Protein AF-0000000083486842 (afdb_homodimer)

Sequence (428 aa):
MLGASDKEQNEALLRESSQYHDIIQQDFLDTYKNLTLKTMMGLKWVATYCGDANFVMKTDSDVFVNTEYLIQRLLKPLMPPSQYYFTGYLIRNGQPHRNRESKWYMPKEVYSIERYPDFCSGTGYVLSGTLAAKIVKASLKVKYIYLEDIYVALCLEQEGINMVPPPKNYLFNLYKVPFSPCTYSRLITSHGINPDEQITYWETLQSNKNVCSKMLGASDKEQNEALLRESSQYHDIIQQDFLDTYKNLTLKTMMGLKWVATYCGDANFVMKTDSDVFVNTEYLIQRLLKPLMPPSQYYFTGYLIRNGQPHRNRESKWYMPKEVYSIERYPDFCSGTGYVLSGTLAAKIVKASLKVKYIYLEDIYVALCLEQEGINMVPPPKNYLFNLYKVPFSPCTYSRLITSHGINPDEQITYWETLQSNKNVCSK

Organism: NCBI:txid38772

Structure (mmCIF, N/CA/C/O backbone):
data_AF-0000000083486842-model_v1
#
loop_
_entity.id
_entity.type
_entity.pdbx_description
1 polymer Hexosyltransferase
#
loop_
_atom_site.group_PDB
_atom_site.id
_atom_site.type_symbol
_atom_site.label_atom_id
_atom_site.label_alt_id
_atom_site.label_comp_id
_atom_site.label_asym_id
_atom_site.label_entity_id
_atom_site.label_seq_id
_atom_site.pdbx_PDB_ins_code
_atom_site.Cartn_x
_atom_site.Cartn_y
_atom_site.Cartn_z
_atom_site.occupancy
_atom_site.B_iso_or_equiv
_atom_site.auth_seq_id
_atom_site.auth_comp_id
_atom_site.auth_asym_id
_atom_site.auth_atom_id
_atom_site.pdbx_PDB_model_num
ATOM 1 N N . MET A 1 1 ? 30.469 10.695 -52.312 1 24.17 1 MET A N 1
ATOM 2 C CA . MET A 1 1 ? 29.641 9.523 -52.594 1 24.17 1 MET A CA 1
ATOM 3 C C . MET A 1 1 ? 29.922 8.414 -51.594 1 24.17 1 MET A C 1
ATOM 5 O O . MET A 1 1 ? 30.766 7.555 -51.812 1 24.17 1 MET A O 1
ATOM 9 N N . LEU A 1 2 ? 30.297 8.672 -50.406 1 34.69 2 LEU A N 1
ATOM 10 C CA . LEU A 1 2 ? 30.641 7.879 -49.219 1 34.69 2 LEU A CA 1
ATOM 11 C C . LEU A 1 2 ? 29.547 6.871 -48.906 1 34.69 2 LEU A C 1
ATOM 13 O O . LEU A 1 2 ? 28.469 7.246 -48.469 1 34.69 2 LEU A O 1
ATOM 17 N N . GLY A 1 3 ? 29.281 5.91 -49.844 1 33.22 3 GLY A N 1
ATOM 18 C CA . GLY A 1 3 ? 28.406 4.758 -49.906 1 33.22 3 GLY A CA 1
ATOM 19 C C . GLY A 1 3 ? 28.578 3.828 -48.719 1 33.22 3 GLY A C 1
ATOM 20 O O . GLY A 1 3 ? 29.484 2.996 -48.688 1 33.22 3 GLY A O 1
ATOM 21 N N . ALA A 1 4 ? 28.484 4.238 -47.531 1 47.88 4 ALA A N 1
ATOM 22 C CA . ALA A 1 4 ? 28.391 3.164 -46.562 1 47.88 4 ALA A CA 1
ATOM 23 C C . ALA A 1 4 ? 27.516 2.027 -47.062 1 47.88 4 ALA A C 1
ATOM 25 O O . ALA A 1 4 ? 26.406 2.266 -47.562 1 47.88 4 ALA A O 1
ATOM 26 N N . SER A 1 5 ? 28.062 0.824 -47.25 1 52.09 5 SER A N 1
ATOM 27 C CA . SER A 1 5 ? 27.312 -0.301 -47.812 1 52.09 5 SER A CA 1
ATOM 28 C C . SER A 1 5 ? 26.094 -0.617 -46.969 1 52.09 5 SER A C 1
ATOM 30 O O . SER A 1 5 ? 26.062 -0.328 -45.75 1 52.09 5 SER A O 1
ATOM 32 N N . ASP A 1 6 ? 24.984 -0.991 -47.656 1 53.03 6 ASP A N 1
ATOM 33 C CA . ASP A 1 6 ? 23.688 -1.438 -47.125 1 53.03 6 ASP A CA 1
ATOM 34 C C . ASP A 1 6 ? 23.891 -2.439 -46 1 53.03 6 ASP A C 1
ATOM 36 O O . ASP A 1 6 ? 23.109 -2.449 -45.031 1 53.03 6 ASP A O 1
ATOM 40 N N . LYS A 1 7 ? 24.984 -3.092 -46.062 1 59.59 7 LYS A N 1
ATOM 41 C CA . LYS A 1 7 ? 25.234 -4.125 -45.062 1 59.59 7 LYS A CA 1
ATOM 42 C C . LYS A 1 7 ? 25.688 -3.506 -43.75 1 59.59 7 LYS A C 1
ATOM 44 O O . LYS A 1 7 ? 25.25 -3.922 -42.656 1 59.59 7 LYS A O 1
ATOM 49 N N . GLU A 1 8 ? 26.578 -2.609 -43.844 1 59.62 8 GLU A N 1
ATOM 50 C CA . GLU A 1 8 ? 27.062 -1.968 -42.625 1 59.62 8 GLU A CA 1
ATOM 51 C C . GLU A 1 8 ? 25.953 -1.209 -41.906 1 59.62 8 GLU A C 1
ATOM 53 O O . GLU A 1 8 ? 25.875 -1.215 -40.688 1 59.62 8 GLU A O 1
ATOM 58 N N . GLN A 1 9 ? 25.156 -0.631 -42.719 1 56.94 9 GLN A N 1
ATOM 59 C CA . GLN A 1 9 ? 24.016 0.083 -42.156 1 56.94 9 GLN A CA 1
ATOM 60 C C . GLN A 1 9 ? 23.047 -0.881 -41.469 1 56.94 9 GLN A C 1
ATOM 62 O O . GLN A 1 9 ? 22.516 -0.59 -40.406 1 56.94 9 GLN A O 1
ATOM 67 N N . ASN A 1 10 ? 22.953 -2.045 -42.062 1 60.59 10 ASN A N 1
ATOM 68 C CA . ASN A 1 10 ? 22.078 -3.047 -41.469 1 60.59 10 ASN A CA 1
ATOM 69 C C . ASN A 1 10 ? 22.641 -3.605 -40.156 1 60.59 10 ASN A C 1
ATOM 71 O O . ASN A 1 10 ? 21.906 -3.83 -39.188 1 60.59 10 ASN A O 1
ATOM 75 N N . GLU A 1 11 ? 23.906 -3.773 -40.188 1 61.56 11 GLU A N 1
ATOM 76 C CA . GLU A 1 11 ? 24.531 -4.297 -38.969 1 61.56 11 GLU A CA 1
ATOM 77 C C . GLU A 1 11 ? 24.484 -3.277 -37.844 1 61.56 11 GLU A C 1
ATOM 79 O O . GLU A 1 11 ? 24.297 -3.645 -36.656 1 61.56 11 GLU A O 1
ATOM 84 N N . ALA A 1 12 ? 24.672 -2.086 -38.188 1 61.78 12 ALA A N 1
ATOM 85 C CA . ALA A 1 12 ? 24.594 -1.026 -37.188 1 61.78 12 ALA A CA 1
ATOM 86 C C . ALA A 1 12 ? 23.188 -0.916 -36.625 1 61.78 12 ALA A C 1
ATOM 88 O O . ALA A 1 12 ? 23.016 -0.751 -35.406 1 61.78 12 ALA A O 1
ATOM 89 N N . LEU A 1 13 ? 22.172 -1.044 -37.438 1 54.94 13 LEU A N 1
ATOM 90 C CA . LEU A 1 13 ? 20.781 -1.034 -36.969 1 54.94 13 LEU A CA 1
ATOM 91 C C . LEU A 1 13 ? 20.5 -2.227 -36.062 1 54.94 13 LEU A C 1
ATOM 93 O O . LEU A 1 13 ? 19.797 -2.094 -35.062 1 54.94 13 LEU A O 1
ATOM 97 N N . LEU A 1 14 ? 21.062 -3.309 -36.5 1 59.06 14 LEU A N 1
ATOM 98 C CA . LEU A 1 14 ? 20.875 -4.516 -35.688 1 59.06 14 LEU A CA 1
ATOM 99 C C . LEU A 1 14 ? 21.562 -4.379 -34.344 1 59.06 14 LEU A C 1
ATOM 101 O O . LEU A 1 14 ? 21.016 -4.793 -33.312 1 59.06 14 LEU A O 1
ATOM 105 N N . ARG A 1 15 ? 22.734 -3.814 -34.375 1 62.53 15 ARG A N 1
ATOM 106 C CA . ARG A 1 15 ? 23.453 -3.6 -33.125 1 62.53 15 ARG A CA 1
ATOM 107 C C . ARG A 1 15 ? 22.703 -2.615 -32.219 1 62.53 15 ARG A C 1
ATOM 109 O O . ARG A 1 15 ? 22.625 -2.816 -31.016 1 62.53 15 ARG A O 1
ATOM 116 N N . GLU A 1 16 ? 22.266 -1.613 -32.844 1 58.34 16 GLU A N 1
ATOM 117 C CA . GLU A 1 16 ? 21.484 -0.639 -32.062 1 58.34 16 GLU A CA 1
ATOM 118 C C . GLU A 1 16 ? 20.203 -1.268 -31.516 1 58.34 16 GLU A C 1
ATOM 120 O O . GLU A 1 16 ? 19.844 -1.024 -30.359 1 58.34 16 GLU A O 1
ATOM 125 N N . SER A 1 17 ? 19.609 -2.135 -32.344 1 60.56 17 SER A N 1
ATOM 126 C CA . SER A 1 17 ? 18.422 -2.844 -31.891 1 60.56 17 SER A CA 1
ATOM 127 C C . SER A 1 17 ? 18.75 -3.793 -30.734 1 60.56 17 SER A C 1
ATOM 129 O O . SER A 1 17 ? 18 -3.861 -29.75 1 60.56 17 SER A O 1
ATOM 131 N N . SER A 1 18 ? 19.906 -4.398 -30.938 1 65.25 18 SER A N 1
ATOM 132 C CA . SER A 1 18 ? 20.344 -5.312 -29.891 1 65.25 18 SER A CA 1
ATOM 133 C C . SER A 1 18 ? 20.656 -4.562 -28.594 1 65.25 18 SER A C 1
ATOM 135 O O . SER A 1 18 ? 20.297 -5.02 -27.516 1 65.25 18 SER A O 1
ATOM 137 N N . GLN A 1 19 ? 21.297 -3.463 -28.812 1 66.69 19 GLN A N 1
ATOM 138 C CA . GLN A 1 19 ? 21.609 -2.643 -27.641 1 66.69 19 GLN A CA 1
ATOM 139 C C . GLN A 1 19 ? 20.344 -2.129 -26.969 1 66.69 19 GLN A C 1
ATOM 141 O O . GLN A 1 19 ? 20.234 -2.107 -25.75 1 66.69 19 GLN A O 1
ATOM 146 N N . TYR A 1 20 ? 19.469 -1.745 -27.797 1 65.19 20 TYR A N 1
ATOM 147 C CA . TYR A 1 20 ? 18.188 -1.27 -27.266 1 65.19 20 TYR A CA 1
ATOM 148 C C . TYR A 1 20 ? 17.438 -2.393 -26.562 1 65.19 20 TYR A C 1
ATOM 150 O O . TYR A 1 20 ? 16.859 -2.184 -25.5 1 65.19 20 TYR A O 1
ATOM 158 N N . HIS A 1 21 ? 17.5 -3.531 -27.109 1 66.81 21 HIS A N 1
ATOM 159 C CA . HIS A 1 21 ? 16.875 -4.699 -26.5 1 66.81 21 HIS A CA 1
ATOM 160 C C . HIS A 1 21 ? 17.547 -5.055 -25.172 1 66.81 21 HIS A C 1
ATOM 162 O O . HIS A 1 21 ? 16.875 -5.438 -24.219 1 66.81 21 HIS A O 1
ATOM 168 N N . ASP A 1 22 ? 18.844 -4.832 -25.172 1 70.38 22 ASP A N 1
ATOM 169 C CA . ASP A 1 22 ? 19.578 -5.113 -23.938 1 70.38 22 ASP A CA 1
ATOM 170 C C . ASP A 1 22 ? 19.188 -4.137 -22.828 1 70.38 22 ASP A C 1
ATOM 172 O O . ASP A 1 22 ? 19.094 -4.523 -21.672 1 70.38 22 ASP A O 1
ATOM 176 N N . ILE A 1 23 ? 19 -3.027 -23.281 1 69.69 23 ILE A N 1
ATOM 177 C CA . ILE A 1 23 ? 18.641 -1.995 -22.328 1 69.69 23 ILE A CA 1
ATOM 178 C C . ILE A 1 23 ? 17.25 -2.277 -21.766 1 69.69 23 ILE A C 1
ATOM 180 O O . ILE A 1 23 ? 17.031 -2.201 -20.562 1 69.69 23 ILE A O 1
ATOM 184 N N . ILE A 1 24 ? 16.375 -2.688 -22.609 1 70.88 24 ILE A N 1
ATOM 185 C CA . ILE A 1 24 ? 15.016 -2.988 -22.188 1 70.88 24 ILE A CA 1
ATOM 186 C C . ILE A 1 24 ? 15.016 -4.191 -21.25 1 70.88 24 ILE A C 1
ATOM 188 O O . ILE A 1 24 ? 14.352 -4.176 -20.203 1 70.88 24 ILE A O 1
ATOM 192 N N . GLN A 1 25 ? 15.836 -5.082 -21.594 1 74.38 25 GLN A N 1
ATOM 193 C CA . GLN A 1 25 ? 15.906 -6.281 -20.766 1 74.38 25 GLN A CA 1
ATOM 194 C C . GLN A 1 25 ? 16.484 -5.969 -19.391 1 74.38 25 GLN A C 1
ATOM 196 O O . GLN A 1 25 ? 16.016 -6.496 -18.391 1 74.38 25 GLN A O 1
ATOM 201 N N . GLN A 1 26 ? 17.484 -5.16 -19.391 1 75.56 26 GLN A N 1
ATOM 202 C CA . GLN A 1 26 ? 18.078 -4.773 -18.125 1 75.56 26 GLN A CA 1
ATOM 203 C C . GLN A 1 26 ? 17.094 -4.012 -17.25 1 75.56 26 GLN A C 1
ATOM 205 O O . GLN A 1 26 ? 17.031 -4.211 -16.031 1 75.56 26 GLN A O 1
ATOM 210 N N . ASP A 1 27 ? 16.375 -3.25 -17.891 1 77.44 27 ASP A N 1
ATOM 211 C CA . ASP A 1 27 ? 15.367 -2.496 -17.156 1 77.44 27 ASP A CA 1
ATOM 212 C C . ASP A 1 27 ? 14.328 -3.428 -16.531 1 77.44 27 ASP A C 1
ATOM 214 O O . ASP A 1 27 ? 13.93 -3.24 -15.391 1 77.44 27 ASP A O 1
ATOM 218 N N . PHE A 1 28 ? 13.984 -4.402 -17.25 1 74.69 28 PHE A N 1
ATOM 219 C CA . PHE A 1 28 ? 13.031 -5.375 -16.734 1 74.69 28 PHE A CA 1
ATOM 220 C C . PHE A 1 28 ? 13.625 -6.148 -15.562 1 74.69 28 PHE A C 1
ATOM 222 O O . PHE A 1 28 ? 12.984 -6.309 -14.523 1 74.69 28 PHE A O 1
ATOM 229 N N . LEU A 1 29 ? 14.836 -6.547 -15.789 1 78.19 29 LEU A N 1
ATOM 230 C CA . LEU A 1 29 ? 15.508 -7.316 -14.75 1 78.19 29 LEU A CA 1
ATOM 231 C C . LEU A 1 29 ? 15.609 -6.508 -13.461 1 78.19 29 LEU A C 1
ATOM 233 O O . LEU A 1 29 ? 15.328 -7.023 -12.375 1 78.19 29 LEU A O 1
ATOM 237 N N . ASP A 1 30 ? 15.922 -5.332 -13.594 1 77.25 30 ASP A N 1
ATOM 238 C CA . ASP A 1 30 ? 16.062 -4.461 -12.43 1 77.25 30 ASP A CA 1
ATOM 239 C C . ASP A 1 30 ? 14.711 -4.273 -11.727 1 77.25 30 ASP A C 1
ATOM 241 O O . ASP A 1 30 ? 14.633 -4.312 -10.5 1 77.25 30 ASP A O 1
ATOM 245 N N . THR A 1 31 ? 13.711 -4.152 -12.523 1 81.56 31 THR A N 1
ATOM 246 C CA . THR A 1 31 ? 12.359 -3.977 -11.984 1 81.56 31 THR A CA 1
ATOM 247 C C . THR A 1 31 ? 11.922 -5.219 -11.219 1 81.56 31 THR A C 1
ATOM 249 O O . THR A 1 31 ? 11.414 -5.117 -10.102 1 81.56 31 THR A O 1
ATOM 252 N N . TYR A 1 32 ? 12.219 -6.27 -11.781 1 83.94 32 TYR A N 1
ATOM 253 C CA . TYR A 1 32 ? 11.734 -7.5 -11.156 1 83.94 32 TYR A CA 1
ATOM 254 C C . TYR A 1 32 ? 12.617 -7.887 -9.969 1 83.94 32 TYR A C 1
ATOM 256 O O . TYR A 1 32 ? 12.125 -8.453 -8.992 1 83.94 32 TYR A O 1
ATOM 264 N N . LYS A 1 33 ? 13.852 -7.652 -10.031 1 82.31 33 LYS A N 1
ATOM 265 C CA . LYS A 1 33 ? 14.695 -7.82 -8.852 1 82.31 33 LYS A CA 1
ATOM 266 C C . LYS A 1 33 ? 14.164 -7 -7.68 1 82.31 33 LYS A C 1
ATOM 268 O O . LYS A 1 33 ? 14.062 -7.504 -6.559 1 82.31 33 LYS A O 1
ATOM 273 N N . ASN A 1 34 ? 13.812 -5.902 -8.047 1 83.94 34 ASN A N 1
ATOM 274 C CA . ASN A 1 34 ? 13.258 -5.02 -7.027 1 83.94 34 ASN A CA 1
ATOM 275 C C . ASN A 1 34 ? 11.93 -5.547 -6.496 1 83.94 34 ASN A C 1
ATOM 277 O O . ASN A 1 34 ? 11.648 -5.453 -5.301 1 83.94 34 ASN A O 1
ATOM 281 N N . LEU A 1 35 ? 11.211 -6.102 -7.375 1 91.12 35 LEU A N 1
ATOM 282 C CA . LEU A 1 35 ? 9.898 -6.602 -6.973 1 91.12 35 LEU A CA 1
ATOM 283 C C . LEU A 1 35 ? 10.039 -7.77 -6.004 1 91.12 35 LEU A C 1
ATOM 285 O O . LEU A 1 35 ? 9.328 -7.836 -4.996 1 91.12 35 LEU A O 1
ATOM 289 N N . THR A 1 36 ? 10.953 -8.68 -6.258 1 95.06 36 THR A N 1
ATOM 290 C CA . THR A 1 36 ? 11.18 -9.805 -5.355 1 95.06 36 THR A CA 1
ATOM 291 C C . THR A 1 36 ? 11.648 -9.312 -3.988 1 95.06 36 THR A C 1
ATOM 293 O O . THR A 1 36 ? 11.133 -9.742 -2.957 1 95.06 36 THR A O 1
ATOM 296 N N . LEU A 1 37 ? 12.531 -8.406 -4.016 1 91.06 37 LEU A N 1
ATOM 297 C CA . LEU A 1 37 ? 13.039 -7.855 -2.768 1 91.06 37 LEU A CA 1
ATOM 298 C C . LEU A 1 37 ? 11.93 -7.164 -1.983 1 91.06 37 LEU A C 1
ATOM 300 O O . LEU A 1 37 ? 11.789 -7.375 -0.777 1 91.06 37 LEU A O 1
ATOM 304 N N . LYS A 1 38 ? 11.125 -6.418 -2.635 1 91.5 38 LYS A N 1
ATOM 305 C CA . LYS A 1 38 ? 10.023 -5.715 -1.989 1 91.5 38 LYS A CA 1
ATOM 306 C C . LYS A 1 38 ? 9.039 -6.699 -1.358 1 91.5 38 LYS A C 1
ATOM 308 O O . LYS A 1 38 ? 8.586 -6.492 -0.232 1 91.5 38 LYS A O 1
ATOM 313 N N . THR A 1 39 ? 8.727 -7.668 -2.123 1 96.06 39 THR A N 1
ATOM 314 C CA . THR A 1 39 ? 7.789 -8.664 -1.627 1 96.06 39 THR A CA 1
ATOM 315 C C . THR A 1 39 ? 8.336 -9.352 -0.375 1 96.06 39 THR A C 1
ATOM 317 O O . THR A 1 39 ? 7.625 -9.484 0.625 1 96.06 39 THR A O 1
ATOM 320 N N . MET A 1 40 ? 9.609 -9.68 -0.374 1 95.44 40 MET A N 1
ATOM 321 C CA . MET A 1 40 ? 10.203 -10.367 0.768 1 95.44 40 MET A CA 1
ATOM 322 C C . MET A 1 40 ? 10.32 -9.438 1.967 1 95.44 40 MET A C 1
ATOM 324 O O . MET A 1 40 ? 10.133 -9.859 3.109 1 95.44 40 MET A O 1
ATOM 328 N N . MET A 1 41 ? 10.664 -8.234 1.709 1 90.31 41 MET A N 1
ATOM 329 C CA . MET A 1 41 ? 10.703 -7.246 2.781 1 90.31 41 MET A CA 1
ATOM 330 C C . MET A 1 41 ? 9.328 -7.066 3.408 1 90.31 41 MET A C 1
ATOM 332 O O . MET A 1 41 ? 9.203 -6.949 4.629 1 90.31 41 MET A O 1
ATOM 336 N N . GLY A 1 42 ? 8.352 -7.062 2.549 1 92.38 42 GLY A N 1
ATOM 337 C CA . GLY A 1 42 ? 6.984 -6.996 3.047 1 92.38 42 GLY A CA 1
ATOM 338 C C . GLY A 1 42 ? 6.602 -8.188 3.906 1 92.38 42 GLY A C 1
ATOM 339 O O . GLY A 1 42 ? 6.012 -8.023 4.977 1 92.38 42 GLY A O 1
ATOM 340 N N . LEU A 1 43 ? 6.945 -9.305 3.447 1 96.38 43 LEU A N 1
ATOM 341 C CA . LEU A 1 43 ? 6.645 -10.516 4.211 1 96.38 43 LEU A CA 1
ATOM 342 C C . LEU A 1 43 ? 7.398 -10.523 5.535 1 96.38 43 LEU A C 1
ATOM 344 O O . LEU A 1 43 ? 6.855 -10.945 6.559 1 96.38 43 LEU A O 1
ATOM 348 N N . LYS A 1 44 ? 8.609 -10.094 5.527 1 93.44 44 LYS A N 1
ATOM 349 C CA . LYS A 1 44 ? 9.375 -9.977 6.762 1 93.44 44 LYS A CA 1
ATOM 350 C C . LYS A 1 44 ? 8.711 -9.008 7.734 1 93.44 44 LYS A C 1
ATOM 352 O O . LYS A 1 44 ? 8.641 -9.273 8.938 1 93.44 44 LYS A O 1
ATOM 357 N N . TRP A 1 45 ? 8.297 -7.973 7.172 1 88.25 45 TRP A N 1
ATOM 358 C CA . TRP A 1 45 ? 7.602 -6.98 7.984 1 88.25 45 TRP A CA 1
ATOM 359 C C . TRP A 1 45 ? 6.352 -7.582 8.625 1 88.25 45 TRP A C 1
ATOM 361 O O . TRP A 1 45 ? 6.109 -7.402 9.82 1 88.25 45 TRP A O 1
ATOM 371 N N . VAL A 1 46 ? 5.547 -8.227 7.902 1 92.06 46 VAL A N 1
ATOM 372 C CA . VAL A 1 46 ? 4.34 -8.883 8.398 1 92.06 46 VAL A CA 1
ATOM 373 C C . VAL A 1 46 ? 4.699 -9.867 9.508 1 92.06 46 VAL A C 1
ATOM 375 O O . VAL A 1 46 ? 4.078 -9.867 10.57 1 92.06 46 VAL A O 1
ATOM 378 N N . ALA A 1 47 ? 5.707 -10.625 9.281 1 93.62 47 ALA A N 1
ATOM 379 C CA . ALA A 1 47 ? 6.133 -11.633 10.242 1 93.62 47 ALA A CA 1
ATOM 380 C C . ALA A 1 47 ? 6.586 -11 11.547 1 93.62 47 ALA A C 1
ATOM 382 O O . ALA A 1 47 ? 6.387 -11.562 12.625 1 93.62 47 ALA A O 1
ATOM 383 N N . THR A 1 48 ? 7.141 -9.891 11.469 1 88.44 48 THR A N 1
ATOM 384 C CA . THR A 1 48 ? 7.754 -9.242 12.625 1 88.44 48 THR A CA 1
ATOM 385 C C . THR A 1 48 ? 6.723 -8.422 13.398 1 88.44 48 THR A C 1
ATOM 387 O O . THR A 1 48 ? 6.723 -8.414 14.633 1 88.44 48 THR A O 1
ATOM 390 N N . TYR A 1 49 ? 5.766 -7.805 12.625 1 81.88 49 TYR A N 1
ATOM 391 C CA . TYR A 1 49 ? 4.984 -6.773 13.297 1 81.88 49 TYR A CA 1
ATOM 392 C C . TYR A 1 49 ? 3.496 -7.102 13.25 1 81.88 49 TYR A C 1
ATOM 394 O O . TYR A 1 49 ? 2.695 -6.477 13.953 1 81.88 49 TYR A O 1
ATOM 402 N N . CYS A 1 50 ? 3.131 -8.062 12.414 1 83.5 50 CYS A N 1
ATOM 403 C CA . CYS A 1 50 ? 1.715 -8.383 12.258 1 83.5 50 CYS A CA 1
ATOM 404 C C . CYS A 1 50 ? 1.436 -9.836 12.617 1 83.5 50 CYS A C 1
ATOM 406 O O . CYS A 1 50 ? 0.717 -10.531 11.898 1 83.5 50 CYS A O 1
ATOM 408 N N . GLY A 1 51 ? 1.928 -10.266 13.711 1 80.31 51 GLY A N 1
ATOM 409 C CA . GLY A 1 51 ? 1.802 -11.648 14.141 1 80.31 51 GLY A CA 1
ATOM 410 C C . GLY A 1 51 ? 0.363 -12.078 14.359 1 80.31 51 GLY A C 1
ATOM 411 O O . GLY A 1 51 ? 0.049 -13.273 14.305 1 80.31 51 GLY A O 1
ATOM 412 N N . ASP A 1 52 ? -0.554 -11.141 14.461 1 82.88 52 ASP A N 1
ATOM 413 C CA . ASP A 1 52 ? -1.939 -11.477 14.773 1 82.88 52 ASP A CA 1
ATOM 414 C C . ASP A 1 52 ? -2.809 -11.445 13.523 1 82.88 52 ASP A C 1
ATOM 416 O O . ASP A 1 52 ? -4.008 -11.734 13.586 1 82.88 52 ASP A O 1
ATOM 420 N N . ALA A 1 53 ? -2.199 -11.148 12.406 1 86 53 ALA A N 1
ATOM 421 C CA . ALA A 1 53 ? -2.984 -11.125 11.172 1 86 53 ALA A CA 1
ATOM 422 C C . ALA A 1 53 ? -3.354 -12.539 10.734 1 86 53 ALA A C 1
ATOM 424 O O . ALA A 1 53 ? -2.492 -13.422 10.656 1 86 53 ALA A O 1
ATOM 425 N N . ASN A 1 54 ? -4.617 -12.742 10.414 1 90.31 54 ASN A N 1
ATOM 426 C CA . ASN A 1 54 ? -5.055 -14.062 9.961 1 90.31 54 ASN A CA 1
ATOM 427 C C . ASN A 1 54 ? -4.652 -14.32 8.516 1 90.31 54 ASN A C 1
ATOM 429 O O . ASN A 1 54 ? -4.223 -15.43 8.18 1 90.31 54 ASN A O 1
ATOM 433 N N . PHE A 1 55 ? -4.793 -13.219 7.738 1 93.69 55 PHE A N 1
ATOM 434 C CA . PHE A 1 55 ? -4.477 -13.344 6.32 1 93.69 55 PHE A CA 1
ATOM 435 C C . PHE A 1 55 ? -3.678 -12.141 5.836 1 93.69 55 PHE A C 1
ATOM 437 O O . PHE A 1 55 ? -3.756 -11.062 6.426 1 93.69 55 PHE A O 1
ATOM 444 N N . VAL A 1 56 ? -2.908 -12.43 4.793 1 94.75 56 VAL A N 1
ATOM 445 C CA . VAL A 1 56 ? -2.129 -11.414 4.094 1 94.75 56 VAL A CA 1
ATOM 446 C C . VAL A 1 56 ? -2.354 -11.531 2.588 1 94.75 56 VAL A C 1
ATOM 448 O O . VAL A 1 56 ? -2.395 -12.641 2.047 1 94.75 56 VAL A O 1
ATOM 451 N N . MET A 1 57 ? -2.541 -10.344 1.965 1 97 57 MET A N 1
ATOM 452 C CA . MET A 1 57 ? -2.629 -10.359 0.507 1 97 57 MET A CA 1
ATOM 453 C C . MET A 1 57 ? -1.502 -9.547 -0.115 1 97 57 MET A C 1
ATOM 455 O O . MET A 1 57 ? -1.172 -8.461 0.372 1 97 57 MET A O 1
ATOM 459 N N . LYS A 1 58 ? -0.879 -10.094 -1.136 1 97.81 58 LYS A N 1
ATOM 460 C CA . LYS A 1 58 ? 0.004 -9.367 -2.043 1 97.81 58 LYS A CA 1
ATOM 461 C C . LYS A 1 58 ? -0.695 -9.062 -3.365 1 97.81 58 LYS A C 1
ATOM 463 O O . LYS A 1 58 ? -1.361 -9.93 -3.936 1 97.81 58 LYS A O 1
ATOM 468 N N . THR A 1 59 ? -0.633 -7.824 -3.803 1 96.56 59 THR A N 1
ATOM 469 C CA . THR A 1 59 ? -1.152 -7.445 -5.113 1 96.56 59 THR A CA 1
ATOM 470 C C . THR A 1 59 ? -0.32 -6.316 -5.719 1 96.56 59 THR A C 1
ATOM 472 O O . THR A 1 59 ? 0.62 -5.824 -5.09 1 96.56 59 THR A O 1
ATOM 475 N N . ASP A 1 60 ? -0.625 -6.023 -6.938 1 92.06 60 ASP A N 1
ATOM 476 C CA . ASP A 1 60 ? 0.074 -4.949 -7.633 1 92.06 60 ASP A CA 1
ATOM 477 C C . ASP A 1 60 ? -0.768 -3.676 -7.66 1 92.06 60 ASP A C 1
ATOM 479 O O . ASP A 1 60 ? -1.966 -3.711 -7.375 1 92.06 60 ASP A O 1
ATOM 483 N N . SER A 1 61 ? -0.098 -2.617 -8.047 1 87.62 61 SER A N 1
ATOM 484 C CA . SER A 1 61 ? -0.75 -1.313 -8.008 1 87.62 61 SER A CA 1
ATOM 485 C C . SER A 1 61 ? -1.796 -1.183 -9.109 1 87.62 61 SER A C 1
ATOM 487 O O . SER A 1 61 ? -2.686 -0.333 -9.031 1 87.62 61 SER A O 1
ATOM 489 N N . ASP A 1 62 ? -1.7 -1.959 -10.156 1 93.94 62 ASP A N 1
ATOM 490 C CA . ASP A 1 62 ? -2.643 -1.847 -11.266 1 93.94 62 ASP A CA 1
ATOM 491 C C . ASP A 1 62 ? -3.682 -2.965 -11.219 1 93.94 62 ASP A C 1
ATOM 493 O O . ASP A 1 62 ? -4.117 -3.457 -12.258 1 93.94 62 ASP A O 1
ATOM 497 N N . VAL A 1 63 ? -3.957 -3.391 -10.047 1 97.31 63 VAL A N 1
ATOM 498 C CA . VAL A 1 63 ? -4.938 -4.453 -9.852 1 97.31 63 VAL A CA 1
ATOM 499 C C . VAL A 1 63 ? -6.117 -3.926 -9.031 1 97.31 63 VAL A C 1
ATOM 501 O O . VAL A 1 63 ? -5.922 -3.318 -7.98 1 97.31 63 VAL A O 1
ATOM 504 N N . PHE A 1 64 ? -7.336 -4.125 -9.617 1 97.69 64 PHE A N 1
ATOM 505 C CA . PHE A 1 64 ? -8.539 -3.928 -8.812 1 97.69 64 PHE A CA 1
ATOM 506 C C . PHE A 1 64 ? -8.758 -5.102 -7.867 1 97.69 64 PHE A C 1
ATOM 508 O O . PHE A 1 64 ? -8.641 -6.262 -8.273 1 97.69 64 PHE A O 1
ATOM 515 N N . VAL A 1 65 ? -9.047 -4.828 -6.664 1 96.88 65 VAL A N 1
ATOM 516 C CA . VAL A 1 65 ? -9.352 -5.852 -5.668 1 96.88 65 VAL A CA 1
ATOM 517 C C . VAL A 1 65 ? -10.719 -5.57 -5.043 1 96.88 65 VAL A C 1
ATOM 519 O O . VAL A 1 65 ? -10.922 -4.531 -4.414 1 96.88 65 VAL A O 1
ATOM 522 N N . ASN A 1 66 ? -11.641 -6.48 -5.211 1 96.44 66 ASN A N 1
ATOM 523 C CA . ASN A 1 66 ? -12.883 -6.426 -4.449 1 96.44 66 ASN A CA 1
ATOM 524 C C . ASN A 1 66 ? -12.688 -6.926 -3.02 1 96.44 66 ASN A C 1
ATOM 526 O O . ASN A 1 66 ? -12.891 -8.102 -2.734 1 96.44 66 ASN A O 1
ATOM 530 N N . THR A 1 67 ? -12.352 -6.008 -2.211 1 93.31 67 THR A N 1
ATOM 531 C CA . THR A 1 67 ? -11.977 -6.348 -0.843 1 93.31 67 THR A CA 1
ATOM 532 C C . THR A 1 67 ? -13.172 -6.902 -0.076 1 93.31 67 THR A C 1
ATOM 534 O O . THR A 1 67 ? -13.016 -7.754 0.802 1 93.31 67 THR A O 1
ATOM 537 N N . GLU A 1 68 ? -14.336 -6.465 -0.375 1 92.25 68 GLU A N 1
ATOM 538 C CA . GLU A 1 68 ? -15.523 -6.965 0.308 1 92.25 68 GLU A CA 1
ATOM 539 C C . GLU A 1 68 ? -15.773 -8.438 -0.018 1 92.25 68 GLU A C 1
ATOM 541 O O . GLU A 1 68 ? -15.992 -9.25 0.883 1 92.25 68 GLU A O 1
ATOM 546 N N . TYR A 1 69 ? -15.711 -8.734 -1.267 1 95.38 69 TYR A N 1
ATOM 547 C CA . TYR A 1 69 ? -15.875 -10.133 -1.658 1 95.38 69 TYR A CA 1
ATOM 548 C C . TYR A 1 69 ? -14.766 -10.992 -1.069 1 95.38 69 TYR A C 1
ATOM 550 O O . TYR A 1 69 ? -15.031 -12.078 -0.544 1 95.38 69 TYR A O 1
ATOM 558 N N . LEU A 1 70 ? -13.586 -10.516 -1.141 1 96.75 70 LEU A N 1
ATOM 559 C CA . LEU A 1 70 ? -12.43 -11.242 -0.615 1 96.75 70 LEU A CA 1
ATOM 560 C C . LEU A 1 70 ? -12.625 -11.586 0.858 1 96.75 70 LEU A C 1
ATOM 562 O O . LEU A 1 70 ? -12.477 -12.742 1.257 1 96.75 70 LEU A O 1
ATOM 566 N N . ILE A 1 71 ? -13.031 -10.648 1.622 1 93.44 71 ILE A N 1
ATOM 567 C CA . ILE A 1 71 ? -13.125 -10.828 3.066 1 93.44 71 ILE A CA 1
ATOM 568 C C . ILE A 1 71 ? -14.375 -11.641 3.406 1 93.44 71 ILE A C 1
ATOM 570 O O . ILE A 1 71 ? -14.289 -12.656 4.09 1 93.44 71 ILE A O 1
ATOM 574 N N . GLN A 1 72 ? -15.5 -11.281 2.832 1 93.12 72 GLN A N 1
ATOM 575 C CA . GLN A 1 72 ? -16.781 -11.82 3.273 1 93.12 72 GLN A CA 1
ATOM 576 C C . GLN A 1 72 ? -17.047 -13.195 2.654 1 93.12 72 GLN A C 1
ATOM 578 O O . GLN A 1 72 ? -17.641 -14.062 3.289 1 93.12 72 GLN A O 1
ATOM 583 N N . ARG A 1 73 ? -16.547 -13.344 1.437 1 95.12 73 ARG A N 1
ATOM 584 C CA . ARG A 1 73 ? -16.953 -14.547 0.723 1 95.12 73 ARG A CA 1
ATOM 585 C C . ARG A 1 73 ? -15.82 -15.562 0.66 1 95.12 73 ARG A C 1
ATOM 587 O O . ARG A 1 73 ? -16.062 -16.766 0.609 1 95.12 73 ARG A O 1
ATOM 594 N N . LEU A 1 74 ? -14.617 -15.078 0.735 1 95.88 74 LEU A N 1
ATOM 595 C CA . LEU A 1 74 ? -13.523 -16.031 0.643 1 95.88 74 LEU A CA 1
ATOM 596 C C . LEU A 1 74 ? -12.906 -16.297 2.016 1 95.88 74 LEU A C 1
ATOM 598 O O . LEU A 1 74 ? -12.836 -17.438 2.459 1 95.88 74 LEU A O 1
ATOM 602 N N . LEU A 1 75 ? -12.594 -15.273 2.775 1 94.25 75 LEU A N 1
ATOM 603 C CA . LEU A 1 75 ? -11.727 -15.445 3.936 1 94.25 75 LEU A CA 1
ATOM 604 C C . LEU A 1 75 ? -12.547 -15.734 5.188 1 94.25 75 LEU A C 1
ATOM 606 O O . LEU A 1 75 ? -12.172 -16.594 5.988 1 94.25 75 LEU A O 1
ATOM 610 N N . LYS A 1 76 ? -13.625 -15.039 5.406 1 93 76 LYS A N 1
ATOM 611 C CA . LYS A 1 76 ? -14.414 -15.211 6.621 1 93 76 LYS A CA 1
ATOM 612 C C . LYS A 1 76 ? -14.859 -16.656 6.789 1 93 76 LYS A C 1
ATOM 614 O O . LYS A 1 76 ? -14.766 -17.234 7.879 1 93 76 LYS A O 1
ATOM 619 N N . PRO A 1 77 ? -15.312 -17.281 5.766 1 93.5 77 PRO A N 1
ATOM 620 C CA . PRO A 1 77 ? -15.734 -18.688 5.902 1 93.5 77 PRO A CA 1
ATOM 621 C C . PRO A 1 77 ? -14.586 -19.609 6.289 1 93.5 77 PRO A C 1
ATOM 623 O O . PRO A 1 77 ? -14.82 -20.75 6.719 1 93.5 77 PRO A O 1
ATOM 626 N N . LEU A 1 78 ? -13.375 -19.141 6.164 1 91.06 78 LEU A N 1
ATOM 627 C CA . LEU A 1 78 ? -12.203 -19.969 6.465 1 91.06 78 LEU A CA 1
ATOM 628 C C . LEU A 1 78 ? -11.758 -19.766 7.906 1 91.06 78 LEU A C 1
ATOM 630 O O . LEU A 1 78 ? -10.836 -20.438 8.375 1 91.06 78 LEU A O 1
ATOM 634 N N . MET A 1 79 ? -12.391 -18.875 8.688 1 86.94 79 MET A N 1
ATOM 635 C CA . MET A 1 79 ? -11.953 -18.516 10.039 1 86.94 79 MET A CA 1
ATOM 636 C C . MET A 1 79 ? -12.469 -19.516 11.062 1 86.94 79 MET A C 1
ATOM 638 O O . MET A 1 79 ? -13.641 -19.891 11.039 1 86.94 79 MET A O 1
ATOM 642 N N . PRO A 1 80 ? -11.508 -19.969 11.852 1 78.88 80 PRO A N 1
ATOM 643 C CA . PRO A 1 80 ? -10.078 -19.672 11.859 1 78.88 80 PRO A CA 1
ATOM 644 C C . PRO A 1 80 ? -9.312 -20.406 10.766 1 78.88 80 PRO A C 1
ATOM 646 O O . PRO A 1 80 ? -9.688 -21.516 10.383 1 78.88 80 PRO A O 1
ATOM 649 N N . PRO A 1 81 ? -8.367 -19.641 10.172 1 73.19 81 PRO A N 1
ATOM 650 C CA . PRO A 1 81 ? -7.691 -20.297 9.047 1 73.19 81 PRO A CA 1
ATOM 651 C C . PRO A 1 81 ? -6.902 -21.531 9.477 1 73.19 81 PRO A C 1
ATOM 653 O O . PRO A 1 81 ? -6.461 -21.625 10.625 1 73.19 81 PRO A O 1
ATOM 656 N N . SER A 1 82 ? -6.984 -22.438 8.477 1 74 82 SER A N 1
ATOM 657 C CA . SER A 1 82 ? -5.98 -23.469 8.656 1 74 82 SER A CA 1
ATOM 658 C C . SER A 1 82 ? -4.59 -22.875 8.828 1 74 82 SER A C 1
ATOM 660 O O . SER A 1 82 ? -4.363 -21.703 8.5 1 74 82 SER A O 1
ATOM 662 N N . GLN A 1 83 ? -3.736 -23.578 9.398 1 78.88 83 GLN A N 1
ATOM 663 C CA . GLN A 1 83 ? -2.404 -23.062 9.719 1 78.88 83 GLN A CA 1
ATOM 664 C C . GLN A 1 83 ? -1.716 -22.516 8.469 1 78.88 83 GLN A C 1
ATOM 666 O O . GLN A 1 83 ? -1.118 -21.438 8.508 1 78.88 83 GLN A O 1
ATOM 671 N N . TYR A 1 84 ? -1.84 -23.328 7.34 1 93.88 84 TYR A N 1
ATOM 672 C CA . TYR A 1 84 ? -1.176 -22.844 6.133 1 93.88 84 TYR A CA 1
ATOM 673 C C . TYR A 1 84 ? -2.145 -22.797 4.957 1 93.88 84 TYR A C 1
ATOM 675 O O . TYR A 1 84 ? -2.637 -23.828 4.508 1 93.88 84 TYR A O 1
ATOM 683 N N . TYR A 1 85 ? -2.479 -21.641 4.602 1 96.31 85 TYR A N 1
ATOM 684 C CA . TYR A 1 85 ? -3.367 -21.375 3.473 1 96.31 85 TYR A CA 1
ATOM 685 C C . TYR A 1 85 ? -2.723 -20.422 2.475 1 96.31 85 TYR A C 1
ATOM 687 O O . TYR A 1 85 ? -2.104 -19.438 2.865 1 96.31 85 TYR A O 1
ATOM 695 N N . PHE A 1 86 ? -2.783 -20.797 1.218 1 98.06 86 PHE A N 1
ATOM 696 C CA . PHE A 1 86 ? -2.252 -19.984 0.125 1 98.06 86 PHE A CA 1
ATOM 697 C C . PHE A 1 86 ? -3.072 -20.188 -1.144 1 98.06 86 PHE A C 1
ATOM 699 O O . PHE A 1 86 ? -3.23 -21.328 -1.615 1 98.06 86 PHE A O 1
ATOM 706 N N . THR A 1 87 ? -3.598 -19.031 -1.692 1 98.12 87 THR A N 1
ATOM 707 C CA . THR A 1 87 ? -4.387 -19.203 -2.908 1 98.12 87 THR A CA 1
ATOM 708 C C . THR A 1 87 ? -4.277 -17.953 -3.791 1 98.12 87 THR A C 1
ATOM 710 O O . THR A 1 87 ? -3.709 -16.938 -3.379 1 98.12 87 THR A O 1
ATOM 713 N N . GLY A 1 88 ? -4.688 -17.969 -4.992 1 98.5 88 GLY A N 1
ATOM 714 C CA . GLY A 1 88 ? -4.668 -16.984 -6.059 1 98.5 88 GLY A CA 1
ATOM 715 C C . GLY A 1 88 ? -4.91 -17.578 -7.43 1 98.5 88 GLY A C 1
ATOM 716 O O . GLY A 1 88 ? -5.574 -18.625 -7.555 1 98.5 88 GLY A O 1
ATOM 717 N N . TYR A 1 89 ? -4.539 -16.891 -8.453 1 98.25 89 TYR A N 1
ATOM 718 C CA . TYR A 1 89 ? -4.555 -17.5 -9.773 1 98.25 89 TYR A CA 1
ATOM 719 C C . TYR A 1 89 ? -3.457 -18.562 -9.891 1 98.25 89 TYR A C 1
ATOM 721 O O . TYR A 1 89 ? -2.301 -18.234 -10.164 1 98.25 89 TYR A O 1
ATOM 729 N N . LEU A 1 90 ? -3.887 -19.781 -9.758 1 98.12 90 LEU A N 1
ATOM 730 C CA . LEU A 1 90 ? -2.943 -20.891 -9.68 1 98.12 90 LEU A CA 1
ATOM 731 C C . LEU A 1 90 ? -2.516 -21.344 -11.07 1 98.12 90 LEU A C 1
ATOM 733 O O . LEU A 1 90 ? -3.361 -21.641 -11.922 1 98.12 90 LEU A O 1
ATOM 737 N N . ILE A 1 91 ? -1.229 -21.359 -11.289 1 97.56 91 ILE A N 1
ATOM 738 C CA . ILE A 1 91 ? -0.631 -21.828 -12.531 1 97.56 91 ILE A CA 1
ATOM 739 C C . ILE A 1 91 ? 0.129 -23.125 -12.281 1 97.56 91 ILE A C 1
ATOM 741 O O . ILE A 1 91 ? 0.962 -23.203 -11.375 1 97.56 91 ILE A O 1
ATOM 745 N N . ARG A 1 92 ? -0.17 -24.094 -13.039 1 97 92 ARG A N 1
ATOM 746 C CA . ARG A 1 92 ? 0.487 -25.391 -12.93 1 97 92 ARG A CA 1
ATOM 747 C C . ARG A 1 92 ? 1.374 -25.656 -14.141 1 97 92 ARG A C 1
ATOM 749 O O . ARG A 1 92 ? 1.103 -25.156 -15.234 1 97 92 ARG A O 1
ATOM 756 N N . ASN A 1 93 ? 2.422 -26.328 -13.906 1 96.12 93 ASN A N 1
ATOM 757 C CA . ASN A 1 93 ? 3.342 -26.766 -14.953 1 96.12 93 ASN A CA 1
ATOM 758 C C . ASN A 1 93 ? 3.918 -25.594 -15.727 1 96.12 93 ASN A C 1
ATOM 760 O O . ASN A 1 93 ? 4.074 -25.656 -16.953 1 96.12 93 ASN A O 1
ATOM 764 N N . GLY A 1 94 ? 4.109 -24.531 -15.023 1 97.06 94 GLY A N 1
ATOM 765 C CA . GLY A 1 94 ? 4.75 -23.391 -15.656 1 97.06 94 GLY A CA 1
ATOM 766 C C . GLY A 1 94 ? 6.195 -23.656 -16.047 1 97.06 94 GLY A C 1
ATOM 767 O O . GLY A 1 94 ? 6.906 -24.375 -15.336 1 97.06 94 GLY A O 1
ATOM 768 N N . GLN A 1 95 ? 6.613 -23 -17.141 1 97.88 95 GLN A N 1
ATOM 769 C CA . GLN A 1 95 ? 7.984 -23.156 -17.625 1 97.88 95 GLN A CA 1
ATOM 770 C C . GLN A 1 95 ? 8.703 -21.812 -17.688 1 97.88 95 GLN A C 1
ATOM 772 O O . GLN A 1 95 ? 8.109 -20.797 -18.047 1 97.88 95 GLN A O 1
ATOM 777 N N . PRO A 1 96 ? 10.047 -21.859 -17.438 1 97.94 96 PRO A N 1
ATOM 778 C CA . PRO A 1 96 ? 10.82 -20.625 -17.609 1 97.94 96 PRO A CA 1
ATOM 779 C C . PRO A 1 96 ? 10.836 -20.125 -19.062 1 97.94 96 PRO A C 1
ATOM 781 O O . PRO A 1 96 ? 10.898 -20.938 -20 1 97.94 96 PRO A O 1
ATOM 784 N N . HIS A 1 97 ? 10.68 -18.859 -19.219 1 95.81 97 HIS A N 1
ATOM 785 C CA . HIS A 1 97 ? 10.836 -18.25 -20.547 1 95.81 97 HIS A CA 1
ATOM 786 C C . HIS A 1 97 ? 12.312 -18.094 -20.906 1 95.81 97 HIS A C 1
ATOM 788 O O . HIS A 1 97 ? 13.047 -17.359 -20.219 1 95.81 97 HIS A O 1
ATOM 794 N N . ARG A 1 98 ? 12.688 -18.688 -21.984 1 95.62 98 ARG A N 1
ATOM 795 C CA . ARG A 1 98 ? 14.102 -18.688 -22.328 1 95.62 98 ARG A CA 1
ATOM 796 C C . ARG A 1 98 ? 14.391 -17.688 -23.453 1 95.62 98 ARG A C 1
ATOM 798 O O . ARG A 1 98 ? 15.547 -17.484 -23.828 1 95.62 98 ARG A O 1
ATOM 805 N N . ASN A 1 99 ? 13.359 -17.109 -23.969 1 91.56 99 ASN A N 1
ATOM 806 C CA . ASN A 1 99 ? 13.516 -16.031 -24.938 1 91.56 99 ASN A CA 1
ATOM 807 C C . ASN A 1 99 ? 13.867 -14.711 -24.266 1 91.56 99 ASN A C 1
ATOM 809 O O . ASN A 1 99 ? 13.094 -14.203 -23.453 1 91.56 99 ASN A O 1
ATOM 813 N N . ARG A 1 100 ? 14.93 -14.094 -24.641 1 86.56 100 ARG A N 1
ATOM 814 C CA . ARG A 1 100 ? 15.461 -12.883 -24 1 86.56 100 ARG A CA 1
ATOM 815 C C . ARG A 1 100 ? 14.516 -11.703 -24.203 1 86.56 100 ARG A C 1
ATOM 817 O O . ARG A 1 100 ? 14.586 -10.719 -23.469 1 86.56 100 ARG A O 1
ATOM 824 N N . GLU A 1 101 ? 13.617 -11.82 -25.125 1 85 101 GLU A N 1
ATOM 825 C CA . GLU A 1 101 ? 12.703 -10.719 -25.406 1 85 101 GLU A CA 1
ATOM 826 C C . GLU A 1 101 ? 11.5 -10.742 -24.469 1 85 101 GLU A C 1
ATOM 828 O O . GLU A 1 101 ? 10.719 -9.789 -24.422 1 85 101 GLU A O 1
ATOM 833 N N . SER A 1 102 ? 11.484 -11.766 -23.719 1 89.25 102 SER A N 1
ATOM 834 C CA . SER A 1 102 ? 10.359 -11.914 -22.797 1 89.25 102 SER A CA 1
ATOM 835 C C . SER A 1 102 ? 10.562 -11.086 -21.531 1 89.25 102 SER A C 1
ATOM 837 O O . SER A 1 102 ? 11.664 -11.031 -20.984 1 89.25 102 SER A O 1
ATOM 839 N N . LYS A 1 103 ? 9.445 -10.469 -21.109 1 87.62 103 LYS A N 1
ATOM 840 C CA . LYS A 1 103 ? 9.492 -9.758 -19.844 1 87.62 103 LYS A CA 1
ATOM 841 C C . LYS A 1 103 ? 9.758 -10.711 -18.688 1 87.62 103 LYS A C 1
ATOM 843 O O . LYS A 1 103 ? 10.266 -10.305 -17.641 1 87.62 103 LYS A O 1
ATOM 848 N N . TRP A 1 104 ? 9.492 -11.969 -18.906 1 93.12 104 TRP A N 1
ATOM 849 C CA . TRP A 1 104 ? 9.656 -12.992 -17.891 1 93.12 104 TRP A CA 1
ATOM 850 C C . TRP A 1 104 ? 10.852 -13.891 -18.203 1 93.12 104 TRP A C 1
ATOM 852 O O . TRP A 1 104 ? 10.82 -15.086 -17.922 1 93.12 104 TRP A O 1
ATOM 862 N N . TYR A 1 105 ? 11.828 -13.312 -18.812 1 93.81 105 TYR A N 1
ATOM 863 C CA . TYR A 1 105 ? 13.023 -14.062 -19.188 1 93.81 105 TYR A CA 1
ATOM 864 C C . TYR A 1 105 ? 13.695 -14.664 -17.969 1 93.81 105 TYR A C 1
ATOM 866 O O . TYR A 1 105 ? 13.914 -13.969 -16.969 1 93.81 105 TYR A O 1
ATOM 874 N N . MET A 1 106 ? 13.984 -16.031 -18.094 1 95.62 106 MET A N 1
ATOM 875 C CA . MET A 1 106 ? 14.688 -16.766 -17.047 1 95.62 106 MET A CA 1
ATOM 876 C C . MET A 1 106 ? 15.781 -17.656 -17.641 1 95.62 106 MET A C 1
ATOM 878 O O . MET A 1 106 ? 15.5 -18.75 -18.109 1 95.62 106 MET A O 1
ATOM 882 N N . PRO A 1 107 ? 17.016 -17.094 -17.531 1 94.25 107 PRO A N 1
ATOM 883 C CA . PRO A 1 107 ? 18.094 -17.875 -18.125 1 94.25 107 PRO A CA 1
ATOM 884 C C . PRO A 1 107 ? 18.391 -19.156 -17.344 1 94.25 107 PRO A C 1
ATOM 886 O O . PRO A 1 107 ? 18.141 -19.219 -16.125 1 94.25 107 PRO A O 1
ATOM 889 N N . LYS A 1 108 ? 19 -20.109 -18 1 96.12 108 LYS A N 1
ATOM 890 C CA . LYS A 1 108 ? 19.297 -21.406 -17.406 1 96.12 108 LYS A CA 1
ATOM 891 C C . LYS A 1 108 ? 20.312 -21.266 -16.281 1 96.12 108 LYS A C 1
ATOM 893 O O . LYS A 1 108 ? 20.281 -22.047 -15.32 1 96.12 108 LYS A O 1
ATOM 898 N N . GLU A 1 109 ? 21.125 -20.25 -16.312 1 95 109 GLU A N 1
ATOM 899 C CA . GLU A 1 109 ? 22.156 -20.031 -15.297 1 95 109 GLU A CA 1
ATOM 900 C C . GLU A 1 109 ? 21.531 -19.641 -13.961 1 95 109 GLU A C 1
ATOM 902 O O . GLU A 1 109 ? 22.109 -19.875 -12.898 1 95 109 GLU A O 1
ATOM 907 N N . VAL A 1 110 ? 20.359 -19.078 -14.062 1 94.5 110 VAL A N 1
ATOM 908 C CA . VAL A 1 110 ? 19.672 -18.641 -12.859 1 94.5 110 VAL A CA 1
ATOM 909 C C . VAL A 1 110 ? 18.75 -19.75 -12.352 1 94.5 110 VAL A C 1
ATOM 911 O O . VAL A 1 110 ? 18.734 -20.047 -11.156 1 94.5 110 VAL A O 1
ATOM 914 N N . TYR A 1 111 ? 18.109 -20.312 -13.227 1 97.12 111 TYR A N 1
ATOM 915 C CA . TYR A 1 111 ? 17.188 -21.406 -12.922 1 97.12 111 TYR A CA 1
ATOM 916 C C . TYR A 1 111 ? 17.219 -22.469 -14.016 1 97.12 111 TYR A C 1
ATOM 918 O O . TYR A 1 111 ? 16.609 -22.281 -15.07 1 97.12 111 TYR A O 1
ATOM 926 N N . SER A 1 112 ? 17.703 -23.641 -13.742 1 96.88 112 SER A N 1
ATOM 927 C CA . SER A 1 112 ? 18.031 -24.625 -14.781 1 96.88 112 SER A CA 1
ATOM 928 C C . SER A 1 112 ? 16.891 -25.625 -14.961 1 96.88 112 SER A C 1
ATOM 930 O O . SER A 1 112 ? 16.844 -26.328 -15.969 1 96.88 112 SER A O 1
ATOM 932 N N . ILE A 1 113 ? 16.031 -25.703 -13.992 1 96.38 113 ILE A N 1
ATOM 933 C CA . ILE A 1 113 ? 14.953 -26.688 -14.031 1 96.38 113 ILE A CA 1
ATOM 934 C C . ILE A 1 113 ? 13.938 -26.297 -15.102 1 96.38 113 ILE A C 1
ATOM 936 O O . ILE A 1 113 ? 13.688 -25.109 -15.328 1 96.38 113 ILE A O 1
ATOM 940 N N . GLU A 1 114 ? 13.328 -27.25 -15.711 1 97 114 GLU A N 1
ATOM 941 C CA . GLU A 1 114 ? 12.508 -27.016 -16.891 1 97 114 GLU A CA 1
ATOM 942 C C . GLU A 1 114 ? 11.078 -26.625 -16.5 1 97 114 GLU A C 1
ATOM 944 O O . GLU A 1 114 ? 10.305 -26.188 -17.344 1 97 114 GLU A O 1
ATOM 949 N N . ARG A 1 115 ? 10.75 -26.844 -15.242 1 98 115 ARG A N 1
ATOM 950 C CA . ARG A 1 115 ? 9.406 -26.484 -14.773 1 98 115 ARG A CA 1
ATOM 951 C C . ARG A 1 115 ? 9.469 -25.766 -13.438 1 98 115 ARG A C 1
ATOM 953 O O . ARG A 1 115 ? 10.305 -26.078 -12.586 1 98 115 ARG A O 1
ATOM 960 N N . TYR A 1 116 ? 8.609 -24.812 -13.359 1 98.19 116 TYR A N 1
ATOM 961 C CA . TYR A 1 116 ? 8.406 -24.219 -12.039 1 98.19 116 TYR A CA 1
ATOM 962 C C . TYR A 1 116 ? 7.516 -25.109 -11.18 1 98.19 116 TYR A C 1
ATOM 964 O O . TYR A 1 116 ? 6.734 -25.906 -11.695 1 98.19 116 TYR A O 1
ATOM 972 N N . PRO A 1 117 ? 7.652 -24.984 -9.852 1 98.19 117 PRO A N 1
ATOM 973 C CA . PRO A 1 117 ? 6.551 -25.516 -9.039 1 98.19 117 PRO A CA 1
ATOM 974 C C . PRO A 1 117 ? 5.23 -24.797 -9.297 1 98.19 117 PRO A C 1
ATOM 976 O O . PRO A 1 117 ? 5.207 -23.781 -9.992 1 98.19 117 PRO A O 1
ATOM 979 N N . ASP A 1 118 ? 4.117 -25.438 -8.797 1 98.25 118 ASP A N 1
ATOM 980 C CA . ASP A 1 118 ? 2.873 -24.688 -8.82 1 98.25 118 ASP A CA 1
ATOM 981 C C . ASP A 1 118 ? 3.049 -23.328 -8.141 1 98.25 118 ASP A C 1
ATOM 983 O O . ASP A 1 118 ? 3.699 -23.219 -7.098 1 98.25 118 ASP A O 1
ATOM 987 N N . PHE A 1 119 ? 2.547 -22.312 -8.844 1 98.62 119 PHE A N 1
ATOM 988 C CA . PHE A 1 119 ? 2.674 -20.984 -8.266 1 98.62 119 PHE A CA 1
ATOM 989 C C . PHE A 1 119 ? 1.439 -20.141 -8.562 1 98.62 119 PHE A C 1
ATOM 991 O O . PHE A 1 119 ? 0.668 -20.469 -9.469 1 98.62 119 PHE A O 1
ATOM 998 N N . CYS A 1 120 ? 1.198 -19.141 -7.754 1 98.62 120 CYS A N 1
ATOM 999 C CA . CYS A 1 120 ? 0.145 -18.172 -8.031 1 98.62 120 CYS A CA 1
ATOM 1000 C C . CYS A 1 120 ? 0.71 -16.922 -8.719 1 98.62 120 CYS A C 1
ATOM 1002 O O . CYS A 1 120 ? 1.77 -16.438 -8.328 1 98.62 120 CYS A O 1
ATOM 1004 N N . SER A 1 121 ? -0.075 -16.453 -9.68 1 97.38 121 SER A N 1
ATOM 1005 C CA . SER A 1 121 ? 0.348 -15.266 -10.414 1 97.38 121 SER A CA 1
ATOM 1006 C C . SER A 1 121 ? 0.628 -14.102 -9.469 1 97.38 121 SER A C 1
ATOM 1008 O O . SER A 1 121 ? -0.087 -13.906 -8.484 1 97.38 121 SER A O 1
ATOM 1010 N N . GLY A 1 122 ? 1.581 -13.273 -9.867 1 96.94 122 GLY A N 1
ATOM 1011 C CA . GLY A 1 122 ? 2 -12.133 -9.078 1 96.94 122 GLY A CA 1
ATOM 1012 C C . GLY A 1 122 ? 0.954 -11.031 -9.008 1 96.94 122 GLY A C 1
ATOM 1013 O O . GLY A 1 122 ? 1.052 -10.125 -8.188 1 96.94 122 GLY A O 1
ATOM 1014 N N . THR A 1 123 ? -0.041 -11.125 -9.852 1 93.62 123 THR A N 1
ATOM 1015 C CA . THR A 1 123 ? -1.072 -10.094 -9.867 1 93.62 123 THR A CA 1
ATOM 1016 C C . THR A 1 123 ? -1.791 -10.016 -8.523 1 93.62 123 THR A C 1
ATOM 1018 O O . THR A 1 123 ? -2.266 -8.953 -8.125 1 93.62 123 THR A O 1
ATOM 1021 N N . GLY A 1 124 ? -1.914 -11.234 -7.879 1 97.19 124 GLY A N 1
ATOM 1022 C CA . GLY A 1 124 ? -2.52 -11.227 -6.559 1 97.19 124 GLY A CA 1
ATOM 1023 C C . GLY A 1 124 ? -2.648 -12.609 -5.949 1 97.19 124 GLY A C 1
ATOM 1024 O O . GLY A 1 124 ? -3.039 -13.555 -6.629 1 97.19 124 GLY A O 1
ATOM 1025 N N . TYR A 1 125 ? -2.271 -12.703 -4.695 1 98.62 125 TYR A N 1
ATOM 1026 C CA . TYR A 1 125 ? -2.463 -13.938 -3.943 1 98.62 125 TYR A CA 1
ATOM 1027 C C . TYR A 1 125 ? -2.629 -13.648 -2.455 1 98.62 125 TYR A C 1
ATOM 1029 O O . TYR A 1 125 ? -2.254 -12.578 -1.979 1 98.62 125 TYR A O 1
ATOM 1037 N N . VAL A 1 126 ? -3.24 -14.625 -1.783 1 97.88 126 VAL A N 1
ATOM 1038 C CA . VAL A 1 126 ? -3.535 -14.516 -0.358 1 97.88 126 VAL A CA 1
ATOM 1039 C C . VAL A 1 126 ? -2.887 -15.672 0.398 1 97.88 126 VAL A C 1
ATOM 1041 O O . VAL A 1 126 ? -2.863 -16.797 -0.088 1 97.88 126 VAL A O 1
ATOM 1044 N N . LEU A 1 127 ? -2.377 -15.383 1.534 1 97.56 127 LEU A N 1
ATOM 1045 C CA . LEU A 1 127 ? -1.767 -16.406 2.377 1 97.56 127 LEU A CA 1
ATOM 1046 C C . LEU A 1 127 ? -2.152 -16.203 3.84 1 97.56 127 LEU A C 1
ATOM 1048 O O . LEU A 1 127 ? -2.516 -15.094 4.242 1 97.56 127 LEU A O 1
ATOM 1052 N N . SER A 1 128 ? -2.211 -17.281 4.559 1 95.94 128 SER A N 1
ATOM 1053 C CA . SER A 1 128 ? -2.357 -17.156 6.008 1 95.94 128 SER A CA 1
ATOM 1054 C C . SER A 1 128 ? -1.205 -16.359 6.613 1 95.94 128 SER A C 1
ATOM 1056 O O . SER A 1 128 ? -0.07 -16.438 6.137 1 95.94 128 SER A O 1
ATOM 1058 N N . GLY A 1 129 ? -1.52 -15.648 7.656 1 93.12 129 GLY A N 1
ATOM 1059 C CA . GLY A 1 129 ? -0.518 -14.812 8.297 1 93.12 129 GLY A CA 1
ATOM 1060 C C . GLY A 1 129 ? 0.694 -15.586 8.773 1 93.12 129 GLY A C 1
ATOM 1061 O O . GLY A 1 129 ? 1.824 -15.102 8.68 1 93.12 129 GLY A O 1
ATOM 1062 N N . THR A 1 130 ? 0.524 -16.75 9.156 1 93.31 130 THR A N 1
ATOM 1063 C CA . THR A 1 130 ? 1.588 -17.578 9.711 1 93.31 130 THR A CA 1
ATOM 1064 C C . THR A 1 130 ? 2.566 -18.016 8.625 1 93.31 130 THR A C 1
ATOM 1066 O O . THR A 1 130 ? 3.721 -18.344 8.914 1 93.31 130 THR A O 1
ATOM 1069 N N . LEU A 1 131 ? 2.195 -17.938 7.391 1 96.19 131 LEU A N 1
ATOM 1070 C CA . LEU A 1 131 ? 3.055 -18.359 6.289 1 96.19 131 LEU A CA 1
ATOM 1071 C C . LEU A 1 131 ? 4.121 -17.312 5.992 1 96.19 131 LEU A C 1
ATOM 1073 O O . LEU A 1 131 ? 5.141 -17.609 5.371 1 96.19 131 LEU A O 1
ATOM 1077 N N . ALA A 1 132 ? 3.797 -16.094 6.352 1 96.06 132 ALA A N 1
ATOM 1078 C CA . ALA A 1 132 ? 4.773 -15.039 6.086 1 96.06 132 ALA A CA 1
ATOM 1079 C C . ALA A 1 132 ? 6.125 -15.375 6.707 1 96.06 132 ALA A C 1
ATOM 1081 O O . ALA A 1 132 ? 7.152 -15.344 6.023 1 96.06 132 ALA A O 1
ATOM 1082 N N . ALA A 1 133 ? 6.109 -15.781 7.961 1 95.56 133 ALA A N 1
ATOM 1083 C CA . ALA A 1 133 ? 7.348 -16.125 8.656 1 95.56 133 ALA A CA 1
ATOM 1084 C C . ALA A 1 133 ? 8 -17.359 8.047 1 95.56 133 ALA A C 1
ATOM 1086 O O . ALA A 1 133 ? 9.227 -17.422 7.93 1 95.56 133 ALA A O 1
ATOM 1087 N N . LYS A 1 134 ? 7.207 -18.266 7.645 1 97.06 134 LYS A N 1
ATOM 1088 C CA . LYS A 1 134 ? 7.719 -19.5 7.047 1 97.06 134 LYS A CA 1
ATOM 1089 C C . LYS A 1 134 ? 8.43 -19.219 5.727 1 97.06 134 LYS A C 1
ATOM 1091 O O . LYS A 1 134 ? 9.492 -19.781 5.457 1 97.06 134 LYS A O 1
ATOM 1096 N N . ILE A 1 135 ? 7.844 -18.375 4.965 1 98.25 135 ILE A N 1
ATOM 1097 C CA . ILE A 1 135 ? 8.422 -18.031 3.67 1 98.25 135 ILE A CA 1
ATOM 1098 C C . 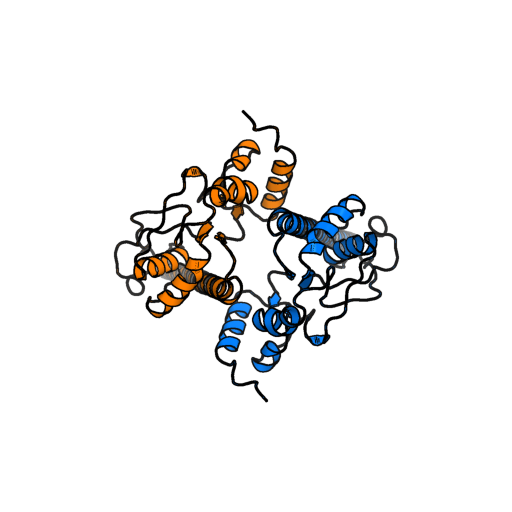ILE A 1 135 ? 9.742 -17.297 3.871 1 98.25 135 ILE A C 1
ATOM 1100 O O . ILE A 1 135 ? 10.734 -17.594 3.201 1 98.25 135 ILE A O 1
ATOM 1104 N N . VAL A 1 136 ? 9.789 -16.406 4.801 1 97.12 136 VAL A N 1
ATOM 1105 C CA . VAL A 1 136 ? 10.992 -15.625 5.082 1 97.12 136 VAL A CA 1
ATOM 1106 C C . VAL A 1 136 ? 12.109 -16.562 5.559 1 97.12 136 VAL A C 1
ATOM 1108 O O . VAL A 1 136 ? 13.25 -16.469 5.098 1 97.12 136 VAL A O 1
ATOM 1111 N N . LYS A 1 137 ? 11.773 -17.438 6.395 1 97.62 137 LYS A N 1
ATOM 1112 C CA . LYS A 1 137 ? 12.758 -18.391 6.891 1 97.62 137 LYS A CA 1
ATOM 1113 C C . LYS A 1 137 ? 13.266 -19.297 5.762 1 97.62 137 LYS A C 1
ATOM 1115 O O . LYS A 1 137 ? 14.469 -19.547 5.66 1 97.62 137 LYS A O 1
ATOM 1120 N N . ALA A 1 138 ? 12.391 -19.734 4.922 1 98.44 138 ALA A N 1
ATOM 1121 C CA . ALA A 1 138 ? 12.75 -20.609 3.809 1 98.44 138 ALA A CA 1
ATOM 1122 C C . ALA A 1 138 ? 13.664 -19.891 2.822 1 98.44 138 ALA A C 1
ATOM 1124 O O . ALA A 1 138 ? 14.516 -20.516 2.18 1 98.44 138 ALA A O 1
ATOM 1125 N N . SER A 1 139 ? 13.469 -18.594 2.736 1 97.62 139 SER A N 1
ATOM 1126 C CA . SER A 1 139 ? 14.234 -17.797 1.773 1 97.62 139 SER A CA 1
ATOM 1127 C C . SER A 1 139 ? 15.727 -17.859 2.068 1 97.62 139 SER A C 1
ATOM 1129 O O . SER A 1 139 ? 16.547 -17.641 1.18 1 97.62 139 SER A O 1
ATOM 1131 N N . LEU A 1 140 ? 16.109 -18.203 3.262 1 95.5 140 LEU A N 1
ATOM 1132 C CA . LEU A 1 140 ? 17.5 -18.328 3.656 1 95.5 140 LEU A CA 1
ATOM 1133 C C . LEU A 1 140 ? 18.156 -19.547 3.004 1 95.5 140 LEU A C 1
ATOM 1135 O O . LEU A 1 140 ? 19.375 -19.609 2.9 1 95.5 140 LEU A O 1
ATOM 1139 N N . LYS A 1 141 ? 17.328 -20.453 2.533 1 97.75 141 LYS A N 1
ATOM 1140 C CA . LYS A 1 141 ? 17.812 -21.719 1.972 1 97.75 141 LYS A CA 1
ATOM 1141 C C . LYS A 1 141 ? 17.516 -21.797 0.478 1 97.75 141 LYS A C 1
ATOM 1143 O O . LYS A 1 141 ? 17.828 -22.797 -0.166 1 97.75 141 LYS A O 1
ATOM 1148 N N . VAL A 1 142 ? 16.875 -20.828 -0.076 1 97.94 142 VAL A N 1
ATOM 1149 C CA . VAL A 1 142 ? 16.453 -20.844 -1.471 1 97.94 142 VAL A CA 1
ATOM 1150 C C . VAL A 1 142 ? 17.25 -19.828 -2.275 1 97.94 142 VAL A C 1
ATOM 1152 O O . VAL A 1 142 ? 17.391 -18.672 -1.852 1 97.94 142 VAL A O 1
ATOM 1155 N N . LYS A 1 143 ? 17.75 -20.312 -3.371 1 96.12 143 LYS A N 1
ATOM 1156 C CA . LYS A 1 143 ? 18.453 -19.391 -4.25 1 96.12 143 LYS A CA 1
ATOM 1157 C C . LYS A 1 143 ? 17.531 -18.281 -4.746 1 96.12 143 LYS A C 1
ATOM 1159 O O . LYS A 1 143 ? 16.422 -18.547 -5.191 1 96.12 143 LYS A O 1
ATOM 1164 N N . TYR A 1 144 ? 18.062 -17.078 -4.695 1 94.81 144 TYR A N 1
ATOM 1165 C CA . TYR A 1 144 ? 17.297 -15.906 -5.098 1 94.81 144 TYR A CA 1
ATOM 1166 C C . TYR A 1 144 ? 17.016 -15.93 -6.594 1 94.81 144 TYR A C 1
ATOM 1168 O O . TYR A 1 144 ? 17.906 -16.219 -7.398 1 94.81 144 TYR A O 1
ATOM 1176 N N . ILE A 1 145 ? 15.758 -15.586 -6.977 1 95.5 145 ILE A N 1
ATOM 1177 C CA . ILE A 1 145 ? 15.43 -15.305 -8.367 1 95.5 145 ILE A CA 1
ATOM 1178 C C . ILE A 1 145 ? 14.523 -14.078 -8.445 1 95.5 145 ILE A C 1
ATOM 1180 O O . ILE A 1 145 ? 13.828 -13.75 -7.48 1 95.5 145 ILE A O 1
ATOM 1184 N N . TYR A 1 146 ? 14.5 -13.242 -9.57 1 93.19 146 TYR A N 1
ATOM 1185 C CA . TYR A 1 146 ? 13.875 -11.922 -9.656 1 93.19 146 TYR A CA 1
ATOM 1186 C C . TYR A 1 146 ? 12.406 -12.039 -10.039 1 93.19 146 TYR A C 1
ATOM 1188 O O . TYR A 1 146 ? 11.672 -11.047 -10.047 1 93.19 146 TYR A O 1
ATOM 1196 N N . LEU A 1 147 ? 11.82 -13.242 -10.344 1 96.69 147 LEU A N 1
ATOM 1197 C CA . LEU A 1 147 ? 10.383 -13.438 -10.484 1 96.69 147 LEU A CA 1
ATOM 1198 C C . LEU A 1 147 ? 9.75 -13.805 -9.141 1 96.69 147 LEU A C 1
ATOM 1200 O O . LEU A 1 147 ? 9.836 -14.945 -8.703 1 96.69 147 LEU A O 1
ATOM 1204 N N . GLU A 1 148 ? 9.125 -12.719 -8.562 1 97.69 148 GLU A N 1
ATOM 1205 C CA . GLU A 1 148 ? 8.781 -12.805 -7.141 1 97.69 148 GLU A CA 1
ATOM 1206 C C . GLU A 1 148 ? 7.777 -13.922 -6.883 1 97.69 148 GLU A C 1
ATOM 1208 O O . GLU A 1 148 ? 7.832 -14.578 -5.84 1 97.69 148 GLU A O 1
ATOM 1213 N N . ASP A 1 149 ? 6.793 -14.125 -7.816 1 98.25 149 ASP A N 1
ATOM 1214 C CA . ASP A 1 149 ? 5.777 -15.156 -7.605 1 98.25 149 ASP A CA 1
ATOM 1215 C C . ASP A 1 149 ? 6.391 -16.547 -7.656 1 98.25 149 ASP A C 1
ATOM 1217 O O . ASP A 1 149 ? 6.051 -17.422 -6.844 1 98.25 149 ASP A O 1
ATOM 1221 N N . ILE A 1 150 ? 7.375 -16.719 -8.531 1 98.44 150 ILE A N 1
ATOM 1222 C CA . ILE A 1 150 ? 8.094 -17.984 -8.609 1 98.44 150 ILE A CA 1
ATOM 1223 C C . ILE A 1 150 ? 8.969 -18.156 -7.363 1 98.44 150 ILE A C 1
ATOM 1225 O O . ILE A 1 150 ? 9.039 -19.25 -6.801 1 98.44 150 ILE A O 1
ATOM 1229 N N . TYR A 1 151 ? 9.625 -17.078 -6.961 1 98.62 151 TYR A N 1
ATOM 1230 C CA . TYR A 1 151 ? 10.492 -17.156 -5.793 1 98.62 151 TYR A CA 1
ATOM 1231 C C . TYR A 1 151 ? 9.711 -17.562 -4.551 1 98.62 151 TYR A C 1
ATOM 1233 O O . TYR A 1 151 ? 10.148 -18.422 -3.785 1 98.62 151 TYR A O 1
ATOM 1241 N N . VAL A 1 152 ? 8.539 -17 -4.359 1 98.81 152 VAL A N 1
ATOM 1242 C CA . VAL A 1 152 ? 7.676 -17.328 -3.23 1 98.81 152 VAL A CA 1
ATOM 1243 C C . VAL A 1 152 ? 7.258 -18.797 -3.316 1 98.81 152 VAL A C 1
ATOM 1245 O O . VAL A 1 152 ? 7.254 -19.516 -2.309 1 98.81 152 VAL A O 1
ATOM 1248 N N . ALA A 1 153 ? 6.965 -19.234 -4.5 1 98.81 153 ALA A N 1
ATOM 1249 C CA . ALA A 1 153 ? 6.578 -20.625 -4.703 1 98.81 153 ALA A CA 1
ATOM 1250 C C . ALA A 1 153 ? 7.723 -21.578 -4.34 1 98.81 153 ALA A C 1
ATOM 1252 O O . ALA A 1 153 ? 7.5 -22.625 -3.738 1 98.81 153 ALA A O 1
ATOM 1253 N N . LEU A 1 154 ? 8.883 -21.188 -4.73 1 98.69 154 LEU A N 1
ATOM 1254 C CA . LEU A 1 154 ? 10.055 -21.984 -4.41 1 98.69 154 LEU A CA 1
ATOM 1255 C C . LEU A 1 154 ? 10.25 -22.078 -2.898 1 98.69 154 LEU A C 1
ATOM 1257 O O . LEU A 1 154 ? 10.609 -23.141 -2.377 1 98.69 154 LEU A O 1
ATOM 1261 N N . CYS A 1 155 ? 10.062 -21 -2.215 1 98.75 155 CYS A N 1
ATOM 1262 C CA . CYS A 1 155 ? 10.164 -20.984 -0.76 1 98.75 155 CYS A CA 1
ATOM 1263 C C . CYS A 1 155 ? 9.125 -21.906 -0.13 1 98.75 155 CYS A C 1
ATOM 1265 O O . CYS A 1 155 ? 9.422 -22.625 0.817 1 98.75 155 CYS A O 1
ATOM 1267 N N . LEU A 1 156 ? 7.898 -21.891 -0.654 1 98.69 156 LEU A N 1
ATOM 1268 C CA . LEU A 1 156 ? 6.855 -22.781 -0.151 1 98.69 156 LEU A CA 1
ATOM 1269 C C . LEU A 1 156 ? 7.227 -24.234 -0.387 1 98.69 156 LEU A C 1
ATOM 1271 O O . LEU A 1 156 ? 7.051 -25.078 0.497 1 98.69 156 LEU A O 1
ATOM 1275 N N . GLU A 1 157 ? 7.688 -24.469 -1.547 1 98.19 157 GLU A N 1
ATOM 1276 C CA . GLU A 1 157 ? 8.109 -25.812 -1.886 1 98.19 157 GLU A CA 1
ATOM 1277 C C . GLU A 1 157 ? 9.188 -26.312 -0.93 1 98.19 157 GLU A C 1
ATOM 1279 O O . GLU A 1 157 ? 9.164 -27.469 -0.508 1 98.19 157 GLU A O 1
ATOM 1284 N N . GLN A 1 158 ? 10.133 -25.453 -0.585 1 98.12 158 GLN A N 1
ATOM 1285 C CA . GLN A 1 158 ? 11.203 -25.781 0.35 1 98.12 158 GLN A CA 1
ATOM 1286 C C . GLN A 1 158 ? 10.641 -26.25 1.691 1 98.12 158 GLN A C 1
ATOM 1288 O O . GLN A 1 158 ? 11.234 -27.094 2.363 1 98.12 158 GLN A O 1
ATOM 1293 N N . GLU A 1 159 ? 9.453 -25.781 2.057 1 97.5 159 GLU A N 1
ATOM 1294 C CA . GLU A 1 159 ? 8.836 -26.078 3.34 1 97.5 159 GLU A CA 1
ATOM 1295 C C . GLU A 1 159 ? 7.797 -27.188 3.201 1 97.5 159 GLU A C 1
ATOM 1297 O O . GLU A 1 159 ? 7.137 -27.562 4.176 1 97.5 159 GLU A O 1
ATOM 1302 N N . GLY A 1 160 ? 7.562 -27.703 2.035 1 97.44 160 GLY A N 1
ATOM 1303 C CA . GLY A 1 160 ? 6.594 -28.766 1.784 1 97.44 160 GLY A CA 1
ATOM 1304 C C . GLY A 1 160 ? 5.156 -28.281 1.876 1 97.44 160 GLY A C 1
ATOM 1305 O O . GLY A 1 160 ? 4.266 -29.047 2.264 1 97.44 160 GLY A O 1
ATOM 1306 N N . ILE A 1 161 ? 4.949 -27.047 1.555 1 97.06 161 ILE A N 1
ATOM 1307 C CA . ILE A 1 161 ? 3.613 -26.469 1.66 1 97.06 161 ILE A CA 1
ATOM 1308 C C . ILE A 1 161 ? 3.021 -26.281 0.265 1 97.06 161 ILE A C 1
ATOM 1310 O O . ILE A 1 161 ? 3.66 -25.688 -0.615 1 97.06 161 ILE A O 1
ATOM 1314 N N . ASN A 1 162 ? 1.763 -26.75 0.075 1 96.56 162 ASN A N 1
ATOM 1315 C CA . ASN A 1 162 ? 1.092 -26.656 -1.217 1 96.56 162 ASN A CA 1
ATOM 1316 C C . ASN A 1 162 ? 0.064 -25.516 -1.223 1 96.56 162 ASN A C 1
ATOM 1318 O O . ASN A 1 162 ? -0.622 -25.297 -0.224 1 96.56 162 ASN A O 1
ATOM 1322 N N . MET A 1 163 ? -0.021 -24.922 -2.33 1 97.12 163 MET A N 1
ATOM 1323 C CA . MET A 1 163 ? -1.085 -23.938 -2.551 1 97.12 163 MET A CA 1
ATOM 1324 C C . MET A 1 163 ? -2.402 -24.641 -2.879 1 97.12 163 MET A C 1
ATOM 1326 O O . MET A 1 163 ? -2.408 -25.781 -3.34 1 97.12 163 MET A O 1
ATOM 1330 N N . VAL A 1 164 ? -3.439 -23.953 -2.627 1 95.88 164 VAL A N 1
ATOM 1331 C CA . VAL A 1 164 ? -4.758 -24.5 -2.924 1 95.88 164 VAL A CA 1
ATOM 1332 C C . VAL A 1 164 ? -5.449 -23.625 -3.98 1 95.88 164 VAL A C 1
ATOM 1334 O O . VAL A 1 164 ? -5.352 -22.406 -3.949 1 95.88 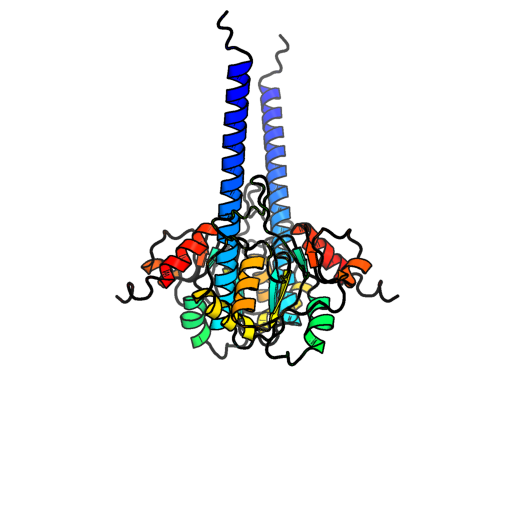164 VAL A O 1
ATOM 1337 N N . PRO A 1 165 ? -6.102 -24.328 -4.941 1 96.56 165 PRO A N 1
ATOM 1338 C CA . PRO A 1 165 ? -6.871 -23.531 -5.898 1 96.56 165 PRO A CA 1
ATOM 1339 C C . PRO A 1 165 ? -7.977 -22.719 -5.227 1 96.56 165 PRO A C 1
ATOM 1341 O O . PRO A 1 165 ? -8.508 -23.125 -4.191 1 96.56 165 PRO A O 1
ATOM 1344 N N . PRO A 1 166 ? -8.25 -21.594 -5.828 1 96.94 166 PRO A N 1
ATOM 1345 C CA . PRO A 1 166 ? -9.422 -20.875 -5.301 1 96.94 166 PRO A CA 1
ATOM 1346 C C . PRO A 1 166 ? -10.727 -21.641 -5.547 1 96.94 166 PRO A C 1
ATOM 1348 O O . PRO A 1 166 ? -10.773 -22.531 -6.391 1 96.94 166 PRO A O 1
ATOM 1351 N N . PRO A 1 167 ? -11.75 -21.234 -4.75 1 96.5 167 PRO A N 1
ATOM 1352 C CA . PRO A 1 167 ? -13.023 -21.938 -4.941 1 96.5 167 PRO A CA 1
ATOM 1353 C C . PRO A 1 167 ? -13.531 -21.859 -6.379 1 96.5 167 PRO A C 1
ATOM 1355 O O . PRO A 1 167 ? -14.125 -22.828 -6.879 1 96.5 167 PRO A O 1
ATOM 1358 N N . LYS A 1 168 ? -13.344 -20.75 -7.016 1 96.56 168 LYS A N 1
ATOM 1359 C CA . LYS A 1 168 ? -13.641 -20.547 -8.43 1 96.56 168 LYS A CA 1
ATOM 1360 C C . LYS A 1 168 ? -12.469 -19.875 -9.148 1 96.56 168 LYS A C 1
ATOM 1362 O O . LYS A 1 168 ? -11.891 -18.922 -8.641 1 96.56 168 LYS A O 1
ATOM 1367 N N . ASN A 1 169 ? -12.25 -20.328 -10.352 1 93.56 169 ASN A N 1
ATOM 1368 C CA . ASN A 1 169 ? -11.07 -19.859 -11.078 1 93.56 169 ASN A CA 1
ATOM 1369 C C . ASN A 1 169 ? -11.227 -18.406 -11.523 1 93.56 169 ASN A C 1
ATOM 1371 O O . ASN A 1 169 ? -10.227 -17.719 -11.758 1 93.56 169 ASN A O 1
ATOM 1375 N N . TYR A 1 170 ? -12.422 -17.984 -11.633 1 95.56 170 TYR A N 1
ATOM 1376 C CA . TYR A 1 170 ? -12.641 -16.641 -12.18 1 95.56 170 TYR A CA 1
ATOM 1377 C C . TYR A 1 170 ? -12.531 -15.586 -11.086 1 95.56 170 TYR A C 1
ATOM 1379 O O . TYR A 1 170 ? -12.711 -14.398 -11.344 1 95.56 170 TYR A O 1
ATOM 1387 N N . LEU A 1 171 ? -12.273 -15.984 -9.812 1 98.12 171 LEU A N 1
ATOM 1388 C CA . LEU A 1 171 ? -12.164 -15.031 -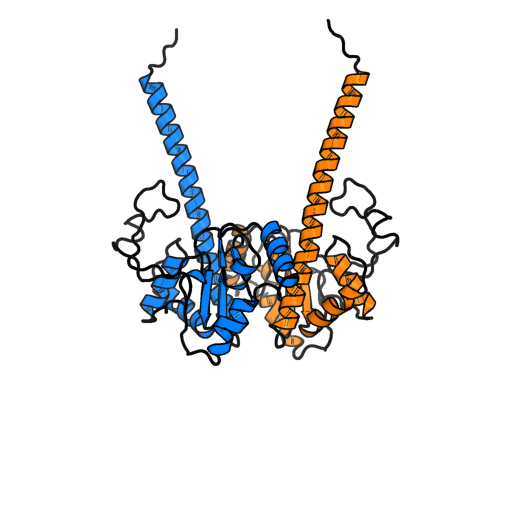8.711 1 98.12 171 LEU A CA 1
ATOM 1389 C C . LEU A 1 171 ? -10.898 -14.188 -8.844 1 98.12 171 LEU A C 1
ATOM 1391 O O . LEU A 1 171 ? -10.906 -12.992 -8.531 1 98.12 171 LEU A O 1
ATOM 1395 N N . PHE A 1 172 ? -9.82 -14.789 -9.312 1 98.56 172 PHE A N 1
ATOM 1396 C CA . PHE A 1 172 ? -8.555 -14.102 -9.547 1 98.56 172 PHE A CA 1
ATOM 1397 C C . PHE A 1 172 ? -8.242 -14.062 -11.039 1 98.56 172 PHE A C 1
ATOM 1399 O O . PHE A 1 172 ? -8.094 -15.102 -11.68 1 98.56 172 PHE A O 1
ATOM 1406 N N . ASN A 1 173 ? -8.086 -12.82 -11.562 1 98 173 ASN A N 1
ATOM 1407 C CA . ASN A 1 173 ? -7.934 -12.719 -13.016 1 98 173 ASN A CA 1
ATOM 1408 C C . ASN A 1 173 ? -6.562 -12.164 -13.391 1 98 173 ASN A C 1
ATOM 1410 O O . ASN A 1 173 ? -6.098 -11.195 -12.797 1 98 173 ASN A O 1
ATOM 1414 N N . LEU A 1 174 ? -5.977 -12.758 -14.391 1 95.5 174 LEU A N 1
ATOM 1415 C CA . LEU A 1 174 ? -4.652 -12.406 -14.891 1 95.5 174 LEU A CA 1
ATOM 1416 C C . LEU A 1 174 ? -4.73 -11.219 -15.844 1 95.5 174 LEU A C 1
ATOM 1418 O O . LEU A 1 174 ? -3.729 -10.539 -16.078 1 95.5 174 LEU A O 1
ATOM 1422 N N . TYR A 1 175 ? -5.859 -11.102 -16.438 1 96 175 TYR A N 1
ATOM 1423 C CA . TYR A 1 175 ? -6.066 -10.039 -17.422 1 96 175 TYR A CA 1
ATOM 1424 C C . TYR A 1 175 ? -7.191 -9.102 -16.984 1 96 175 TYR A C 1
ATOM 1426 O O . TYR A 1 175 ? -7.922 -9.406 -16.047 1 96 175 TYR A O 1
ATOM 1434 N N . LYS A 1 176 ? -7.223 -8 -17.719 1 97.69 176 LYS A N 1
ATOM 1435 C CA . LYS A 1 176 ? -8.297 -7.055 -17.438 1 97.69 176 LYS A CA 1
ATOM 1436 C C . LYS A 1 176 ? -9.656 -7.648 -17.781 1 97.69 176 LYS A C 1
ATOM 1438 O O . LYS A 1 176 ? -9.867 -8.141 -18.891 1 97.69 176 LYS A O 1
ATOM 1443 N N . VAL A 1 177 ? -10.539 -7.664 -16.781 1 98.12 177 VAL A N 1
ATOM 1444 C CA . VAL A 1 177 ? -11.93 -8.023 -17 1 98.12 177 VAL A CA 1
ATOM 1445 C C . VAL A 1 177 ? -12.742 -6.781 -17.359 1 98.12 177 VAL A C 1
ATOM 1447 O O . VAL A 1 177 ? -12.656 -5.762 -16.672 1 98.12 177 VAL A O 1
ATOM 1450 N N . PRO A 1 178 ? -13.492 -6.824 -18.484 1 97.31 178 PRO A N 1
ATOM 1451 C CA . PRO A 1 178 ? -14.336 -5.664 -18.797 1 97.31 178 PRO A CA 1
ATOM 1452 C C . PRO A 1 178 ? -15.273 -5.309 -17.641 1 97.31 178 PRO A C 1
ATOM 1454 O O . PRO A 1 178 ? -15.898 -6.191 -17.062 1 97.31 178 PRO A O 1
ATOM 1457 N N . PHE A 1 179 ? -15.398 -4.02 -17.516 1 97.06 179 PHE A N 1
ATOM 1458 C CA . PHE A 1 179 ? -16.078 -3.576 -16.297 1 97.06 179 PHE A CA 1
ATOM 1459 C C . PHE A 1 179 ? -17.594 -3.658 -16.469 1 97.06 179 PHE A C 1
ATOM 1461 O O . PHE A 1 179 ? -18.125 -3.229 -17.5 1 97.06 179 PHE A O 1
ATOM 1468 N N . SER A 1 180 ? -18.234 -4.199 -15.547 1 94.81 180 SER A N 1
ATOM 1469 C CA . SER A 1 180 ? -19.656 -4.074 -15.211 1 94.81 180 SER A CA 1
ATOM 1470 C C . SER A 1 180 ? -19.875 -4.258 -13.711 1 94.81 180 SER A C 1
ATOM 1472 O O . SER A 1 180 ? -19.188 -5.059 -13.07 1 94.81 180 SER A O 1
ATOM 1474 N N . PRO A 1 181 ? -20.812 -3.539 -13.133 1 93.81 181 PRO A N 1
ATOM 1475 C CA . PRO A 1 181 ? -21.047 -3.656 -11.695 1 93.81 181 PRO A CA 1
ATOM 1476 C C . PRO A 1 181 ? -21.344 -5.09 -11.258 1 93.81 181 PRO A C 1
ATOM 1478 O O . PRO A 1 181 ? -20.797 -5.555 -10.25 1 93.81 181 PRO A O 1
ATOM 1481 N N . CYS A 1 182 ? -22.031 -5.801 -12.008 1 94.38 182 CYS A N 1
ATOM 1482 C CA . CYS A 1 182 ? -22.406 -7.16 -11.625 1 94.38 182 CYS A CA 1
ATOM 1483 C C . CYS A 1 182 ? -21.203 -8.102 -11.727 1 94.38 182 CYS A C 1
ATOM 1485 O O . CYS A 1 182 ? -21 -8.938 -10.844 1 94.38 182 CYS A O 1
ATOM 1487 N N . THR A 1 183 ? -20.438 -7.988 -12.773 1 95.62 183 THR A N 1
ATOM 1488 C CA . THR A 1 183 ? -19.266 -8.844 -12.945 1 95.62 183 THR A CA 1
ATOM 1489 C C . THR A 1 183 ? -18.25 -8.594 -11.836 1 95.62 183 THR A C 1
ATOM 1491 O O . THR A 1 183 ? -17.734 -9.539 -11.234 1 95.62 183 THR A O 1
ATOM 1494 N N . TYR A 1 184 ? -18.094 -7.301 -11.492 1 96.75 184 TYR A N 1
ATOM 1495 C CA . TYR A 1 184 ? -17.062 -6.938 -10.531 1 96.75 184 TYR A CA 1
ATOM 1496 C C . TYR A 1 184 ? -17.531 -7.188 -9.102 1 96.75 184 TYR A C 1
ATOM 1498 O O . TYR A 1 184 ? -16.719 -7.215 -8.172 1 96.75 184 TYR A O 1
ATOM 1506 N N . SER A 1 185 ? -18.797 -7.406 -8.945 1 95.25 185 SER A N 1
ATOM 1507 C CA . SER A 1 185 ? -19.312 -7.754 -7.629 1 95.25 185 SER A CA 1
ATOM 1508 C C . SER A 1 185 ? -19.078 -9.227 -7.305 1 95.25 185 SER A C 1
ATOM 1510 O O . SER A 1 185 ? -19.219 -9.648 -6.156 1 95.25 185 SER A O 1
ATOM 1512 N N . ARG A 1 186 ? -18.547 -9.984 -8.344 1 95.44 186 ARG A N 1
ATOM 1513 C CA . ARG A 1 186 ? -18.453 -11.43 -8.18 1 95.44 186 ARG A CA 1
ATOM 1514 C C . ARG A 1 186 ? -17.031 -11.914 -8.391 1 95.44 186 ARG A C 1
ATOM 1516 O O . ARG A 1 186 ? -16.781 -13.117 -8.477 1 95.44 186 ARG A O 1
ATOM 1523 N N . LEU A 1 187 ? -16.156 -11.031 -8.5 1 97.81 187 LEU A N 1
ATOM 1524 C CA . LEU A 1 187 ? -14.742 -11.406 -8.617 1 97.81 187 LEU A CA 1
ATOM 1525 C C . LEU A 1 187 ? -13.914 -10.758 -7.52 1 97.81 187 LEU A C 1
ATOM 1527 O O . LEU A 1 187 ? -14.414 -9.922 -6.766 1 97.81 187 LEU A O 1
ATOM 1531 N N . ILE A 1 188 ? -12.664 -11.172 -7.414 1 98.19 188 ILE A N 1
ATOM 1532 C CA . ILE A 1 188 ? -11.781 -10.609 -6.395 1 98.19 188 ILE A CA 1
ATOM 1533 C C . ILE A 1 188 ? -10.758 -9.688 -7.051 1 98.19 188 ILE A C 1
ATOM 1535 O O . ILE A 1 188 ? -10.578 -8.547 -6.625 1 98.19 188 ILE A O 1
ATOM 1539 N N . THR A 1 189 ? -10.047 -10.141 -8.125 1 98.56 189 THR A N 1
ATOM 1540 C CA . THR A 1 189 ? -9.023 -9.305 -8.742 1 98.56 189 THR A CA 1
ATOM 1541 C C . THR A 1 189 ? -9.281 -9.156 -10.242 1 98.56 189 THR A C 1
ATOM 1543 O O . THR A 1 189 ? -9.797 -10.07 -10.883 1 98.56 189 THR A O 1
ATOM 1546 N N . SER A 1 190 ? -9.016 -7.984 -10.773 1 98.44 190 SER A N 1
ATOM 1547 C CA . SER A 1 190 ? -8.914 -7.68 -12.195 1 98.44 190 SER A CA 1
ATOM 1548 C C . SER A 1 190 ? -7.648 -6.887 -12.5 1 98.44 190 SER A C 1
ATOM 1550 O O . SER A 1 190 ? -7.383 -5.859 -11.867 1 98.44 190 SER A O 1
ATOM 1552 N N . HIS A 1 191 ? -6.871 -7.383 -13.398 1 97.12 191 HIS A N 1
ATOM 1553 C CA . HIS A 1 191 ? -5.57 -6.793 -13.68 1 97.12 191 HIS A CA 1
ATOM 1554 C C . HIS A 1 191 ? -5.68 -5.691 -14.734 1 97.12 191 HIS A C 1
ATOM 1556 O O . HIS A 1 191 ? -6.648 -5.648 -15.492 1 97.12 191 HIS A O 1
ATOM 1562 N N . GLY A 1 192 ? -4.688 -4.789 -14.695 1 96.38 192 GLY A N 1
ATOM 1563 C CA . GLY A 1 192 ? -4.602 -3.752 -15.711 1 96.38 192 GLY A CA 1
ATOM 1564 C C . GLY A 1 192 ? -5.543 -2.592 -15.461 1 96.38 192 GLY A C 1
ATOM 1565 O O . GLY A 1 192 ? -6.047 -1.979 -16.406 1 96.38 192 GLY A O 1
ATOM 1566 N N . ILE A 1 193 ? 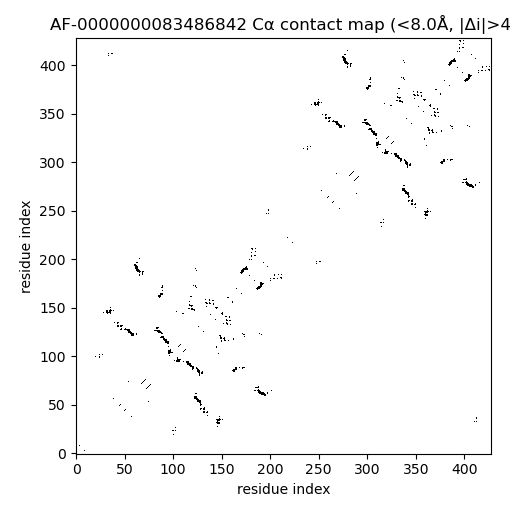-5.863 -2.41 -14.172 1 96.12 193 ILE A N 1
ATOM 1567 C CA . ILE A 1 193 ? -6.773 -1.333 -13.805 1 96.12 193 ILE A CA 1
ATOM 1568 C C . ILE A 1 193 ? -5.984 -0.166 -13.219 1 96.12 193 ILE A C 1
ATOM 1570 O O . ILE A 1 193 ? -5.332 -0.306 -12.18 1 96.12 193 ILE A O 1
ATOM 1574 N N . ASN A 1 194 ? -6.035 0.958 -13.836 1 90 194 ASN A N 1
ATOM 1575 C CA . ASN A 1 194 ? -5.305 2.111 -13.312 1 90 194 ASN A CA 1
ATOM 1576 C C . ASN A 1 194 ? -5.969 2.678 -12.062 1 90 194 ASN A C 1
ATOM 1578 O O . ASN A 1 194 ? -7.148 2.428 -11.812 1 90 194 ASN A O 1
ATOM 1582 N N . PRO A 1 195 ? -5.277 3.516 -11.383 1 83.25 195 PRO A N 1
ATOM 1583 C CA . PRO A 1 195 ? -5.766 3.996 -10.086 1 83.25 195 PRO A CA 1
ATOM 1584 C C . PRO A 1 195 ? -7.094 4.742 -10.203 1 83.25 195 PRO A C 1
ATOM 1586 O O . PRO A 1 195 ? -7.988 4.547 -9.367 1 83.25 195 PRO A O 1
ATOM 1589 N N . ASP A 1 196 ? -7.238 5.543 -11.172 1 85.62 196 ASP A N 1
ATOM 1590 C CA . ASP A 1 196 ? -8.484 6.285 -11.336 1 85.62 196 ASP A CA 1
ATOM 1591 C C . ASP A 1 196 ? -9.656 5.34 -11.617 1 85.62 196 ASP A C 1
ATOM 1593 O O . ASP A 1 196 ? -10.75 5.535 -11.094 1 85.62 196 ASP A O 1
ATOM 1597 N N . GLU A 1 197 ? -9.352 4.383 -12.422 1 93.5 197 GLU A N 1
ATOM 1598 C CA . GLU A 1 197 ? -10.367 3.375 -12.703 1 93.5 197 GLU A CA 1
ATOM 1599 C C . GLU A 1 197 ? -10.75 2.604 -11.438 1 93.5 197 GLU A C 1
ATOM 1601 O O . GLU A 1 197 ? -11.922 2.293 -11.219 1 93.5 197 GLU A O 1
ATOM 1606 N N . GLN A 1 198 ? -9.789 2.234 -10.664 1 93.44 198 GLN A N 1
ATOM 1607 C CA . GLN A 1 198 ? -10.055 1.494 -9.438 1 93.44 198 GLN A CA 1
ATOM 1608 C C . GLN A 1 198 ? -11.055 2.236 -8.555 1 93.44 198 GLN A C 1
ATOM 1610 O O . GLN A 1 198 ? -11.992 1.633 -8.023 1 93.44 198 GLN A O 1
ATOM 1615 N N . ILE A 1 199 ? -10.852 3.527 -8.492 1 89 199 ILE A N 1
ATOM 1616 C CA . ILE A 1 199 ? -11.711 4.359 -7.66 1 89 199 ILE A CA 1
ATOM 1617 C C . ILE A 1 199 ? -13.125 4.395 -8.25 1 89 199 ILE A C 1
ATOM 1619 O O . ILE A 1 199 ? -14.102 4.172 -7.535 1 89 199 ILE A O 1
ATOM 1623 N N . THR A 1 200 ? -13.18 4.652 -9.523 1 92.19 200 THR A N 1
ATOM 1624 C CA . THR A 1 200 ? -14.461 4.746 -10.203 1 92.19 200 THR A CA 1
ATOM 1625 C C . THR A 1 200 ? -15.227 3.43 -10.109 1 92.19 200 THR A C 1
ATOM 1627 O O . THR A 1 200 ? -16.422 3.418 -9.82 1 92.19 200 THR A O 1
ATOM 1630 N N . TYR A 1 201 ? -14.508 2.314 -10.312 1 95.25 201 TYR A N 1
ATOM 1631 C CA . TYR A 1 201 ? -15.141 1 -10.242 1 95.25 201 TYR A CA 1
ATOM 1632 C C . TYR A 1 201 ? -15.664 0.721 -8.844 1 95.25 201 TYR A C 1
ATOM 1634 O O . TYR A 1 201 ? -16.797 0.268 -8.68 1 95.25 201 TYR A O 1
ATOM 1642 N N . TRP A 1 202 ? -14.914 1.029 -7.891 1 92.25 202 TRP A N 1
ATOM 1643 C CA . TRP A 1 202 ? -15.312 0.764 -6.512 1 92.25 202 TRP A CA 1
ATOM 1644 C C . TRP A 1 202 ? -16.547 1.585 -6.133 1 92.25 202 TRP A C 1
ATOM 1646 O O . TRP A 1 202 ? -17.5 1.057 -5.559 1 92.25 202 TRP A O 1
ATOM 1656 N N . GLU A 1 203 ? -16.5 2.852 -6.457 1 89.12 203 GLU A N 1
ATOM 1657 C CA . GLU A 1 203 ? -17.641 3.721 -6.16 1 89.12 203 GLU A CA 1
ATOM 1658 C C . GLU A 1 203 ? -18.906 3.23 -6.852 1 89.12 203 GLU A C 1
ATOM 1660 O O . GLU A 1 203 ? -19.984 3.262 -6.266 1 89.12 203 GLU A O 1
ATOM 1665 N N . THR A 1 204 ? -18.688 2.9 -8.062 1 93.06 204 THR A N 1
ATOM 1666 C CA . THR A 1 204 ? -19.828 2.381 -8.82 1 93.06 204 THR A CA 1
ATOM 1667 C C . THR A 1 204 ? -20.391 1.124 -8.156 1 93.06 204 THR A C 1
ATOM 1669 O O . THR A 1 204 ? -21.609 0.97 -8.031 1 93.06 204 THR A O 1
ATOM 1672 N N . LEU A 1 205 ? -19.531 0.229 -7.656 1 92.56 205 LEU A N 1
ATOM 1673 C CA . LEU A 1 205 ? -19.969 -0.989 -6.98 1 92.56 205 LEU A CA 1
ATOM 1674 C C . LEU A 1 205 ? -20.734 -0.66 -5.707 1 92.56 205 LEU A C 1
ATOM 1676 O O . LEU A 1 205 ? -21.766 -1.278 -5.422 1 92.56 205 LEU A O 1
ATOM 1680 N N . GLN A 1 206 ? -20.25 0.313 -5.004 1 87.81 206 GLN A N 1
ATOM 1681 C CA . GLN A 1 206 ? -20.875 0.682 -3.742 1 87.81 206 GLN A CA 1
ATOM 1682 C C . GLN A 1 206 ? -22.266 1.274 -3.969 1 87.81 206 GLN A C 1
ATOM 1684 O O . GLN A 1 206 ? -23.156 1.085 -3.15 1 87.81 206 GLN A O 1
ATOM 1689 N N . SER A 1 207 ? -22.406 1.888 -5.09 1 88.81 207 SER A N 1
ATOM 1690 C CA . SER A 1 207 ? -23.688 2.533 -5.398 1 88.81 207 SER A CA 1
ATOM 1691 C C . SER A 1 207 ? -24.672 1.543 -6 1 88.81 207 SER A C 1
ATOM 1693 O O . SER A 1 207 ? -25.875 1.826 -6.082 1 88.81 207 SER A O 1
ATOM 1695 N N . ASN A 1 208 ? -24.188 0.379 -6.453 1 87.94 208 ASN A N 1
ATOM 1696 C CA . ASN A 1 208 ? -25.031 -0.588 -7.148 1 87.94 208 ASN A CA 1
ATOM 1697 C C . ASN A 1 208 ? -25.094 -1.914 -6.395 1 87.94 208 ASN A C 1
ATOM 1699 O O . ASN A 1 208 ? -25.312 -2.965 -7 1 87.94 208 ASN A O 1
ATOM 1703 N N . LYS A 1 209 ? -24.859 -1.975 -5.16 1 82.88 209 LYS A N 1
ATOM 1704 C CA . LYS A 1 209 ? -24.781 -3.209 -4.387 1 82.88 209 LYS A CA 1
ATOM 1705 C C . LYS A 1 209 ? -26.062 -4.016 -4.492 1 82.88 209 LYS A C 1
ATOM 1707 O O . LYS A 1 209 ? -26.031 -5.25 -4.461 1 82.88 209 LYS A O 1
ATOM 1712 N N . ASN A 1 210 ? -27.156 -3.404 -4.73 1 76.25 210 ASN A N 1
ATOM 1713 C CA . ASN A 1 210 ? -28.453 -4.094 -4.695 1 76.25 210 ASN A CA 1
ATOM 1714 C C . ASN A 1 210 ? -28.906 -4.496 -6.094 1 76.25 210 ASN A C 1
ATOM 1716 O O . ASN A 1 210 ? -29.953 -5.141 -6.25 1 76.25 210 ASN A O 1
ATOM 1720 N N . VAL A 1 211 ? -28.172 -4.203 -7.031 1 74.81 211 VAL A N 1
ATOM 1721 C CA . VAL A 1 211 ? -28.656 -4.398 -8.391 1 74.81 211 VAL A CA 1
ATOM 1722 C C . VAL A 1 211 ? -28.344 -5.82 -8.852 1 74.81 211 VAL A C 1
ATOM 1724 O O . VAL A 1 211 ? -29.109 -6.426 -9.602 1 74.81 211 VAL A O 1
ATOM 1727 N N . CYS A 1 212 ? -27.266 -6.414 -8.352 1 73.38 212 CYS A N 1
ATOM 1728 C CA . CYS A 1 212 ? -26.812 -7.656 -8.969 1 73.38 212 CYS A CA 1
ATOM 1729 C C . CYS A 1 212 ? -27.375 -8.867 -8.242 1 73.38 212 CYS A C 1
ATOM 1731 O O . CYS A 1 212 ? -26.906 -9.992 -8.438 1 73.38 212 CYS A O 1
ATOM 1733 N N . SER A 1 213 ? -28.344 -8.758 -7.383 1 55.78 213 SER A N 1
ATOM 1734 C CA . SER A 1 213 ? -28.922 -9.883 -6.668 1 55.78 213 SER A CA 1
ATOM 1735 C C . SER A 1 213 ? -29.547 -10.891 -7.637 1 55.78 213 SER A C 1
ATOM 1737 O O . SER A 1 213 ? -29.891 -12 -7.242 1 55.78 213 SER A O 1
ATOM 1739 N N . LYS A 1 214 ? -29.406 -10.883 -8.961 1 40.38 214 LYS A N 1
ATOM 1740 C CA . LYS A 1 214 ? -30.25 -11.938 -9.508 1 40.38 214 LYS A CA 1
ATOM 1741 C C . LYS A 1 214 ? -29.516 -13.273 -9.555 1 40.38 214 LYS A C 1
ATOM 1743 O O . LYS A 1 214 ? -28.297 -13.305 -9.75 1 40.38 214 LYS A O 1
ATOM 1748 N N . MET B 1 1 ? 5.602 37.531 -47.406 1 23.08 1 MET B N 1
ATOM 1749 C CA . MET B 1 1 ? 6.051 38.344 -46.281 1 23.08 1 MET B CA 1
ATOM 1750 C C . MET B 1 1 ? 4.953 38.469 -45.25 1 23.08 1 MET B C 1
ATOM 1752 O O . MET B 1 1 ? 4.141 39.406 -45.281 1 23.08 1 MET B O 1
ATOM 1756 N N . LEU B 1 2 ? 4.121 37.531 -45.062 1 33.88 2 LEU B N 1
ATOM 1757 C CA . LEU B 1 2 ? 2.982 37.375 -44.188 1 33.88 2 LEU B CA 1
ATOM 1758 C C . LEU B 1 2 ? 3.387 37.625 -42.719 1 33.88 2 LEU B C 1
ATOM 1760 O O . LEU B 1 2 ? 4.148 36.844 -42.156 1 33.88 2 LEU B O 1
ATOM 1764 N N . GLY B 1 3 ? 3.789 38.906 -42.438 1 32.72 3 GLY B N 1
ATOM 1765 C CA . GLY B 1 3 ? 4.18 39.562 -41.188 1 32.72 3 GLY B CA 1
ATOM 1766 C C . GLY B 1 3 ? 3.164 39.406 -40.062 1 32.72 3 GLY B C 1
ATOM 1767 O O . GLY B 1 3 ? 2.162 40.125 -40.031 1 32.72 3 GLY B O 1
ATOM 1768 N N . ALA B 1 4 ? 2.75 38.281 -39.719 1 47.84 4 ALA B N 1
ATOM 1769 C CA . ALA B 1 4 ? 1.983 38.312 -38.5 1 47.84 4 ALA B CA 1
ATOM 1770 C C . ALA B 1 4 ? 2.639 39.219 -37.469 1 47.84 4 ALA B C 1
ATOM 1772 O O . ALA B 1 4 ? 3.859 39.219 -37.281 1 47.84 4 ALA B O 1
ATOM 1773 N N . SER B 1 5 ? 1.946 40.281 -37 1 51.88 5 SER B N 1
ATOM 1774 C CA . SER B 1 5 ? 2.516 41.25 -36.062 1 51.88 5 SER B CA 1
ATOM 1775 C C . SER B 1 5 ? 2.996 40.562 -34.781 1 51.88 5 SER B C 1
ATOM 1777 O O . SER B 1 5 ? 2.484 39.5 -34.438 1 51.88 5 SER B O 1
ATOM 1779 N N . ASP B 1 6 ? 4.137 41.031 -34.25 1 52.69 6 ASP B N 1
ATOM 1780 C CA . ASP B 1 6 ? 4.801 40.625 -33.031 1 52.69 6 ASP B CA 1
ATOM 1781 C C . ASP B 1 6 ? 3.803 40.5 -31.875 1 52.69 6 ASP B C 1
ATOM 1783 O O . ASP B 1 6 ? 3.938 39.625 -31.016 1 52.69 6 ASP B O 1
ATOM 1787 N N . LYS B 1 7 ? 2.775 41.281 -32 1 58.81 7 LYS B N 1
ATOM 1788 C CA . LYS B 1 7 ? 1.78 41.281 -30.938 1 58.81 7 LYS B CA 1
ATOM 1789 C C . LYS B 1 7 ? 0.887 40.062 -31 1 58.81 7 LYS B C 1
ATOM 1791 O O . LYS B 1 7 ? 0.588 39.438 -29.984 1 58.81 7 LYS B O 1
ATOM 1796 N N . GLU B 1 8 ? 0.449 39.75 -32.125 1 58.94 8 GLU B N 1
ATOM 1797 C CA . GLU B 1 8 ? -0.411 38.594 -32.281 1 58.94 8 GLU B CA 1
ATOM 1798 C C . GLU B 1 8 ? 0.334 37.312 -31.922 1 58.94 8 GLU B C 1
ATOM 1800 O O . GLU B 1 8 ? -0.238 36.406 -31.312 1 58.94 8 GLU B O 1
ATOM 1805 N N . GLN B 1 9 ? 1.544 37.312 -32.281 1 56.47 9 GLN B N 1
ATOM 1806 C CA . GLN B 1 9 ? 2.369 36.156 -31.953 1 56.47 9 GLN B CA 1
ATOM 1807 C C . GLN B 1 9 ? 2.572 36.062 -30.438 1 56.47 9 GLN B C 1
ATOM 1809 O O . GLN B 1 9 ? 2.523 34.969 -29.875 1 56.47 9 GLN B O 1
ATOM 1814 N N . ASN B 1 10 ? 2.643 37.219 -29.828 1 60.31 10 ASN B N 1
ATOM 1815 C CA . ASN B 1 10 ? 2.799 37.219 -28.375 1 60.31 10 ASN B CA 1
ATOM 1816 C C . ASN B 1 10 ? 1.517 36.781 -27.672 1 60.31 10 ASN B C 1
ATOM 1818 O O . ASN B 1 10 ? 1.563 36.031 -26.688 1 60.31 10 ASN B O 1
ATOM 1822 N N . GLU B 1 11 ? 0.443 37.219 -28.219 1 61 11 GLU B N 1
ATOM 1823 C CA . GLU B 1 11 ? -0.829 36.844 -27.609 1 61 11 GLU B CA 1
ATOM 1824 C C . GLU B 1 11 ? -1.098 35.344 -27.781 1 61 11 GLU B C 1
ATOM 1826 O O . GLU B 1 11 ? -1.638 34.688 -26.891 1 61 11 GLU B O 1
ATOM 1831 N N . ALA B 1 12 ? -0.748 34.875 -28.906 1 61.03 12 ALA B N 1
ATOM 1832 C CA . ALA B 1 12 ? -0.922 33.469 -29.172 1 61.03 12 ALA B CA 1
ATOM 1833 C C . ALA B 1 12 ? -0.034 32.625 -28.25 1 61.03 12 ALA B C 1
ATOM 1835 O O . ALA B 1 12 ? -0.468 31.594 -27.719 1 61.03 12 ALA B O 1
ATOM 1836 N N . LEU B 1 13 ? 1.176 33.031 -28.016 1 54.19 13 LEU B N 1
ATOM 1837 C CA . LEU B 1 13 ? 2.078 32.375 -27.078 1 54.19 13 LEU B CA 1
ATOM 1838 C C . LEU B 1 13 ? 1.53 32.406 -25.656 1 54.19 13 LEU B C 1
ATOM 1840 O O . LEU B 1 13 ? 1.619 31.406 -24.938 1 54.19 13 LEU B O 1
ATOM 1844 N N . LEU B 1 14 ? 0.993 33.562 -25.359 1 58.75 14 LEU B N 1
ATOM 1845 C CA . LEU B 1 14 ? 0.42 33.688 -24.031 1 58.75 14 LEU B CA 1
ATOM 1846 C C . LEU B 1 14 ? -0.807 32.812 -23.859 1 58.75 14 LEU B C 1
ATOM 1848 O O . LEU B 1 14 ? -0.993 32.188 -22.812 1 58.75 14 LEU B O 1
ATOM 1852 N N . ARG B 1 15 ? -1.583 32.75 -24.875 1 62.12 15 ARG B N 1
ATOM 1853 C CA . ARG B 1 15 ? -2.76 31.875 -24.828 1 62.12 15 ARG B CA 1
ATOM 1854 C C . ARG B 1 15 ? -2.359 30.406 -24.75 1 62.12 15 ARG B C 1
ATOM 1856 O O . ARG B 1 15 ? -2.967 29.641 -24 1 62.12 15 ARG B O 1
ATOM 1863 N N . GLU B 1 16 ? -1.427 30.109 -25.516 1 57.91 16 GLU B N 1
ATOM 1864 C CA . GLU B 1 16 ? -0.924 28.734 -25.453 1 57.91 16 GLU B CA 1
ATOM 1865 C C . GLU B 1 16 ? -0.331 28.422 -24.094 1 57.91 16 GLU B C 1
ATOM 1867 O O . GLU B 1 16 ? -0.562 27.344 -23.547 1 57.91 16 GLU B O 1
ATOM 1872 N N . SER B 1 17 ? 0.345 29.406 -23.531 1 60.03 17 SER B N 1
ATOM 1873 C CA . SER B 1 17 ? 0.903 29.234 -22.188 1 60.03 17 SER B CA 1
ATOM 1874 C C . SER B 1 17 ? -0.2 29.094 -21.156 1 60.03 17 SER B C 1
ATOM 1876 O O . SER B 1 17 ? -0.12 28.25 -20.266 1 60.03 17 SER B O 1
ATOM 1878 N N . SER B 1 18 ? -1.208 29.922 -21.406 1 64.94 18 SER B N 1
ATOM 1879 C CA . SER B 1 18 ? -2.344 29.859 -20.484 1 64.94 18 SER B CA 1
ATOM 1880 C C . SER B 1 18 ? -3.07 28.531 -20.594 1 64.94 18 SER B C 1
ATOM 1882 O O . SER B 1 18 ? -3.457 27.938 -19.594 1 64.94 18 SER B O 1
ATOM 1884 N N . GLN B 1 19 ? -3.195 28.125 -21.828 1 66.38 19 GLN B N 1
ATOM 1885 C CA . GLN B 1 19 ? -3.846 26.828 -22.047 1 66.38 19 GLN B CA 1
ATOM 1886 C C . GLN B 1 19 ? -3.023 25.703 -21.453 1 66.38 19 GLN B C 1
ATOM 1888 O O . GLN B 1 19 ? -3.576 24.766 -20.859 1 66.38 19 GLN B O 1
ATOM 1893 N N . TYR B 1 20 ? -1.788 25.812 -21.656 1 65 20 TYR B N 1
ATOM 1894 C CA . TYR B 1 20 ? -0.902 24.797 -21.094 1 65 20 TYR B CA 1
ATOM 1895 C C . TYR B 1 20 ? -0.945 24.828 -19.562 1 65 20 TYR B C 1
ATOM 1897 O O . TYR B 1 20 ? -0.964 23.781 -18.922 1 65 20 TYR B O 1
ATOM 1905 N N . HIS B 1 21 ? -0.99 25.984 -19.016 1 66.62 21 HIS B N 1
ATOM 1906 C CA . HIS B 1 21 ? -1.095 26.125 -17.578 1 66.62 21 HIS B CA 1
ATOM 1907 C C . HIS B 1 21 ? -2.422 25.578 -17.062 1 66.62 21 HIS B C 1
ATOM 1909 O O . HIS B 1 21 ? -2.469 24.953 -16 1 66.62 21 HIS B O 1
ATOM 1915 N N . ASP B 1 22 ? -3.438 25.75 -17.891 1 70.25 22 ASP B N 1
ATOM 1916 C CA . ASP B 1 22 ? -4.746 25.234 -17.5 1 70.25 22 ASP B CA 1
ATOM 1917 C C . ASP B 1 22 ? -4.754 23.703 -17.5 1 70.25 22 ASP B C 1
ATOM 1919 O O . ASP B 1 22 ? -5.371 23.078 -16.641 1 70.25 22 ASP B O 1
ATOM 1923 N N . ILE B 1 23 ? -4.082 23.281 -18.422 1 69.38 23 ILE B N 1
ATOM 1924 C CA . ILE B 1 23 ? -4.02 21.828 -18.547 1 69.38 23 ILE B CA 1
ATOM 1925 C C . ILE B 1 23 ? -3.24 21.25 -17.359 1 69.38 23 ILE B C 1
ATOM 1927 O O . ILE B 1 23 ? -3.666 20.266 -16.75 1 69.38 23 ILE B O 1
ATOM 1931 N N . ILE B 1 24 ? -2.197 21.875 -17 1 70.81 24 ILE B N 1
ATOM 1932 C CA . ILE B 1 24 ? -1.375 21.422 -15.883 1 70.81 24 ILE B CA 1
ATOM 1933 C C . ILE B 1 24 ? -2.172 21.5 -14.586 1 70.81 24 ILE B C 1
ATOM 1935 O O . ILE B 1 24 ? -2.16 20.578 -13.781 1 70.81 24 ILE B O 1
ATOM 1939 N N . GLN B 1 25 ? -2.889 22.547 -14.523 1 74.44 25 GLN B N 1
ATOM 1940 C CA . GLN B 1 25 ? -3.682 22.734 -13.312 1 74.44 25 GLN B CA 1
ATOM 1941 C C . GLN B 1 25 ? -4.789 21.688 -13.211 1 74.44 25 GLN B C 1
ATOM 1943 O O . GLN B 1 25 ? -5.062 21.172 -12.125 1 74.44 25 GLN B O 1
ATOM 1948 N N . GLN B 1 26 ? -5.398 21.438 -14.312 1 75.62 26 GLN B N 1
ATOM 1949 C CA . GLN B 1 26 ? -6.449 20.422 -14.312 1 75.62 26 GLN B CA 1
ATOM 1950 C C . GLN B 1 26 ? -5.891 19.047 -13.961 1 75.62 26 GLN B C 1
ATOM 1952 O O . GLN B 1 26 ? -6.527 18.281 -13.234 1 75.62 26 GLN B O 1
ATOM 1957 N N . ASP B 1 27 ? -4.785 18.844 -14.445 1 77.38 27 ASP B N 1
ATOM 1958 C CA . ASP B 1 27 ? -4.141 17.562 -14.141 1 77.38 27 ASP B CA 1
ATOM 1959 C C . ASP B 1 27 ? -3.855 17.438 -12.641 1 77.38 27 ASP B C 1
ATOM 1961 O O . ASP B 1 27 ? -4.078 16.391 -12.047 1 77.38 27 ASP B O 1
ATOM 1965 N N . PHE B 1 28 ? -3.459 18.484 -12.086 1 74.69 28 PHE B N 1
ATOM 1966 C CA . PHE B 1 28 ? -3.195 18.484 -10.648 1 74.69 28 PHE B CA 1
ATOM 1967 C C . PHE B 1 28 ? -4.488 18.281 -9.859 1 74.69 28 PHE B C 1
ATOM 1969 O O . PHE B 1 28 ? -4.543 17.469 -8.938 1 74.69 28 PHE B O 1
ATOM 1976 N N . LEU B 1 29 ? -5.449 19.016 -10.297 1 78.38 29 LEU B N 1
ATOM 1977 C CA . LEU B 1 29 ? -6.73 18.938 -9.609 1 78.38 29 LEU B CA 1
ATOM 1978 C C . LEU B 1 29 ? -7.281 17.516 -9.656 1 78.38 29 LEU B C 1
ATOM 1980 O O . LEU B 1 29 ? -7.742 16.984 -8.641 1 78.38 29 LEU B O 1
ATOM 1984 N N . ASP B 1 30 ? -7.172 16.953 -10.727 1 77.31 30 ASP B N 1
ATOM 1985 C CA . ASP B 1 30 ? -7.66 15.578 -10.898 1 77.31 30 ASP B CA 1
ATOM 1986 C C . ASP B 1 30 ? -6.875 14.609 -10.016 1 77.31 30 ASP B C 1
ATOM 1988 O O . ASP B 1 30 ? -7.461 13.727 -9.391 1 77.31 30 ASP B O 1
ATOM 1992 N N . THR B 1 31 ? -5.609 14.836 -9.961 1 81.62 31 THR B N 1
ATOM 1993 C CA . THR B 1 31 ? -4.75 13.984 -9.141 1 81.62 31 THR B CA 1
ATOM 1994 C C . THR B 1 31 ? -5.105 14.117 -7.664 1 81.62 31 THR B C 1
ATOM 1996 O O . THR B 1 31 ? -5.246 13.109 -6.961 1 81.62 31 THR B O 1
ATOM 1999 N N . TYR B 1 32 ? -5.324 15.289 -7.324 1 83.94 32 TYR B N 1
ATOM 2000 C CA . TYR B 1 32 ? -5.574 15.5 -5.902 1 83.94 32 TYR B CA 1
ATOM 2001 C C . TYR B 1 32 ? -7.004 15.117 -5.535 1 83.94 32 TYR B C 1
ATOM 2003 O O . TYR B 1 32 ? -7.262 14.641 -4.426 1 83.94 32 TYR B O 1
ATOM 2011 N N . LYS B 1 33 ? -7.918 15.328 -6.367 1 82.38 33 LYS B N 1
ATOM 2012 C CA . LYS B 1 33 ? -9.258 14.797 -6.141 1 82.38 33 LYS B CA 1
ATOM 2013 C C . LYS B 1 33 ? -9.227 13.289 -5.922 1 82.38 33 LYS B C 1
ATOM 2015 O O . LYS B 1 33 ? -9.859 12.773 -4.996 1 82.38 33 LYS B O 1
ATOM 2020 N N . ASN B 1 34 ? -8.461 12.758 -6.703 1 84.12 34 ASN B N 1
ATOM 2021 C CA . ASN B 1 34 ? -8.305 11.312 -6.586 1 84.12 34 ASN B CA 1
ATOM 2022 C C . ASN B 1 34 ? -7.637 10.93 -5.27 1 84.12 34 ASN B C 1
ATOM 2024 O O . ASN B 1 34 ? -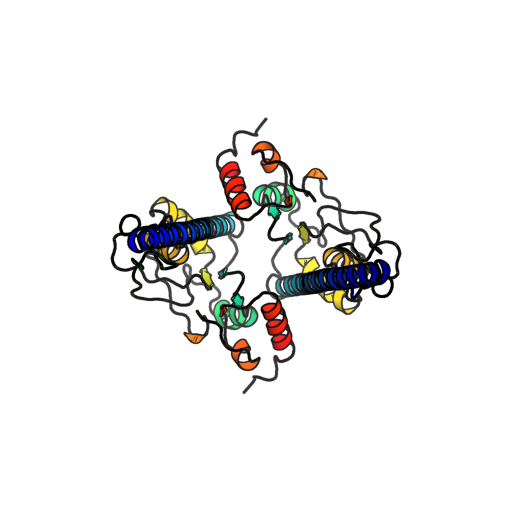8.008 9.93 -4.648 1 84.12 34 ASN B O 1
ATOM 2028 N N . LEU B 1 35 ? -6.75 11.734 -4.895 1 91.25 35 LEU B N 1
ATOM 2029 C CA . LEU B 1 35 ? -6.02 11.43 -3.668 1 91.25 35 LEU B CA 1
ATOM 2030 C C . LEU B 1 35 ? -6.941 11.516 -2.455 1 91.25 35 LEU B C 1
ATOM 2032 O O . LEU B 1 35 ? -6.902 10.648 -1.578 1 91.25 35 LEU B O 1
ATOM 2036 N N . THR B 1 36 ? -7.789 12.523 -2.393 1 95.19 36 THR B N 1
ATOM 2037 C CA . THR B 1 36 ? -8.734 12.648 -1.286 1 95.19 36 THR B CA 1
ATOM 2038 C C . THR B 1 36 ? -9.703 11.469 -1.262 1 95.19 36 THR B C 1
ATOM 2040 O O . THR B 1 36 ? -9.93 10.867 -0.209 1 95.19 36 THR B O 1
ATOM 2043 N N . LEU B 1 37 ? -10.156 11.133 -2.379 1 91.38 37 LEU B N 1
ATOM 2044 C CA . LEU B 1 37 ? -11.078 10.008 -2.475 1 91.38 37 LEU B CA 1
ATOM 2045 C C . LEU B 1 37 ? -10.398 8.711 -2.035 1 91.38 37 LEU B C 1
ATOM 2047 O O . LEU B 1 37 ? -10.969 7.938 -1.262 1 91.38 37 LEU B O 1
ATOM 2051 N N . LYS B 1 38 ? -9.211 8.492 -2.453 1 91.69 38 LYS B N 1
ATOM 2052 C CA . LYS B 1 38 ? -8.469 7.289 -2.09 1 91.69 38 LYS B CA 1
ATOM 2053 C C . LYS B 1 38 ? -8.25 7.211 -0.582 1 91.69 38 LYS B C 1
ATOM 2055 O O . LYS B 1 38 ? -8.406 6.148 0.02 1 91.69 38 LYS B O 1
ATOM 2060 N N . THR B 1 39 ? -7.863 8.312 -0.073 1 96.19 39 THR B N 1
ATOM 2061 C CA . THR B 1 39 ? -7.617 8.352 1.364 1 96.19 39 THR B CA 1
ATOM 2062 C C . THR B 1 39 ? -8.891 8.023 2.141 1 96.19 39 THR B C 1
ATOM 2064 O O . THR B 1 39 ? -8.859 7.203 3.062 1 96.19 39 THR B O 1
ATOM 2067 N N . MET B 1 40 ? -10 8.562 1.717 1 95.62 40 MET B N 1
ATOM 2068 C CA . MET B 1 40 ? -11.258 8.328 2.424 1 95.62 40 MET B CA 1
ATOM 2069 C C . MET B 1 40 ? -11.734 6.895 2.236 1 95.62 40 MET B C 1
ATOM 2071 O O . MET B 1 40 ? -12.281 6.289 3.16 1 95.62 40 MET B O 1
ATOM 2075 N N . MET B 1 41 ? -11.562 6.395 1.07 1 90.56 41 MET B N 1
ATOM 2076 C CA . MET B 1 41 ? -11.891 4.992 0.825 1 90.56 41 MET B CA 1
ATOM 2077 C C . MET B 1 41 ? -11.055 4.074 1.703 1 90.56 41 MET B C 1
ATOM 2079 O O . MET B 1 41 ? -11.555 3.088 2.24 1 90.56 41 MET B O 1
ATOM 2083 N N . GLY B 1 42 ? -9.812 4.438 1.814 1 92.5 42 GLY B N 1
ATOM 2084 C CA . GLY B 1 42 ? -8.945 3.689 2.707 1 92.5 42 GLY B CA 1
ATOM 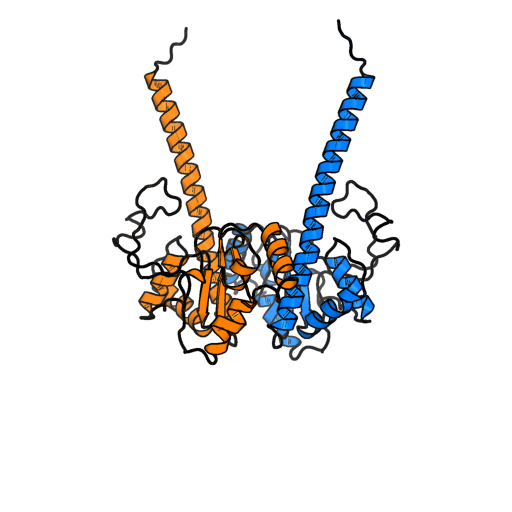2085 C C . GLY B 1 42 ? -9.391 3.736 4.156 1 92.5 42 GLY B C 1
ATOM 2086 O O . GLY B 1 42 ? -9.422 2.709 4.836 1 92.5 42 GLY B O 1
ATOM 2087 N N . LEU B 1 43 ? -9.727 4.879 4.586 1 96.44 43 LEU B N 1
ATOM 2088 C CA . LEU B 1 43 ? -10.188 5.031 5.961 1 96.44 43 LEU B CA 1
ATOM 2089 C C . LEU B 1 43 ? -11.492 4.27 6.18 1 96.44 43 LEU B C 1
ATOM 2091 O O . LEU B 1 43 ? -11.688 3.66 7.23 1 96.44 43 LEU B O 1
ATOM 2095 N N . LYS B 1 44 ? -12.359 4.305 5.238 1 93.69 44 LYS B N 1
ATOM 2096 C CA . LYS B 1 44 ? -13.602 3.533 5.316 1 93.69 44 LYS B CA 1
ATOM 2097 C C . LYS B 1 44 ? -13.312 2.039 5.406 1 93.69 44 LYS B C 1
ATOM 2099 O O . LYS B 1 44 ? -13.945 1.324 6.188 1 93.69 44 LYS B O 1
ATOM 2104 N N . TRP B 1 45 ? -12.414 1.674 4.617 1 88.38 45 TRP B N 1
ATOM 2105 C CA . TRP B 1 45 ? -12.008 0.272 4.637 1 88.38 45 TRP B CA 1
ATOM 2106 C C . TRP B 1 45 ? -11.477 -0.124 6.012 1 88.38 45 TRP B C 1
ATOM 2108 O O . TRP B 1 45 ? -11.859 -1.165 6.551 1 88.38 45 TRP B O 1
ATOM 2118 N N . VAL B 1 46 ? -10.617 0.608 6.562 1 92.12 46 VAL B N 1
ATOM 2119 C CA . VAL B 1 46 ? -10.062 0.362 7.887 1 92.12 46 VAL B CA 1
ATOM 2120 C C . VAL B 1 46 ? -11.188 0.281 8.914 1 92.12 46 VAL B C 1
ATOM 2122 O O . VAL B 1 46 ? -11.234 -0.647 9.727 1 92.12 46 VAL B O 1
ATOM 2125 N N . ALA B 1 47 ? -12.086 1.188 8.836 1 93.69 47 ALA B N 1
ATOM 2126 C CA . ALA B 1 47 ? -13.195 1.253 9.781 1 93.69 47 ALA B CA 1
ATOM 2127 C C . ALA B 1 47 ? -14.078 0.014 9.68 1 93.69 47 ALA B C 1
ATOM 2129 O O . ALA B 1 47 ? -14.625 -0.453 10.688 1 93.69 47 ALA B O 1
ATOM 2130 N N . THR B 1 48 ? -14.195 -0.494 8.555 1 88.75 48 THR B N 1
ATOM 2131 C CA . THR B 1 48 ? -15.133 -1.585 8.297 1 88.75 48 THR B CA 1
ATOM 2132 C C . THR B 1 48 ? -14.477 -2.934 8.594 1 88.75 48 THR B C 1
ATOM 2134 O O . THR B 1 48 ? -15.117 -3.83 9.148 1 88.75 48 THR B O 1
ATOM 2137 N N . TYR B 1 49 ? -13.133 -3.014 8.297 1 82 49 TYR B N 1
ATOM 2138 C CA . TYR B 1 49 ? -12.578 -4.363 8.273 1 82 49 TYR B CA 1
ATOM 2139 C C . TYR B 1 49 ? -11.43 -4.5 9.258 1 82 49 TYR B C 1
ATOM 2141 O O . TYR B 1 49 ? -10.977 -5.609 9.555 1 82 49 TYR B O 1
ATOM 2149 N N . CYS B 1 50 ? -10.945 -3.375 9.75 1 83.5 50 CYS B N 1
ATOM 2150 C CA . CYS B 1 50 ? -9.789 -3.42 10.648 1 83.5 50 CYS B CA 1
ATOM 2151 C C . CYS B 1 50 ? -10.133 -2.818 12.008 1 83.5 50 CYS B C 1
ATOM 2153 O O . CYS B 1 50 ? -9.352 -2.035 12.555 1 83.5 50 CYS B O 1
ATOM 2155 N N . GLY B 1 51 ? -11.219 -3.199 12.555 1 80.19 51 GLY B N 1
ATOM 2156 C CA . GLY B 1 51 ? -11.703 -2.652 13.82 1 80.19 51 GLY B CA 1
ATOM 2157 C C . GLY B 1 51 ? -10.758 -2.904 14.977 1 80.19 51 GLY B C 1
ATOM 2158 O O . GLY B 1 51 ? -10.773 -2.176 15.969 1 80.19 51 GLY B O 1
ATOM 2159 N N . ASP B 1 52 ? -9.82 -3.83 14.82 1 83.06 52 ASP B N 1
ATOM 2160 C CA . ASP B 1 52 ? -8.945 -4.199 15.93 1 83.06 52 ASP B CA 1
ATOM 2161 C C . ASP B 1 52 ? -7.582 -3.529 15.797 1 83.06 52 ASP B C 1
ATOM 2163 O O . ASP B 1 52 ? -6.715 -3.695 16.656 1 83.06 52 ASP B O 1
ATOM 2167 N N . ALA B 1 53 ? -7.426 -2.762 14.766 1 86.12 53 ALA B N 1
ATOM 2168 C CA . ALA B 1 53 ? -6.141 -2.086 14.602 1 86.12 53 ALA B CA 1
ATOM 2169 C C . ALA B 1 53 ? -5.98 -0.956 15.609 1 86.12 53 ALA B C 1
ATOM 2171 O O . ALA B 1 53 ? -6.875 -0.122 15.766 1 86.12 53 ALA B O 1
ATOM 2172 N N . ASN B 1 54 ? -4.836 -0.915 16.266 1 90.38 54 ASN B N 1
ATOM 2173 C CA . ASN B 1 54 ? -4.59 0.143 17.25 1 90.38 54 ASN B CA 1
ATOM 2174 C C . ASN B 1 54 ? -4.238 1.461 16.562 1 90.38 54 ASN B C 1
ATOM 2176 O O . ASN B 1 54 ? -4.699 2.525 16.984 1 90.38 54 ASN B O 1
ATOM 2180 N N . PHE B 1 55 ? -3.432 1.275 15.484 1 93.69 55 PHE B N 1
ATOM 2181 C CA . PHE B 1 55 ? -2.986 2.463 14.766 1 93.69 55 PHE B CA 1
ATOM 2182 C C . PHE B 1 55 ? -3.072 2.244 13.258 1 93.69 55 PHE B C 1
ATOM 2184 O O . PHE B 1 55 ? -3.037 1.106 12.789 1 93.69 55 PHE B O 1
ATOM 2191 N N . VAL B 1 56 ? -3.227 3.387 12.586 1 94.81 56 VAL B N 1
ATOM 2192 C CA . VAL B 1 56 ? -3.232 3.436 11.133 1 94.81 56 VAL B CA 1
ATOM 2193 C C . VAL B 1 56 ? -2.299 4.543 10.648 1 94.81 56 VAL B C 1
ATOM 2195 O O . VAL B 1 56 ? -2.271 5.637 11.219 1 94.81 56 VAL B O 1
ATOM 2198 N N . MET B 1 57 ? -1.518 4.18 9.602 1 96.94 57 MET B N 1
ATOM 2199 C CA . MET B 1 57 ? -0.695 5.227 9 1 96.94 57 MET B CA 1
ATOM 2200 C C . MET B 1 57 ? -1.072 5.438 7.539 1 96.94 57 MET B C 1
ATOM 2202 O O . MET B 1 57 ? -1.309 4.473 6.809 1 96.94 57 MET B O 1
ATOM 2206 N N . LYS B 1 58 ? -1.193 6.684 7.145 1 97.81 58 LYS B N 1
ATOM 2207 C CA . LYS B 1 58 ? -1.252 7.102 5.746 1 97.81 58 LYS B CA 1
ATOM 2208 C C . LYS B 1 58 ? 0.083 7.684 5.289 1 97.81 58 LYS B C 1
ATOM 2210 O O . LYS B 1 58 ? 0.696 8.477 6 1 97.81 58 LYS B O 1
ATOM 2215 N N . THR B 1 59 ? 0.582 7.223 4.16 1 96.5 59 THR B N 1
ATOM 2216 C CA . THR B 1 59 ? 1.784 7.789 3.561 1 96.5 59 THR B CA 1
ATOM 2217 C C . THR B 1 59 ? 1.713 7.719 2.037 1 96.5 59 THR B C 1
ATOM 2219 O O . THR B 1 59 ? 0.742 7.203 1.479 1 96.5 59 THR B O 1
ATOM 2222 N N . ASP B 1 60 ? 2.666 8.328 1.436 1 92.06 60 ASP B N 1
ATOM 2223 C CA . ASP B 1 60 ? 2.742 8.32 -0.023 1 92.06 60 ASP B CA 1
ATOM 2224 C C . ASP B 1 60 ? 3.773 7.305 -0.512 1 92.06 60 ASP B C 1
ATOM 2226 O O . ASP B 1 60 ? 4.586 6.809 0.273 1 92.06 60 ASP B O 1
ATOM 2230 N N . SER B 1 61 ? 3.703 7.066 -1.806 1 87.56 61 SER B N 1
ATOM 2231 C CA . SER B 1 61 ? 4.555 6.031 -2.385 1 87.56 61 SER B CA 1
ATOM 2232 C C . SER B 1 61 ? 6.012 6.477 -2.438 1 87.56 61 SER B C 1
ATOM 2234 O O . SER B 1 61 ? 6.914 5.648 -2.551 1 87.56 61 SER B O 1
ATOM 2236 N N . ASP B 1 62 ? 6.273 7.766 -2.406 1 93.94 62 ASP B N 1
ATOM 2237 C CA . ASP B 1 62 ? 7.648 8.258 -2.504 1 93.94 62 ASP B CA 1
ATOM 2238 C C . ASP B 1 62 ? 8.18 8.68 -1.135 1 93.94 62 ASP B C 1
ATOM 2240 O O . ASP B 1 62 ? 8.938 9.641 -1.029 1 93.94 62 ASP B O 1
ATOM 2244 N N . VAL B 1 63 ? 7.684 8.031 -0.146 1 97.19 63 VAL B N 1
ATOM 2245 C CA . VAL B 1 63 ? 8.109 8.32 1.219 1 97.19 63 VAL B CA 1
ATOM 2246 C C . VAL B 1 63 ? 8.773 7.086 1.829 1 97.19 63 VAL B C 1
ATOM 2248 O O . VAL B 1 63 ? 8.219 5.984 1.769 1 97.19 63 VAL B O 1
ATOM 2251 N N . PHE B 1 64 ? 10.031 7.309 2.346 1 97.62 64 PHE B N 1
ATOM 2252 C CA . PHE B 1 64 ? 10.641 6.297 3.197 1 97.62 64 PHE B CA 1
ATOM 2253 C C . PHE B 1 64 ? 10.023 6.312 4.59 1 97.62 64 PHE B C 1
ATOM 2255 O O . PHE B 1 64 ? 9.836 7.379 5.18 1 97.62 64 PHE B O 1
ATOM 2262 N N . VAL B 1 65 ? 9.695 5.188 5.094 1 96.81 65 VAL B N 1
ATOM 2263 C CA . VAL B 1 65 ? 9.156 5.051 6.441 1 96.81 65 VAL B CA 1
ATOM 2264 C C . VAL B 1 65 ? 10.016 4.07 7.242 1 96.81 65 VAL B C 1
ATOM 2266 O O . VAL B 1 65 ? 10.117 2.893 6.883 1 96.81 65 VAL B O 1
ATOM 2269 N N . ASN B 1 66 ? 10.609 4.551 8.297 1 96.31 66 ASN B N 1
ATOM 2270 C CA . ASN B 1 66 ? 11.242 3.646 9.258 1 96.31 66 ASN B CA 1
ATOM 2271 C C . ASN B 1 66 ? 10.203 2.986 10.164 1 96.31 66 ASN B C 1
ATOM 2273 O O . ASN B 1 66 ? 9.914 3.49 11.25 1 96.31 66 ASN B O 1
ATOM 2277 N N . THR B 1 67 ? 9.75 1.895 9.703 1 93.06 67 THR B N 1
ATOM 2278 C CA . THR B 1 67 ? 8.648 1.223 10.375 1 93.06 67 THR B CA 1
ATOM 2279 C C . THR B 1 67 ? 9.086 0.718 11.75 1 93.06 67 THR B C 1
ATOM 2281 O O . THR B 1 67 ? 8.281 0.67 12.68 1 93.06 67 THR B O 1
ATOM 2284 N N . GLU B 1 68 ? 10.305 0.35 11.906 1 92 68 GLU B N 1
ATOM 2285 C CA . GLU B 1 68 ? 10.781 -0.125 13.195 1 92 68 GLU B CA 1
ATOM 2286 C C . GLU B 1 68 ? 10.773 0.993 14.234 1 92 68 GLU B C 1
ATOM 2288 O O . GLU B 1 68 ? 10.273 0.81 15.352 1 92 68 GLU B O 1
ATOM 2293 N N . TYR B 1 69 ? 11.297 2.104 13.852 1 95.31 69 TYR B N 1
ATOM 2294 C CA . TYR B 1 69 ? 11.273 3.242 14.758 1 95.31 69 TYR B CA 1
ATOM 2295 C C . TYR B 1 69 ? 9.836 3.654 15.078 1 95.31 69 TYR B C 1
ATOM 2297 O O . TYR B 1 69 ? 9.5 3.906 16.234 1 95.31 69 TYR B O 1
ATOM 2305 N N . LEU B 1 70 ? 9.039 3.705 14.078 1 96.75 70 LEU B N 1
ATOM 2306 C CA . LEU B 1 70 ? 7.641 4.086 14.242 1 96.75 70 LEU B CA 1
ATOM 2307 C C . LEU B 1 70 ? 6.945 3.191 15.258 1 96.75 70 LEU B C 1
ATOM 2309 O O . LEU B 1 70 ? 6.312 3.688 16.203 1 96.75 70 LEU B O 1
ATOM 2313 N N . ILE B 1 71 ? 7.109 1.936 15.148 1 93.38 71 ILE B N 1
ATOM 2314 C CA . ILE B 1 71 ? 6.391 0.985 15.984 1 93.38 71 ILE B CA 1
ATOM 2315 C C . ILE B 1 71 ? 7.023 0.94 17.375 1 93.38 71 ILE B C 1
ATOM 2317 O O . ILE B 1 71 ? 6.336 1.124 18.391 1 93.38 71 ILE B O 1
ATOM 2321 N N . GLN B 1 72 ? 8.336 0.833 17.438 1 93.06 72 GLN B N 1
ATOM 2322 C CA . GLN B 1 72 ? 9.008 0.537 18.703 1 93.06 72 GLN B CA 1
ATOM 2323 C C . GLN B 1 72 ? 9.18 1.799 19.547 1 93.06 72 GLN B C 1
ATOM 2325 O O . GLN B 1 72 ? 9.117 1.745 20.781 1 93.06 72 GLN B O 1
ATOM 2330 N N . ARG B 1 73 ? 9.375 2.895 18.844 1 95.06 73 ARG B N 1
ATOM 2331 C CA . ARG B 1 73 ? 9.766 4.078 19.594 1 95.06 73 ARG B CA 1
ATOM 2332 C C . ARG B 1 73 ? 8.609 5.066 19.703 1 95.06 73 ARG B C 1
ATOM 2334 O O . ARG B 1 73 ? 8.523 5.82 20.672 1 95.06 73 ARG B O 1
ATOM 2341 N N . LEU B 1 74 ? 7.719 5.012 18.766 1 95.94 74 LEU B N 1
ATOM 2342 C CA . LEU B 1 74 ? 6.625 5.977 18.828 1 95.94 74 LEU B CA 1
ATOM 2343 C C . LEU B 1 74 ? 5.348 5.309 19.328 1 95.94 74 LEU B C 1
ATOM 2345 O O . LEU B 1 74 ? 4.754 5.754 20.312 1 95.94 74 LEU B O 1
ATOM 2349 N N . LEU B 1 75 ? 4.965 4.191 18.781 1 94.25 75 LEU B N 1
ATOM 2350 C CA . LEU B 1 75 ? 3.611 3.684 18.969 1 94.25 75 LEU B CA 1
ATOM 2351 C C . LEU B 1 75 ? 3.549 2.76 20.188 1 94.25 75 LEU B C 1
ATOM 2353 O O . LEU B 1 75 ? 2.607 2.834 20.984 1 94.25 75 LEU B O 1
ATOM 2357 N N . LYS B 1 76 ? 4.488 1.872 20.344 1 93 76 LYS B N 1
ATOM 2358 C CA . LYS B 1 76 ? 4.457 0.901 21.438 1 93 76 LYS B CA 1
ATOM 2359 C C . LYS B 1 76 ? 4.355 1.599 22.797 1 93 76 LYS B C 1
ATOM 2361 O O . LYS B 1 76 ? 3.561 1.197 23.641 1 93 76 LYS B O 1
ATOM 2366 N N . PRO B 1 77 ? 5.098 2.625 23.016 1 93.56 77 PRO B N 1
ATOM 2367 C CA . PRO B 1 77 ? 5.004 3.318 24.297 1 93.56 77 PRO B CA 1
ATOM 2368 C C . PRO B 1 77 ? 3.627 3.932 24.547 1 93.56 77 PRO B C 1
ATOM 2370 O O . PRO B 1 77 ? 3.299 4.289 25.672 1 93.56 77 PRO B O 1
ATOM 2373 N N . LEU B 1 78 ? 2.824 4.023 23.516 1 91.25 78 LEU B N 1
ATOM 2374 C CA . LEU B 1 78 ? 1.504 4.633 23.641 1 91.25 78 LEU B CA 1
ATOM 2375 C C . LEU B 1 78 ? 0.438 3.576 23.906 1 91.25 78 LEU B C 1
ATOM 2377 O O . LEU B 1 78 ? -0.73 3.908 24.125 1 91.25 78 LEU B O 1
ATOM 2381 N N . MET B 1 79 ? 0.778 2.275 23.953 1 87.06 79 MET B N 1
ATOM 2382 C CA . MET B 1 79 ? -0.184 1.186 24.078 1 87.06 79 MET B CA 1
ATOM 2383 C C . MET B 1 79 ? -0.57 0.97 25.547 1 87.06 79 MET B C 1
ATOM 2385 O O . MET B 1 79 ? 0.296 0.912 26.422 1 87.06 79 MET B O 1
ATOM 2389 N N . PRO B 1 80 ? -1.875 0.957 25.734 1 79.06 80 PRO B N 1
ATOM 2390 C CA . PRO B 1 80 ? -2.969 1.126 24.781 1 79.06 80 PRO B CA 1
ATOM 2391 C C . PRO B 1 80 ? -3.203 2.588 24.406 1 79.06 80 PRO B C 1
ATOM 2393 O O . PRO B 1 80 ? -2.973 3.482 25.219 1 79.06 80 PRO B O 1
ATOM 2396 N N . PRO B 1 81 ? -3.467 2.762 23.078 1 73.75 81 PRO B N 1
ATOM 2397 C CA . PRO B 1 81 ? -3.596 4.168 22.688 1 73.75 81 PRO B CA 1
ATOM 2398 C C . PRO B 1 81 ? -4.777 4.859 23.359 1 73.75 81 PRO B C 1
ATOM 2400 O O . PRO B 1 81 ? -5.758 4.207 23.719 1 73.75 81 PRO B O 1
ATOM 2403 N N . SER B 1 82 ? -4.422 6.145 23.562 1 74.62 82 SER B N 1
ATOM 2404 C CA . SER B 1 82 ? -5.609 6.938 23.875 1 74.62 82 SER B CA 1
ATOM 2405 C C . SER B 1 82 ? -6.676 6.77 22.797 1 74.62 82 SER B C 1
ATOM 2407 O O . SER B 1 82 ? -6.383 6.32 21.688 1 74.62 82 SER B O 1
ATOM 2409 N N . GLN B 1 83 ? -7.84 7.004 23.125 1 79.56 83 GLN B N 1
ATOM 2410 C CA . GLN B 1 83 ? -8.953 6.793 22.203 1 79.56 83 GLN B CA 1
ATOM 2411 C C . GLN B 1 83 ? -8.719 7.52 20.891 1 79.56 83 GLN B C 1
ATOM 2413 O O . GLN B 1 83 ? -8.938 6.953 19.812 1 79.56 83 GLN B O 1
ATOM 2418 N N . TYR B 1 84 ? -8.25 8.828 21.031 1 94.06 84 TYR B N 1
ATOM 2419 C CA . TYR B 1 84 ? -8.039 9.562 19.797 1 94.06 84 TYR B CA 1
ATOM 2420 C C . TYR B 1 84 ? -6.629 10.125 19.734 1 94.06 84 TYR B C 1
ATOM 2422 O O . TYR B 1 84 ? -6.266 11 20.531 1 94.06 84 TYR B O 1
ATOM 2430 N N . TYR B 1 85 ? -5.867 9.547 18.922 1 96.38 85 TYR B N 1
ATOM 2431 C CA . TYR B 1 85 ? -4.488 9.969 18.688 1 96.38 85 TYR B CA 1
ATOM 2432 C C . TYR B 1 85 ? -4.246 10.242 17.203 1 96.38 85 TYR B C 1
ATOM 2434 O O . TYR B 1 85 ? -4.699 9.484 16.344 1 96.38 85 TYR B O 1
ATOM 2442 N N . PHE B 1 86 ? -3.633 11.367 16.922 1 98.06 86 PHE B N 1
ATOM 2443 C CA . PHE B 1 86 ? -3.289 11.781 15.57 1 98.06 86 PHE B CA 1
ATOM 2444 C C . PHE B 1 86 ? -2.012 12.609 15.57 1 98.06 86 PHE B C 1
ATOM 2446 O O . PHE B 1 86 ? -1.927 13.633 16.25 1 98.06 86 PHE B O 1
ATOM 2453 N N . THR B 1 87 ? -1.002 12.125 14.75 1 98.12 87 THR B N 1
ATOM 2454 C CA . THR B 1 87 ? 0.232 12.906 14.719 1 98.12 87 THR B CA 1
ATOM 2455 C C . THR B 1 87 ? 0.923 12.773 13.367 1 98.12 87 THR B C 1
ATOM 2457 O O . THR B 1 87 ? 0.507 11.969 12.531 1 98.12 87 THR B O 1
ATOM 2460 N N . GLY B 1 88 ? 1.875 13.555 13.047 1 98.5 88 GLY B N 1
ATOM 2461 C CA . GLY B 1 88 ? 2.666 13.695 11.828 1 98.5 88 GLY B CA 1
ATOM 2462 C C . GLY B 1 88 ? 3.418 15.016 11.766 1 98.5 88 GLY B C 1
ATOM 2463 O O . GLY B 1 88 ? 3.742 15.602 12.797 1 98.5 88 GLY B O 1
ATOM 2464 N N . TYR B 1 89 ? 3.834 15.391 10.609 1 98.25 89 TYR B N 1
ATOM 2465 C CA . TYR B 1 89 ? 4.367 16.75 10.453 1 98.25 89 TYR B CA 1
ATOM 2466 C C . TYR B 1 89 ? 3.266 17.781 10.586 1 98.25 89 TYR B C 1
ATOM 2468 O O . TYR B 1 89 ? 2.547 18.062 9.625 1 98.25 89 TYR B O 1
ATOM 2476 N N . LEU B 1 90 ? 3.232 18.359 11.758 1 98.19 90 LEU B N 1
ATOM 2477 C CA . LEU B 1 90 ? 2.137 19.25 12.102 1 98.19 90 LEU B CA 1
ATOM 2478 C C . LEU B 1 90 ? 2.395 20.656 11.57 1 98.19 90 LEU B C 1
ATOM 2480 O O . LEU B 1 90 ? 3.443 21.25 11.844 1 98.19 90 LEU B O 1
ATOM 2484 N N . ILE B 1 91 ? 1.453 21.156 10.797 1 97.56 91 ILE B N 1
ATOM 2485 C CA . ILE B 1 91 ? 1.489 22.516 10.258 1 97.56 91 ILE B CA 1
ATOM 2486 C C . ILE B 1 91 ? 0.403 23.359 10.922 1 97.56 91 ILE B C 1
ATOM 2488 O O . ILE B 1 91 ? -0.764 22.969 10.953 1 97.56 91 ILE B O 1
ATOM 2492 N N . ARG B 1 92 ? 0.796 24.453 11.414 1 97 92 ARG B N 1
ATOM 2493 C CA . ARG B 1 92 ? -0.128 25.375 12.055 1 97 92 ARG B CA 1
ATOM 2494 C C . ARG B 1 92 ? -0.292 26.641 11.234 1 97 92 ARG B C 1
ATOM 2496 O O . ARG B 1 92 ? 0.625 27.047 10.516 1 97 92 ARG B O 1
ATOM 2503 N N . ASN B 1 93 ? -1.451 27.188 11.281 1 96.06 93 ASN B N 1
ATOM 2504 C CA . ASN B 1 93 ? -1.773 28.453 10.648 1 96.06 93 ASN B CA 1
ATOM 2505 C C . ASN B 1 93 ? -1.535 28.406 9.141 1 96.06 93 ASN B C 1
ATOM 2507 O O . ASN B 1 93 ? -1.05 29.375 8.555 1 96.06 93 ASN B O 1
ATOM 2511 N N . GLY B 1 94 ? -1.774 27.266 8.594 1 97.06 94 GLY B N 1
ATOM 2512 C CA . GLY B 1 94 ? -1.671 27.156 7.152 1 97.06 94 GLY B CA 1
ATOM 2513 C C . GLY B 1 94 ? -2.719 27.969 6.414 1 97.06 94 GLY B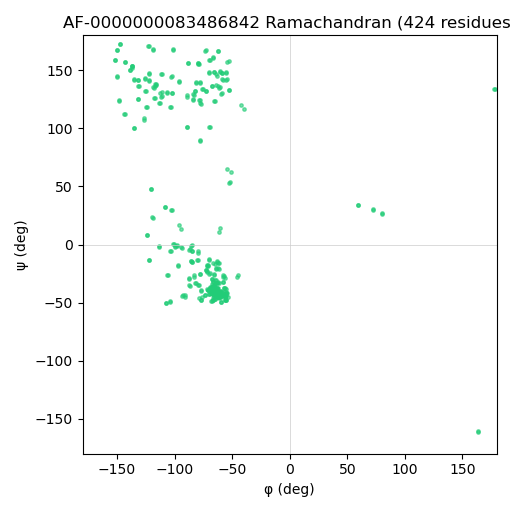 C 1
ATOM 2514 O O . GLY B 1 94 ? -3.85 28.109 6.887 1 97.06 94 GLY B O 1
ATOM 2515 N N . GLN B 1 95 ? -2.312 28.453 5.211 1 97.88 95 GLN B N 1
ATOM 2516 C CA . GLN B 1 95 ? -3.223 29.25 4.398 1 97.88 95 GLN B CA 1
ATOM 2517 C C . GLN B 1 95 ? -3.428 28.641 3.021 1 97.88 95 GLN B C 1
ATOM 2519 O O . GLN B 1 95 ? -2.49 28.078 2.439 1 97.88 95 GLN B O 1
ATOM 2524 N N . PRO B 1 96 ? -4.656 28.812 2.471 1 97.94 96 PRO B N 1
ATOM 2525 C CA . PRO B 1 96 ? -4.883 28.359 1.1 1 97.94 96 PRO B CA 1
ATOM 2526 C C . PRO B 1 96 ? -4.012 29.094 0.08 1 97.94 96 PRO B C 1
ATOM 2528 O O . PRO B 1 96 ? -3.793 30.297 0.205 1 97.94 96 PRO B O 1
ATOM 2531 N N . HIS B 1 97 ? -3.463 28.344 -0.825 1 95.81 97 HIS B N 1
ATOM 2532 C CA . HIS B 1 97 ? -2.75 28.938 -1.948 1 95.81 97 HIS B CA 1
ATOM 2533 C C . HIS B 1 97 ? -3.721 29.469 -2.996 1 95.81 97 HIS B C 1
ATOM 2535 O O . HIS B 1 97 ? -4.48 28.703 -3.594 1 95.81 97 HIS B O 1
ATOM 2541 N N . ARG B 1 98 ? -3.631 30.75 -3.256 1 95.75 98 ARG B N 1
ATOM 2542 C CA . ARG B 1 98 ? -4.605 31.359 -4.152 1 95.75 98 ARG B CA 1
ATOM 2543 C C . ARG B 1 98 ? -4.004 31.594 -5.535 1 95.75 98 ARG B C 1
ATOM 2545 O O . ARG B 1 98 ? -4.695 32.031 -6.453 1 95.75 98 ARG B O 1
ATOM 2552 N N . ASN B 1 99 ? -2.74 31.328 -5.664 1 91.69 99 ASN B N 1
ATOM 2553 C CA . ASN B 1 99 ? -2.088 31.375 -6.969 1 91.69 99 ASN B CA 1
ATOM 2554 C C . ASN B 1 99 ? -2.381 30.125 -7.789 1 91.69 99 ASN B C 1
ATOM 2556 O O . ASN B 1 99 ? -2.039 29.016 -7.379 1 91.69 99 ASN B O 1
ATOM 2560 N N . ARG B 1 100 ? -2.904 30.281 -8.953 1 86.88 100 ARG B N 1
ATOM 2561 C CA . ARG B 1 100 ? -3.35 29.188 -9.812 1 86.88 100 ARG B CA 1
ATOM 2562 C C . ARG B 1 100 ? -2.172 28.312 -10.258 1 86.88 100 ARG B C 1
ATOM 2564 O O . ARG B 1 100 ? -2.354 27.172 -10.672 1 86.88 100 ARG B O 1
ATOM 2571 N N . GLU B 1 101 ? -0.987 28.828 -10.125 1 85.31 101 GLU B N 1
ATOM 2572 C CA . GLU B 1 101 ? 0.191 28.094 -10.57 1 85.31 101 GLU B CA 1
ATOM 2573 C C . GLU B 1 101 ? 0.681 27.125 -9.492 1 85.31 101 GLU B C 1
ATOM 2575 O O . GLU B 1 101 ? 1.537 26.281 -9.758 1 85.31 101 GLU B O 1
ATOM 2580 N N . SER B 1 102 ? 0.043 27.234 -8.406 1 89.25 102 SER B N 1
ATOM 2581 C CA . SER B 1 102 ? 0.452 26.391 -7.297 1 89.25 102 SER B CA 1
ATOM 2582 C C . SER B 1 102 ? -0.147 24.984 -7.422 1 89.25 102 SER B C 1
ATOM 2584 O O . SER B 1 102 ? -1.315 24.844 -7.785 1 89.25 102 SER B O 1
ATOM 2586 N N . LYS B 1 103 ? 0.697 24.016 -7.086 1 87.56 103 LYS B N 1
ATOM 2587 C CA . LYS B 1 103 ? 0.183 22.641 -7.043 1 87.56 103 LYS B CA 1
ATOM 2588 C C . LYS B 1 103 ? -0.886 22.5 -5.965 1 87.56 103 LYS B C 1
ATOM 2590 O O . LYS B 1 103 ? -1.734 21.609 -6.047 1 87.56 103 LYS B O 1
ATOM 2595 N N . TRP B 1 104 ? -0.882 23.391 -5.027 1 93.19 104 TRP B N 1
ATOM 2596 C CA . TRP B 1 104 ? -1.819 23.344 -3.912 1 93.19 104 TRP B CA 1
ATOM 2597 C C . TRP B 1 104 ? -2.861 24.453 -4.031 1 93.19 104 TRP B C 1
ATOM 2599 O O . TRP B 1 104 ? -3.287 25.016 -3.023 1 93.19 104 TRP B O 1
ATOM 2609 N N . TYR B 1 105 ? -3.172 24.766 -5.234 1 93.75 105 TYR B N 1
ATOM 2610 C CA . TYR B 1 105 ? -4.145 25.828 -5.496 1 93.75 105 TYR B CA 1
ATOM 2611 C C . TYR B 1 105 ? -5.488 25.5 -4.852 1 93.75 105 TYR B C 1
ATOM 2613 O O . TYR B 1 105 ? -6.004 24.391 -5.008 1 93.75 105 TYR B O 1
ATOM 2621 N N . MET B 1 106 ? -6.023 26.562 -4.078 1 95.69 106 MET B N 1
ATOM 2622 C CA . MET B 1 106 ? -7.328 26.453 -3.432 1 95.69 106 MET B CA 1
ATOM 2623 C C . MET B 1 106 ? -8.133 27.734 -3.639 1 95.69 106 MET B C 1
ATOM 2625 O O . MET B 1 106 ? -7.961 28.719 -2.906 1 95.69 106 MET B O 1
ATOM 2629 N N . PRO B 1 107 ? -9.039 27.609 -4.629 1 94.38 107 PRO B N 1
ATOM 2630 C CA . PRO B 1 107 ? -9.828 28.812 -4.895 1 94.38 107 PRO B CA 1
ATOM 2631 C C . PRO B 1 107 ? -10.805 29.141 -3.771 1 94.38 107 PRO B C 1
ATOM 2633 O O . PRO B 1 107 ? -11.25 28.25 -3.053 1 94.38 107 PRO B O 1
ATOM 2636 N N . LYS B 1 108 ? -11.211 30.391 -3.719 1 96.12 108 LYS B N 1
ATOM 2637 C CA . LYS B 1 108 ? -12.102 30.875 -2.666 1 96.12 108 LYS B CA 1
ATOM 2638 C C . LYS B 1 108 ? -13.477 30.219 -2.775 1 96.12 108 LYS B C 1
ATOM 2640 O O . LYS B 1 108 ? -14.156 30.031 -1.766 1 96.12 108 LYS B O 1
ATOM 2645 N N . GLU B 1 109 ? -13.844 29.812 -3.949 1 95.06 109 GLU B N 1
ATOM 2646 C CA . GLU B 1 109 ? -15.148 29.188 -4.18 1 95.06 109 GLU B CA 1
ATOM 2647 C C . GLU B 1 109 ? -15.227 27.812 -3.529 1 95.06 109 GLU B C 1
ATOM 2649 O O . GLU B 1 109 ? -16.312 27.359 -3.18 1 95.06 109 GLU B O 1
ATOM 2654 N N . VAL B 1 110 ? -14.078 27.25 -3.354 1 94.5 110 VAL B N 1
ATOM 2655 C CA . VAL B 1 110 ? -14.016 25.906 -2.764 1 94.5 110 VAL B CA 1
ATOM 2656 C C . VAL B 1 110 ? -13.82 26.031 -1.253 1 94.5 110 VAL B C 1
ATOM 2658 O O . VAL B 1 110 ? -14.516 25.359 -0.479 1 94.5 110 VAL B O 1
ATOM 2661 N N . TYR B 1 111 ? -12.992 26.859 -0.918 1 97.12 111 TYR B N 1
ATOM 2662 C CA . TYR B 1 111 ? -12.695 27.109 0.488 1 97.12 111 TYR B CA 1
ATOM 2663 C C . TYR B 1 111 ? -12.414 28.578 0.738 1 97.12 111 TYR B C 1
ATOM 2665 O O . TYR B 1 111 ? -11.328 29.078 0.444 1 97.12 111 TYR B O 1
ATOM 2673 N N . SER B 1 112 ? -13.266 29.281 1.459 1 96.88 112 SER B N 1
ATOM 2674 C CA . SER B 1 112 ? -13.234 30.734 1.521 1 96.88 112 SER B CA 1
ATOM 2675 C C . SER B 1 112 ? -12.484 31.219 2.756 1 96.88 112 SER B C 1
ATOM 2677 O O . SER B 1 112 ? -12.086 32.375 2.832 1 96.88 112 SER B O 1
ATOM 2679 N N . ILE B 1 113 ? -12.312 30.344 3.711 1 96.38 113 ILE B N 1
ATOM 2680 C CA . ILE B 1 113 ? -11.672 30.719 4.961 1 96.38 113 ILE B CA 1
ATOM 2681 C C . ILE B 1 113 ? -10.188 30.984 4.715 1 96.38 113 ILE B C 1
ATOM 2683 O O . ILE B 1 113 ? -9.555 30.312 3.889 1 96.38 113 ILE B O 1
ATOM 2687 N N . GLU B 1 114 ? -9.625 31.875 5.453 1 97 114 GLU B N 1
ATOM 2688 C CA . GLU B 1 114 ? -8.273 32.375 5.172 1 97 114 GLU B CA 1
ATOM 2689 C C . GLU B 1 114 ? -7.219 31.469 5.809 1 97 114 GLU B C 1
ATOM 2691 O O . GLU B 1 114 ? -6.031 31.578 5.496 1 97 114 GLU B O 1
ATOM 2696 N N . ARG B 1 115 ? -7.656 30.609 6.707 1 98.06 115 ARG B N 1
ATOM 2697 C CA . ARG B 1 115 ? -6.719 29.703 7.363 1 98.06 115 ARG B CA 1
ATOM 2698 C C . ARG B 1 115 ? -7.277 28.297 7.422 1 98.06 115 ARG B C 1
ATOM 2700 O O . ARG B 1 115 ? -8.484 28.109 7.598 1 98.06 115 ARG B O 1
ATOM 2707 N N . TYR B 1 116 ? -6.363 27.406 7.23 1 98.19 116 TYR B N 1
ATOM 2708 C CA . TYR B 1 116 ? -6.734 26.031 7.508 1 98.19 116 TYR B CA 1
ATOM 2709 C C . TYR B 1 116 ? -6.688 25.734 9.008 1 98.19 116 TYR B C 1
ATOM 2711 O O . TYR B 1 116 ? -5.988 26.422 9.758 1 98.19 116 TYR B O 1
ATOM 2719 N N . PRO B 1 117 ? -7.453 24.734 9.461 1 98.19 117 PRO B N 1
ATOM 2720 C CA . PRO B 1 117 ? -7.113 24.203 10.781 1 98.19 117 PRO B CA 1
ATOM 2721 C C . PRO B 1 117 ? -5.719 23.594 10.828 1 98.19 117 PRO B C 1
ATOM 2723 O O . PRO B 1 117 ? -5.078 23.422 9.789 1 98.19 117 PRO B O 1
ATOM 2726 N N . ASP B 1 118 ? -5.25 23.359 12.109 1 98.25 118 ASP B N 1
ATOM 2727 C CA . ASP B 1 118 ? -4.027 22.562 12.195 1 98.25 118 ASP B CA 1
ATOM 2728 C C . ASP B 1 118 ? -4.172 21.25 11.43 1 98.25 118 ASP B C 1
ATOM 2730 O O . ASP B 1 118 ? -5.219 20.609 11.5 1 98.25 118 ASP B O 1
ATOM 2734 N N . PHE B 1 119 ? -3.129 20.984 10.641 1 98.62 119 PHE B N 1
ATOM 2735 C CA . PHE B 1 119 ? -3.193 19.734 9.883 1 98.62 119 PHE B CA 1
ATOM 2736 C C . PHE B 1 119 ? -1.814 19.094 9.781 1 98.62 119 PHE B C 1
ATOM 2738 O O . PHE B 1 119 ? -0.798 19.766 9.992 1 98.62 119 PHE B O 1
ATOM 2745 N N . CYS B 1 120 ? -1.784 17.797 9.555 1 98.62 120 CYS B N 1
ATOM 2746 C CA . CYS B 1 120 ? -0.532 17.109 9.281 1 98.62 120 CYS B CA 1
ATOM 2747 C C . CYS B 1 120 ? -0.315 16.953 7.777 1 98.62 120 CYS B C 1
ATOM 2749 O O . CYS B 1 120 ? -1.249 16.625 7.043 1 98.62 120 CYS B O 1
ATOM 2751 N N . SER B 1 121 ? 0.954 17.141 7.406 1 97.38 121 SER B N 1
ATOM 2752 C CA . SER B 1 121 ? 1.299 17.016 5.992 1 97.38 121 SER B CA 1
ATOM 2753 C C . SER B 1 121 ? 0.879 15.664 5.438 1 97.38 121 SER B C 1
ATOM 2755 O O . SER B 1 121 ? 0.994 14.648 6.121 1 97.38 121 SER B O 1
ATOM 2757 N N . GLY B 1 122 ? 0.533 15.664 4.164 1 96.94 122 GLY B N 1
ATOM 2758 C CA . GLY B 1 122 ? 0.081 14.469 3.479 1 96.94 122 GLY B CA 1
ATOM 2759 C C . GLY B 1 122 ? 1.186 13.445 3.266 1 96.94 122 GLY B C 1
ATOM 2760 O O . GLY B 1 122 ? 0.917 12.297 2.926 1 96.94 122 GLY B O 1
ATOM 2761 N N . THR B 1 123 ? 2.41 13.852 3.484 1 93.75 123 THR B N 1
ATOM 2762 C CA . THR B 1 123 ? 3.527 12.938 3.268 1 93.75 123 THR B CA 1
ATOM 2763 C C . THR B 1 123 ? 3.438 11.742 4.207 1 93.75 123 THR B C 1
ATOM 2765 O O . THR B 1 123 ? 3.92 10.656 3.885 1 93.75 123 THR B O 1
ATOM 2768 N N . GLY B 1 124 ? 2.867 12.016 5.426 1 97.19 124 GLY B N 1
ATOM 2769 C CA . GLY B 1 124 ? 2.68 10.898 6.34 1 97.19 124 GLY B CA 1
ATOM 2770 C C . GLY B 1 124 ? 2.109 11.32 7.684 1 97.19 124 GLY B C 1
ATOM 2771 O O . GLY B 1 124 ? 2.533 12.32 8.258 1 97.19 124 GLY B O 1
ATOM 2772 N N . TYR B 1 125 ? 1.121 10.57 8.125 1 98.62 125 TYR B N 1
ATOM 2773 C CA . TYR B 1 125 ? 0.568 10.773 9.461 1 98.62 125 TYR B CA 1
ATOM 2774 C C . TYR B 1 125 ? -0.001 9.477 10.016 1 98.62 125 TYR B C 1
ATOM 2776 O O . TYR B 1 125 ? -0.28 8.539 9.266 1 98.62 125 TYR B O 1
ATOM 2784 N N . VAL B 1 126 ? -0.102 9.461 11.344 1 97.88 126 VAL B N 1
ATOM 2785 C CA . VAL B 1 126 ? -0.575 8.281 12.062 1 97.88 126 VAL B CA 1
ATOM 2786 C C . VAL B 1 126 ? -1.797 8.648 12.898 1 97.88 126 VAL B C 1
ATOM 2788 O O . VAL B 1 126 ? -1.858 9.734 13.484 1 97.88 126 VAL B O 1
ATOM 2791 N N . LEU B 1 127 ? -2.727 7.773 12.953 1 97.62 127 LEU B N 1
ATOM 2792 C CA . LEU B 1 127 ? -3.928 7.977 13.758 1 97.62 127 LEU B CA 1
ATOM 2793 C C . LEU B 1 127 ? -4.324 6.695 14.477 1 97.62 127 LEU B C 1
ATOM 2795 O O . LEU B 1 127 ? -3.951 5.598 14.055 1 97.62 127 LEU B O 1
ATOM 2799 N N . SER B 1 128 ? -4.934 6.844 15.617 1 96 128 SER B N 1
ATOM 2800 C CA . SER B 1 128 ? -5.531 5.684 16.266 1 96 128 SER B CA 1
ATOM 2801 C C . SER B 1 128 ? -6.578 5.027 15.367 1 96 128 SER B C 1
ATOM 2803 O O . SER B 1 128 ? -7.273 5.711 14.617 1 96 128 SER B O 1
ATOM 2805 N N . GLY B 1 129 ? -6.684 3.736 15.484 1 93.19 129 GLY B N 1
ATOM 2806 C CA . GLY B 1 129 ? -7.613 2.99 14.648 1 93.19 129 GLY B CA 1
ATOM 2807 C C . GLY B 1 129 ? -9.047 3.461 14.797 1 93.19 129 GLY B C 1
ATOM 2808 O O . GLY B 1 129 ? -9.797 3.504 13.812 1 93.19 129 GLY B O 1
ATOM 2809 N N . THR B 1 130 ? -9.414 3.893 15.906 1 93.38 130 THR B N 1
ATOM 2810 C CA . THR B 1 130 ? -10.781 4.297 16.203 1 93.38 130 THR B CA 1
ATOM 2811 C C . THR B 1 130 ? -11.125 5.609 15.5 1 93.38 130 THR B C 1
ATOM 2813 O O . THR B 1 130 ? -12.297 5.91 15.266 1 93.38 130 THR B O 1
ATOM 2816 N N . LEU B 1 131 ? -10.164 6.355 15.078 1 96.25 131 LEU B N 1
ATOM 2817 C CA . LEU B 1 131 ? -10.398 7.645 14.43 1 96.25 131 LEU B CA 1
ATOM 2818 C C . LEU B 1 131 ? -10.836 7.457 12.984 1 96.25 131 LEU B C 1
ATOM 2820 O O . LEU B 1 131 ? -11.43 8.359 12.383 1 96.25 131 LEU B O 1
ATOM 2824 N N . ALA B 1 132 ? -10.445 6.332 12.438 1 96.12 132 ALA B N 1
ATOM 2825 C CA . ALA B 1 132 ? -10.828 6.098 11.047 1 96.12 132 ALA B CA 1
ATOM 2826 C C . ALA B 1 132 ? -12.336 6.215 10.867 1 96.12 132 ALA B C 1
ATOM 2828 O O . ALA B 1 132 ? -12.812 6.945 9.992 1 96.12 132 ALA B O 1
ATOM 2829 N N . ALA B 1 133 ? -13.078 5.562 11.734 1 95.56 133 ALA B N 1
ATOM 2830 C CA . ALA B 1 133 ? -14.539 5.59 11.656 1 95.56 133 ALA B CA 1
ATOM 2831 C C . ALA B 1 133 ? -15.07 6.996 11.922 1 95.56 133 ALA B C 1
ATOM 2833 O O . ALA B 1 133 ? -16.031 7.434 11.273 1 95.56 133 ALA B O 1
ATOM 2834 N N . LYS B 1 134 ? -14.461 7.668 12.805 1 97.06 134 LYS B N 1
ATOM 2835 C CA . LYS B 1 134 ? -14.891 9.023 13.156 1 97.06 134 LYS B CA 1
ATOM 2836 C C . LYS B 1 134 ? -14.703 9.977 11.977 1 97.06 134 LYS B C 1
ATOM 2838 O O . LYS B 1 134 ? -15.578 10.805 11.703 1 97.06 134 LYS B O 1
ATOM 2843 N N . ILE B 1 135 ? -13.609 9.836 11.328 1 98.31 135 ILE B N 1
ATOM 2844 C CA . ILE B 1 135 ? -13.312 10.695 10.195 1 98.31 135 ILE B CA 1
ATOM 2845 C C . ILE B 1 135 ? -14.305 10.422 9.062 1 98.31 135 ILE B C 1
ATOM 2847 O O . ILE B 1 135 ? -14.836 11.352 8.453 1 98.31 135 ILE B O 1
ATOM 2851 N N . VAL B 1 136 ? -14.594 9.188 8.812 1 97.19 136 VAL B N 1
ATOM 2852 C CA . VAL B 1 136 ? -15.523 8.797 7.754 1 97.19 136 VAL B CA 1
ATOM 2853 C C . VAL B 1 136 ? -16.922 9.344 8.062 1 97.19 136 VAL B C 1
ATOM 2855 O O . VAL B 1 136 ? -17.578 9.906 7.188 1 97.19 136 VAL B O 1
ATOM 2858 N N . LYS B 1 137 ? -17.312 9.211 9.25 1 97.69 137 LYS B N 1
ATOM 2859 C CA . LYS B 1 137 ? -18.609 9.727 9.656 1 97.69 137 LYS B CA 1
ATOM 2860 C C . LYS B 1 137 ? -18.672 11.242 9.523 1 97.69 137 LYS B C 1
ATOM 2862 O O . LYS B 1 137 ? -19.656 11.789 9.031 1 97.69 137 LYS B O 1
ATOM 2867 N N . ALA B 1 138 ? -17.641 11.906 9.922 1 98.44 138 ALA B N 1
ATOM 2868 C CA . ALA B 1 138 ? -17.578 13.367 9.859 1 98.44 138 ALA B CA 1
ATOM 2869 C C . ALA B 1 138 ? -17.625 13.852 8.414 1 98.44 138 ALA B C 1
ATOM 2871 O O . ALA B 1 138 ? -18.141 14.938 8.133 1 98.44 138 ALA B O 1
ATOM 2872 N N . SER B 1 139 ? -17.094 13.031 7.527 1 97.62 139 SER B N 1
ATOM 2873 C CA . SER B 1 139 ? -17 13.422 6.125 1 97.62 139 SER B CA 1
ATOM 2874 C C . SER B 1 139 ? -18.391 13.641 5.523 1 97.62 139 SER B C 1
ATOM 2876 O O . SER B 1 139 ? -18.531 14.344 4.523 1 97.62 139 SER B O 1
ATOM 2878 N N . LEU B 1 140 ? -19.391 13.094 6.117 1 95.62 140 LEU B N 1
ATOM 2879 C CA . LEU B 1 140 ? -20.766 13.25 5.652 1 95.62 140 LEU B CA 1
ATOM 2880 C C . LEU B 1 140 ? -21.266 14.664 5.898 1 95.62 140 LEU B C 1
ATOM 2882 O O . LEU B 1 140 ? -22.234 15.109 5.266 1 95.62 140 LEU B O 1
ATOM 2886 N N . LYS B 1 141 ? -20.594 15.383 6.773 1 97.75 141 LYS B N 1
ATOM 2887 C CA . LYS B 1 141 ? -21.016 16.719 7.176 1 97.75 141 LYS B CA 1
ATOM 2888 C C . LYS B 1 141 ? -20.031 17.781 6.715 1 97.75 141 LYS B C 1
ATOM 2890 O O . LYS B 1 141 ? -20.203 18.969 6.984 1 97.75 141 LYS B O 1
ATOM 2895 N N . VAL B 1 142 ? -18.969 17.375 6.078 1 97.94 142 VAL B N 1
ATOM 2896 C CA . VAL B 1 142 ? -17.906 18.297 5.684 1 97.94 142 VAL B CA 1
ATOM 2897 C C . VAL B 1 142 ? -17.859 18.422 4.16 1 97.94 142 VAL B C 1
ATOM 2899 O O . VAL B 1 142 ? -17.906 17.422 3.447 1 97.94 142 VAL B O 1
ATOM 2902 N N . LYS B 1 143 ? -17.844 19.672 3.754 1 96.19 143 LYS B N 1
ATOM 2903 C CA . LYS B 1 143 ? -17.719 19.891 2.316 1 96.19 143 LYS B CA 1
ATOM 2904 C C . LYS B 1 143 ? -16.422 19.297 1.775 1 96.19 143 LYS B C 1
ATOM 2906 O O . LYS B 1 143 ? -15.352 19.516 2.35 1 96.19 143 LYS B O 1
ATOM 2911 N N . TYR B 1 144 ? -16.562 18.625 0.658 1 94.88 144 TYR B N 1
ATOM 2912 C CA . TYR B 1 144 ? -15.422 17.953 0.034 1 94.88 144 TYR B CA 1
ATOM 2913 C C . TYR B 1 144 ? -14.414 18.984 -0.483 1 94.88 144 TYR B C 1
ATOM 2915 O O . TYR B 1 144 ? -14.789 19.969 -1.12 1 94.88 144 TYR B O 1
ATOM 2923 N N . ILE B 1 145 ? -13.117 18.719 -0.243 1 95.56 145 ILE B N 1
ATOM 2924 C CA . ILE B 1 145 ? -12.047 19.453 -0.912 1 95.56 145 ILE B CA 1
ATOM 2925 C C . ILE B 1 145 ? -10.953 18.484 -1.357 1 95.56 145 ILE B C 1
ATOM 2927 O O . ILE B 1 145 ? -10.805 17.406 -0.786 1 95.56 145 ILE B O 1
ATOM 2931 N N . TYR B 1 146 ? -10.125 18.766 -2.441 1 93.62 146 TYR B N 1
ATOM 2932 C CA . TYR B 1 146 ? -9.234 17.828 -3.109 1 93.62 146 TYR B CA 1
ATOM 2933 C C . TYR B 1 146 ? -7.867 17.797 -2.432 1 93.62 146 TYR B C 1
ATOM 2935 O O . TYR B 1 146 ? -7.016 16.984 -2.781 1 93.62 146 TYR B O 1
ATOM 2943 N N . LEU B 1 147 ? -7.547 18.625 -1.417 1 96.69 147 LEU B N 1
ATOM 2944 C CA . LEU B 1 147 ? -6.355 18.484 -0.588 1 96.69 147 LEU B CA 1
ATOM 2945 C C . LEU B 1 147 ? -6.637 17.578 0.61 1 96.69 147 LEU B C 1
ATOM 2947 O O . LEU B 1 147 ? -7.234 18.016 1.596 1 96.69 147 LEU B O 1
ATOM 2951 N N . GLU B 1 148 ? -6.145 16.297 0.427 1 97.69 148 GLU B N 1
ATOM 2952 C CA . GLU B 1 148 ? -6.625 15.242 1.313 1 97.69 148 GLU B CA 1
ATOM 2953 C C . GLU B 1 148 ? -6.238 15.523 2.764 1 97.69 148 GLU B C 1
ATOM 2955 O O . GLU B 1 148 ? -6.996 15.211 3.684 1 97.69 148 GLU B O 1
ATOM 2960 N N . ASP B 1 149 ? -5.004 16.078 2.996 1 98.25 149 ASP B N 1
ATOM 2961 C CA . ASP B 1 149 ? -4.555 16.312 4.363 1 98.25 149 ASP B CA 1
ATOM 2962 C C . ASP B 1 149 ? -5.387 17.406 5.031 1 98.25 149 ASP B C 1
ATOM 2964 O O . ASP B 1 149 ? -5.758 17.281 6.199 1 98.25 149 ASP B O 1
ATOM 2968 N N . ILE B 1 150 ? -5.77 18.391 4.242 1 98.38 150 ILE B N 1
ATOM 2969 C CA . ILE B 1 150 ? -6.648 19.453 4.742 1 98.38 150 ILE B CA 1
ATOM 2970 C C . ILE B 1 150 ? -8.047 18.891 4.98 1 98.38 150 ILE B C 1
ATOM 2972 O O . ILE B 1 150 ? -8.688 19.203 5.988 1 98.38 150 ILE B O 1
ATOM 2976 N N . TYR B 1 151 ? -8.508 18.078 4.055 1 98.62 151 TYR B N 1
ATOM 2977 C CA . TYR B 1 151 ? -9.844 17.5 4.176 1 98.62 151 TYR B CA 1
ATOM 2978 C C . TYR B 1 151 ? -9.961 16.672 5.449 1 98.62 151 TYR B C 1
ATOM 2980 O O . TYR B 1 151 ? -10.945 16.781 6.184 1 98.62 151 TYR B O 1
ATOM 2988 N N . VAL B 1 152 ? -8.961 15.859 5.734 1 98.81 152 VAL B N 1
ATOM 2989 C CA . VAL B 1 152 ? -8.938 15.039 6.941 1 98.81 152 VAL B CA 1
ATOM 2990 C C . VAL B 1 152 ? -8.93 15.938 8.18 1 98.81 152 VAL B C 1
ATOM 2992 O O . VAL B 1 152 ? -9.641 15.664 9.148 1 98.81 152 VAL B O 1
ATOM 2995 N N . ALA B 1 153 ? -8.195 17 8.102 1 98.81 153 ALA B N 1
ATOM 2996 C CA . ALA B 1 153 ? -8.141 17.938 9.219 1 98.81 153 ALA B CA 1
ATOM 2997 C C . ALA B 1 153 ? -9.5 18.578 9.461 1 98.81 153 ALA B C 1
ATOM 2999 O O . ALA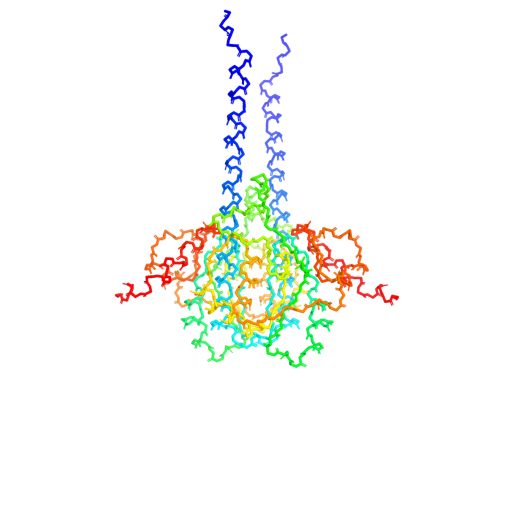 B 1 153 ? -9.906 18.766 10.617 1 98.81 153 ALA B O 1
ATOM 3000 N N . LEU B 1 154 ? -10.133 18.906 8.398 1 98.69 154 LEU B N 1
ATOM 3001 C CA . LEU B 1 154 ? -11.469 19.5 8.508 1 98.69 154 LEU B CA 1
ATOM 3002 C C . LEU B 1 154 ? -12.438 18.516 9.156 1 98.69 154 LEU B C 1
ATOM 3004 O O . LEU B 1 154 ? -13.281 18.906 9.969 1 98.69 154 LEU B O 1
ATOM 3008 N N . CYS B 1 155 ? -12.344 17.281 8.797 1 98.75 155 CYS B N 1
ATOM 3009 C CA . CYS B 1 155 ? -13.188 16.25 9.398 1 98.75 155 CYS B CA 1
ATOM 3010 C C . CYS B 1 155 ? -12.906 16.109 10.891 1 98.75 155 CYS B C 1
ATOM 3012 O O . CYS B 1 155 ? -13.836 15.977 11.695 1 98.75 155 CYS B O 1
ATOM 3014 N N . LEU B 1 156 ? -11.641 16.172 11.281 1 98.69 156 LEU B N 1
ATOM 3015 C CA . LEU B 1 156 ? -11.289 16.109 12.695 1 98.69 156 LEU B CA 1
ATOM 3016 C C . LEU B 1 156 ? -11.844 17.312 13.445 1 98.69 156 LEU B C 1
ATOM 3018 O O . LEU B 1 156 ? -12.375 17.172 14.547 1 98.69 156 LEU B O 1
ATOM 3022 N N . GLU B 1 157 ? -11.68 18.422 12.844 1 98.19 157 GLU B N 1
ATOM 3023 C CA . GLU B 1 157 ? -12.203 19.641 13.445 1 98.19 157 GLU B CA 1
ATOM 3024 C C . GLU B 1 157 ? -13.703 19.547 13.672 1 98.19 157 GLU B C 1
ATOM 3026 O O . GLU B 1 157 ? -14.211 19.984 14.719 1 98.19 157 GLU B O 1
ATOM 3031 N N . GLN B 1 158 ? -14.422 18.984 12.727 1 98.19 158 GLN B N 1
ATOM 3032 C CA . GLN B 1 158 ? -15.859 18.797 12.828 1 98.19 158 GLN B CA 1
ATOM 3033 C C . GLN B 1 158 ? -16.219 17.969 14.062 1 98.19 158 GLN B C 1
ATOM 3035 O O . GLN B 1 158 ? -17.266 18.188 14.672 1 98.19 158 GLN B O 1
ATOM 3040 N N . GLU B 1 159 ? -15.32 17.109 14.508 1 97.56 159 GLU B N 1
ATOM 3041 C CA . GLU B 1 159 ? -15.555 16.203 15.633 1 97.56 159 GLU B CA 1
ATOM 3042 C C . GLU B 1 159 ? -14.93 16.766 16.922 1 97.56 159 GLU B C 1
ATOM 3044 O O . GLU B 1 159 ? -14.992 16.125 17.969 1 97.56 159 GLU B O 1
ATOM 3049 N N . GLY B 1 160 ? -14.266 17.875 16.875 1 97.5 160 GLY B N 1
ATOM 3050 C CA . GLY B 1 160 ? -13.625 18.484 18.031 1 97.5 160 GLY B CA 1
ATOM 3051 C C . GLY B 1 160 ? -12.375 17.734 18.484 1 97.5 160 GLY B C 1
ATOM 3052 O O . GLY B 1 160 ? -12.055 17.719 19.672 1 97.5 160 GLY B O 1
ATOM 3053 N N . ILE B 1 161 ? -11.719 17.125 17.547 1 97.12 161 ILE B N 1
ATOM 3054 C CA . ILE B 1 161 ? -10.539 16.328 17.875 1 97.12 161 ILE B CA 1
ATOM 3055 C C . ILE B 1 161 ? -9.281 17.062 17.422 1 97.12 161 ILE B C 1
ATOM 3057 O O . ILE B 1 161 ? -9.195 17.484 16.266 1 97.12 161 ILE B O 1
ATOM 3061 N N . ASN B 1 162 ? -8.289 17.188 18.328 1 96.62 162 ASN B N 1
ATOM 3062 C CA . ASN B 1 162 ? -7.043 17.875 18.016 1 96.62 162 ASN B CA 1
ATOM 3063 C C . ASN B 1 162 ? -5.91 16.891 17.734 1 96.62 162 ASN B C 1
ATOM 3065 O O . ASN B 1 162 ? -5.812 15.852 18.391 1 96.62 162 ASN B O 1
ATOM 3069 N N . MET B 1 163 ? -5.105 17.281 16.844 1 97.12 163 MET B N 1
ATOM 3070 C CA . MET B 1 163 ? -3.873 16.547 16.594 1 97.12 163 MET B CA 1
ATOM 3071 C C . MET B 1 163 ? -2.807 16.891 17.625 1 97.12 163 MET B C 1
ATOM 3073 O O . MET B 1 163 ? -2.852 17.953 18.234 1 97.12 163 MET B O 1
ATOM 3077 N N . VAL B 1 164 ? -1.92 16 17.781 1 95.94 164 VAL B N 1
ATOM 3078 C CA . VAL B 1 164 ? -0.832 16.219 18.719 1 95.94 164 VAL B CA 1
ATOM 3079 C C . VAL B 1 164 ? 0.501 16.25 17.984 1 95.94 164 VAL B C 1
ATOM 3081 O O . VAL B 1 164 ? 0.722 15.469 17.062 1 95.94 164 VAL B O 1
ATOM 3084 N N . PRO B 1 165 ? 1.352 17.234 18.375 1 96.62 165 PRO B N 1
ATOM 3085 C CA . PRO B 1 165 ? 2.684 17.219 17.766 1 96.62 165 PRO B CA 1
ATOM 3086 C C . PRO B 1 165 ? 3.447 15.93 18.078 1 96.62 165 PRO B C 1
ATOM 3088 O O . PRO B 1 165 ? 3.236 15.312 19.125 1 96.62 165 PRO B O 1
ATOM 3091 N N . PRO B 1 166 ? 4.277 15.562 17.125 1 96.94 166 PRO B N 1
ATOM 3092 C CA . PRO B 1 166 ? 5.141 14.422 17.469 1 96.94 166 PRO B CA 1
ATOM 3093 C C . PRO B 1 166 ? 6.137 14.758 18.578 1 96.94 166 PRO B C 1
ATOM 3095 O O . PRO B 1 166 ? 6.387 15.93 18.859 1 96.94 166 PRO B O 1
ATOM 3098 N N . PRO B 1 167 ? 6.652 13.664 19.203 1 96.5 167 PRO B N 1
ATOM 3099 C CA . PRO B 1 167 ? 7.605 13.922 20.281 1 96.5 167 PRO B CA 1
ATOM 3100 C C . PRO B 1 167 ? 8.789 14.781 19.828 1 96.5 167 PRO B C 1
ATOM 3102 O O . PRO B 1 167 ? 9.297 15.594 20.609 1 96.5 167 PRO B O 1
ATOM 3105 N N . LYS B 1 168 ? 9.258 14.57 18.641 1 96.62 168 LYS B N 1
ATOM 3106 C CA . LYS B 1 168 ? 10.289 15.391 18 1 96.62 168 LYS B CA 1
ATOM 3107 C C . LYS B 1 168 ? 9.891 15.781 16.594 1 96.62 168 LYS B C 1
ATOM 3109 O O . LYS B 1 168 ? 9.391 14.953 15.828 1 96.62 168 LYS B O 1
ATOM 3114 N N . ASN B 1 169 ? 10.227 16.984 16.25 1 93.5 169 ASN B N 1
ATOM 3115 C CA . ASN B 1 169 ? 9.773 17.516 14.969 1 93.5 169 ASN B CA 1
ATOM 3116 C C . ASN B 1 169 ? 10.5 16.875 13.797 1 93.5 169 ASN B C 1
ATOM 3118 O O . ASN B 1 169 ? 9.992 16.859 12.672 1 93.5 169 ASN B O 1
ATOM 3122 N N . TYR B 1 170 ? 11.641 16.359 14.062 1 95.56 170 TYR B N 1
ATOM 3123 C CA . TYR B 1 170 ? 12.445 15.844 12.969 1 95.56 170 TYR B CA 1
ATOM 3124 C C . TYR B 1 170 ? 12.055 14.406 12.641 1 95.56 170 TYR B C 1
ATOM 3126 O O . TYR B 1 170 ? 12.641 13.781 11.758 1 95.56 170 TYR B O 1
ATOM 3134 N N . LEU B 1 171 ? 11.078 13.805 13.375 1 98.12 171 LEU B N 1
ATOM 3135 C CA . LEU B 1 171 ? 10.664 12.43 13.133 1 98.12 171 LEU B CA 1
ATOM 3136 C C . LEU B 1 171 ? 9.93 12.312 11.805 1 98.12 171 LEU B C 1
ATOM 3138 O O . LEU B 1 171 ? 10.094 11.32 11.086 1 98.12 171 LEU B O 1
ATOM 3142 N N . PHE B 1 172 ? 9.125 13.312 11.469 1 98.56 172 PHE B N 1
ATOM 3143 C CA . PHE B 1 172 ? 8.398 13.367 10.203 1 98.56 172 PHE B CA 1
ATOM 3144 C C . PHE B 1 172 ? 8.93 14.492 9.328 1 98.56 172 PHE B C 1
ATOM 3146 O O . PHE B 1 172 ? 8.867 15.664 9.711 1 98.56 172 PHE B O 1
ATOM 3153 N N . ASN B 1 173 ? 9.398 14.117 8.109 1 98 173 ASN B N 1
ATOM 3154 C CA . ASN B 1 173 ? 10.055 15.141 7.297 1 98 173 ASN B CA 1
ATOM 3155 C C . ASN B 1 173 ? 9.281 15.414 6.012 1 98 173 ASN B C 1
ATOM 3157 O O . ASN B 1 173 ? 8.836 14.477 5.336 1 98 173 ASN B O 1
ATOM 3161 N N . LEU B 1 174 ? 9.18 16.656 5.684 1 95.5 174 LEU B N 1
ATOM 3162 C CA . LEU B 1 174 ? 8.445 17.141 4.516 1 95.5 174 LEU B CA 1
ATOM 3163 C C . LEU B 1 174 ? 9.312 17.047 3.262 1 95.5 174 LEU B C 1
ATOM 3165 O O . LEU B 1 174 ? 8.789 17.031 2.143 1 95.5 174 LEU B O 1
ATOM 3169 N N . TYR B 1 175 ? 10.586 17.125 3.488 1 96 175 TYR B N 1
ATOM 3170 C CA . TYR B 1 175 ? 11.531 17.094 2.381 1 96 175 TYR B CA 1
ATOM 3171 C C . TYR B 1 175 ? 12.461 15.891 2.49 1 96 175 TYR B C 1
ATOM 3173 O O . TYR B 1 175 ? 12.492 15.211 3.52 1 96 175 TYR B O 1
ATOM 3181 N N . LYS B 1 176 ? 13.148 15.688 1.386 1 97.69 176 LYS B N 1
ATOM 3182 C CA . LYS B 1 176 ? 14.117 14.602 1.381 1 97.69 176 LYS B CA 1
ATOM 3183 C C . LYS B 1 176 ? 15.25 14.875 2.363 1 97.69 176 LYS B C 1
ATOM 3185 O O . LYS B 1 176 ? 15.883 15.938 2.316 1 97.69 176 LYS B O 1
ATOM 3190 N N . VAL B 1 177 ? 15.445 13.938 3.285 1 98.06 177 VAL B N 1
ATOM 3191 C CA . VAL B 1 177 ? 16.609 13.977 4.176 1 98.06 177 VAL B CA 1
ATOM 3192 C C . VAL B 1 177 ? 17.766 13.227 3.537 1 98.06 177 VAL B C 1
ATOM 3194 O O . VAL B 1 177 ? 17.609 12.094 3.072 1 98.06 177 VAL B O 1
ATOM 3197 N N . PRO B 1 178 ? 18.953 13.875 3.457 1 97.38 178 PRO B N 1
ATOM 3198 C CA . PRO B 1 178 ? 20.109 13.133 2.924 1 97.38 178 PRO B CA 1
ATOM 3199 C C . PRO B 1 178 ? 20.359 11.836 3.682 1 97.38 178 PRO B C 1
ATOM 3201 O O . PRO B 1 178 ? 20.344 11.82 4.914 1 97.38 178 PRO B O 1
ATOM 3204 N N . PHE B 1 179 ? 20.734 10.867 2.873 1 97.06 179 PHE B N 1
ATOM 3205 C CA . PHE B 1 179 ? 20.781 9.531 3.463 1 97.06 179 PHE B CA 1
ATOM 3206 C C . PHE B 1 179 ? 22.078 9.32 4.223 1 97.06 179 PHE B C 1
ATOM 3208 O O . PHE B 1 179 ? 23.156 9.641 3.721 1 97.06 179 PHE B O 1
ATOM 3215 N N . SER B 1 180 ? 21.969 8.836 5.383 1 94.75 180 SER B N 1
ATOM 3216 C CA . SER B 1 180 ? 22.984 8.141 6.18 1 94.75 180 SER B CA 1
ATOM 3217 C C . SER B 1 180 ? 22.344 7.125 7.117 1 94.75 180 SER B C 1
ATOM 3219 O O . SER B 1 180 ? 21.234 7.352 7.629 1 94.75 180 SER B O 1
ATOM 3221 N N . PRO B 1 181 ? 23 6 7.363 1 93.69 181 PRO B N 1
ATOM 3222 C CA . PRO B 1 181 ? 22.391 4.977 8.227 1 93.69 181 PRO B CA 1
ATOM 3223 C C . PRO B 1 181 ? 22.031 5.512 9.609 1 93.69 181 PRO B C 1
ATOM 3225 O O . PRO B 1 181 ? 20.953 5.227 10.117 1 93.69 181 PRO B O 1
ATOM 3228 N N . CYS B 1 182 ? 22.797 6.324 10.133 1 94.25 182 CYS B N 1
ATOM 3229 C CA . CYS B 1 182 ? 22.547 6.832 11.477 1 94.25 182 CYS B CA 1
ATOM 3230 C C . CYS B 1 182 ? 21.391 7.816 11.492 1 94.25 182 CYS B C 1
ATOM 3232 O O . CYS B 1 182 ? 20.547 7.777 12.383 1 94.25 182 CYS B O 1
ATOM 3234 N N . THR B 1 183 ? 21.344 8.703 10.531 1 95.56 183 THR B N 1
ATOM 3235 C CA . THR B 1 183 ? 20.25 9.672 10.445 1 95.56 183 THR B CA 1
ATOM 3236 C C . THR B 1 183 ? 18.906 8.969 10.25 1 95.56 183 THR B C 1
ATOM 3238 O O . THR B 1 183 ? 17.938 9.281 10.93 1 95.56 183 THR B O 1
ATOM 3241 N N . TYR B 1 184 ? 18.922 7.938 9.391 1 96.69 184 TYR B N 1
ATOM 3242 C CA . TYR B 1 184 ? 17.688 7.273 9.023 1 96.69 184 TYR B CA 1
ATOM 3243 C C . TYR B 1 184 ? 17.25 6.281 10.102 1 96.69 184 TYR B C 1
ATOM 3245 O O . TYR B 1 184 ? 16.109 5.836 10.125 1 96.69 184 TYR B O 1
ATOM 3253 N N . SER B 1 185 ? 18.141 5.992 11 1 95.19 185 SER B N 1
ATOM 3254 C CA . SER B 1 185 ? 17.797 5.129 12.125 1 95.19 185 SER B CA 1
ATOM 3255 C C . SER B 1 185 ? 17.047 5.902 13.203 1 95.19 185 SER B C 1
ATOM 3257 O O . SER B 1 185 ? 16.453 5.309 14.109 1 95.19 185 SER B O 1
ATOM 3259 N N . ARG B 1 186 ? 16.969 7.266 13 1 95.38 186 ARG B N 1
ATOM 3260 C CA . ARG B 1 186 ? 16.422 8.094 14.07 1 95.38 186 ARG B CA 1
ATOM 3261 C C . ARG B 1 186 ? 15.242 8.93 13.57 1 95.38 186 ARG B C 1
ATOM 3263 O O . ARG B 1 186 ? 14.766 9.82 14.281 1 95.38 186 ARG B O 1
ATOM 3270 N N . LEU B 1 187 ? 14.828 8.672 12.43 1 97.81 187 LEU B N 1
ATOM 3271 C CA . LEU B 1 187 ? 13.656 9.359 11.906 1 97.81 187 LEU B CA 1
ATOM 3272 C C . LEU B 1 187 ? 12.57 8.359 11.516 1 97.81 187 LEU B C 1
ATOM 3274 O O . LEU B 1 187 ? 12.805 7.152 11.523 1 97.81 187 LEU B O 1
ATOM 3278 N N . ILE B 1 188 ? 11.391 8.875 11.203 1 98.19 188 ILE B N 1
ATOM 3279 C CA . ILE B 1 188 ? 10.289 8.008 10.805 1 98.19 188 ILE B CA 1
ATOM 3280 C C . ILE B 1 188 ? 10.031 8.156 9.312 1 98.19 188 ILE B C 1
ATOM 3282 O O . ILE B 1 188 ? 9.969 7.16 8.586 1 98.19 188 ILE B O 1
ATOM 3286 N N . THR B 1 189 ? 9.891 9.414 8.773 1 98.56 189 THR B N 1
ATOM 3287 C CA . THR B 1 189 ? 9.594 9.586 7.355 1 98.56 189 THR B CA 1
ATOM 3288 C C . THR B 1 189 ? 10.617 10.508 6.699 1 98.56 189 THR B C 1
ATOM 3290 O O . THR B 1 189 ? 11.125 11.43 7.336 1 98.56 189 THR B O 1
ATOM 3293 N N . SER B 1 190 ? 10.977 10.211 5.473 1 98.44 190 SER B N 1
ATOM 3294 C CA . SER B 1 190 ? 11.711 11.07 4.551 1 98.44 190 SER B CA 1
ATOM 3295 C C . SER B 1 190 ? 11.055 11.102 3.178 1 98.44 190 SER B C 1
ATOM 3297 O O . SER B 1 190 ? 10.789 10.047 2.588 1 98.44 190 SER B O 1
ATOM 3299 N N . HIS B 1 191 ? 10.766 12.266 2.719 1 97.12 191 HIS B N 1
ATOM 3300 C CA . HIS B 1 191 ? 10.008 12.422 1.481 1 97.12 191 HIS B CA 1
ATOM 3301 C C . HIS B 1 191 ? 10.93 12.445 0.268 1 97.12 191 HIS B C 1
ATOM 3303 O O . HIS B 1 191 ? 12.133 12.703 0.399 1 97.12 191 HIS B O 1
ATOM 3309 N N . GLY B 1 192 ? 10.344 12.094 -0.874 1 96.31 192 GLY B N 1
ATOM 3310 C CA . GLY B 1 192 ? 11.07 12.18 -2.129 1 96.31 192 GLY B CA 1
ATOM 3311 C C . GLY B 1 192 ? 12.008 11.008 -2.357 1 96.31 192 GLY B C 1
ATOM 3312 O O . GLY B 1 192 ? 13.07 11.172 -2.961 1 96.31 192 GLY B O 1
ATOM 3313 N N . ILE B 1 193 ? 11.641 9.883 -1.748 1 96 193 ILE B N 1
ATOM 3314 C CA . ILE B 1 193 ? 12.469 8.688 -1.88 1 96 193 ILE B CA 1
ATOM 3315 C C . ILE B 1 193 ? 11.82 7.715 -2.863 1 96 193 ILE B C 1
ATOM 3317 O O . ILE B 1 193 ? 10.719 7.223 -2.621 1 96 193 ILE B O 1
ATOM 3321 N N . ASN B 1 194 ? 12.477 7.422 -3.922 1 89.75 194 ASN B N 1
ATOM 3322 C CA . ASN B 1 194 ? 11.914 6.492 -4.895 1 89.75 194 ASN B CA 1
ATOM 3323 C C . ASN B 1 194 ? 11.953 5.055 -4.387 1 89.75 194 ASN B C 1
ATOM 3325 O O . ASN B 1 194 ? 12.719 4.734 -3.477 1 89.75 194 ASN B O 1
ATOM 3329 N N . PRO B 1 195 ? 11.258 4.195 -5.035 1 83.12 195 PRO B N 1
ATOM 3330 C CA . PRO B 1 195 ? 11.117 2.828 -4.535 1 83.12 195 PRO B CA 1
ATOM 3331 C C . PRO B 1 195 ? 12.445 2.092 -4.434 1 83.12 195 PRO B C 1
ATOM 3333 O O . PRO B 1 195 ? 12.695 1.391 -3.451 1 83.12 195 PRO B O 1
ATOM 3336 N N . ASP B 1 196 ? 13.273 2.244 -5.387 1 85.12 196 ASP B N 1
ATOM 3337 C CA . ASP B 1 196 ? 14.57 1.573 -5.352 1 85.12 196 ASP B CA 1
ATOM 3338 C C . ASP B 1 196 ? 15.422 2.084 -4.191 1 85.12 196 ASP B C 1
ATOM 3340 O O . ASP B 1 196 ? 16.109 1.302 -3.523 1 85.12 196 ASP B O 1
ATOM 3344 N N . GLU B 1 197 ? 15.336 3.361 -4.02 1 93.38 197 GLU B N 1
ATOM 3345 C CA . GLU B 1 197 ? 16.047 3.953 -2.895 1 93.38 197 GLU B CA 1
ATOM 3346 C C . GLU B 1 197 ? 15.508 3.443 -1.564 1 93.38 197 GLU B C 1
ATOM 3348 O O . GLU B 1 197 ? 16.266 3.186 -0.631 1 93.38 197 GLU B O 1
ATOM 3353 N N . GLN B 1 198 ? 14.234 3.355 -1.437 1 93.19 198 GLN B N 1
ATOM 3354 C CA . GLN B 1 198 ? 13.625 2.879 -0.201 1 93.19 198 GLN B CA 1
ATOM 3355 C C . GLN B 1 198 ? 14.164 1.506 0.186 1 93.19 198 GLN B C 1
ATOM 3357 O O . GLN B 1 198 ? 14.492 1.268 1.349 1 93.19 198 GLN B O 1
ATOM 3362 N N . ILE B 1 199 ? 14.305 0.687 -0.828 1 88.06 199 ILE B N 1
ATOM 3363 C CA . ILE B 1 199 ? 14.789 -0.671 -0.604 1 88.06 199 ILE B CA 1
ATOM 3364 C C . ILE B 1 199 ? 16.25 -0.634 -0.161 1 88.06 199 ILE B C 1
ATOM 3366 O O . ILE B 1 199 ? 16.625 -1.26 0.834 1 88.06 199 ILE B O 1
ATOM 3370 N N . THR B 1 200 ? 17.016 0.11 -0.902 1 91.75 200 THR B N 1
ATOM 3371 C CA . THR B 1 200 ? 18.438 0.211 -0.609 1 91.75 200 THR B CA 1
ATOM 3372 C C . THR B 1 200 ? 18.672 0.793 0.784 1 91.75 200 THR B C 1
ATOM 3374 O O . THR B 1 200 ? 19.484 0.283 1.55 1 91.75 200 THR B O 1
ATOM 3377 N N . TYR B 1 201 ? 17.891 1.838 1.122 1 95 201 TYR B N 1
ATOM 3378 C CA . TYR B 1 201 ? 18.031 2.469 2.43 1 95 201 TYR B CA 1
ATOM 3379 C C . TYR B 1 201 ? 17.656 1.498 3.545 1 95 201 TYR B C 1
ATOM 3381 O O . TYR B 1 201 ? 18.375 1.378 4.539 1 95 201 TYR B O 1
ATOM 3389 N N . TRP B 1 202 ? 16.625 0.798 3.365 1 91.94 202 TRP B N 1
ATOM 3390 C CA . TRP B 1 202 ? 16.172 -0.13 4.391 1 91.94 202 TRP B CA 1
ATOM 3391 C C . TRP B 1 202 ? 17.172 -1.249 4.609 1 91.94 202 TRP B C 1
ATOM 3393 O O . TRP B 1 202 ? 17.516 -1.574 5.75 1 91.94 202 TRP B O 1
ATOM 3403 N N . GLU B 1 203 ? 17.641 -1.825 3.539 1 88.56 203 GLU B N 1
ATOM 3404 C CA . GLU B 1 203 ? 18.641 -2.893 3.639 1 88.56 203 GLU B CA 1
ATOM 3405 C C . GLU B 1 203 ? 19.906 -2.408 4.34 1 88.56 203 GLU B C 1
ATOM 3407 O O . GLU B 1 203 ? 20.484 -3.131 5.148 1 88.56 203 GLU B O 1
ATOM 3412 N N . THR B 1 204 ? 20.281 -1.264 3.912 1 92.69 204 THR B N 1
ATOM 3413 C CA . THR B 1 204 ? 21.469 -0.679 4.539 1 92.69 204 THR B CA 1
ATOM 3414 C C . THR B 1 204 ? 21.25 -0.494 6.035 1 92.69 204 THR B C 1
ATOM 3416 O O . THR B 1 204 ? 22.125 -0.799 6.84 1 92.69 204 THR B O 1
ATOM 3419 N N . LEU B 1 205 ? 20.062 -0.061 6.461 1 92.31 205 LEU B N 1
ATOM 3420 C CA . LEU B 1 205 ? 19.734 0.121 7.871 1 92.31 205 LEU B CA 1
ATOM 3421 C C . LEU B 1 205 ? 19.781 -1.208 8.617 1 92.31 205 LEU B C 1
ATOM 3423 O O . LEU B 1 205 ? 20.312 -1.281 9.727 1 92.31 205 LEU B O 1
ATOM 3427 N N . GLN B 1 206 ? 19.266 -2.211 7.969 1 87.25 206 GLN B N 1
ATOM 3428 C CA . GLN B 1 206 ? 19.219 -3.521 8.609 1 87.25 206 GLN B CA 1
ATOM 3429 C C . GLN B 1 206 ? 20.625 -4.094 8.805 1 87.25 206 GLN B C 1
ATOM 3431 O O . GLN B 1 206 ? 20.875 -4.797 9.789 1 87.25 206 GLN B O 1
ATOM 3436 N N . SER B 1 207 ? 21.484 -3.717 7.938 1 88.31 207 SER B N 1
ATOM 3437 C CA . SER B 1 207 ? 22.844 -4.238 7.996 1 88.31 207 SER B CA 1
ATOM 3438 C C . SER B 1 207 ? 23.703 -3.426 8.953 1 88.31 207 SER B C 1
ATOM 3440 O O . SER B 1 207 ? 24.797 -3.857 9.336 1 88.31 207 SER B O 1
ATOM 3442 N N . ASN B 1 208 ? 23.234 -2.221 9.336 1 87.62 208 ASN B N 1
ATOM 3443 C CA . ASN B 1 208 ? 24.047 -1.319 10.156 1 87.62 208 ASN B CA 1
ATOM 3444 C C . ASN B 1 208 ? 23.359 -1.025 11.492 1 87.62 208 ASN B C 1
ATOM 3446 O O . ASN B 1 208 ? 23.578 0.033 12.086 1 87.62 208 ASN B O 1
ATOM 3450 N N . LYS B 1 209 ? 22.516 -1.814 11.969 1 82.56 209 LYS B N 1
ATOM 3451 C CA . LYS B 1 209 ? 21.719 -1.557 13.164 1 82.56 209 LYS B CA 1
ATOM 3452 C C . LYS B 1 209 ? 22.609 -1.293 14.375 1 82.56 209 LYS B C 1
ATOM 3454 O O . LYS B 1 209 ? 22.266 -0.511 15.258 1 82.56 209 LYS B O 1
ATOM 3459 N N . ASN B 1 210 ? 23.797 -1.788 14.398 1 75.94 210 ASN B N 1
ATOM 3460 C CA . ASN B 1 210 ? 24.656 -1.7 15.586 1 75.94 210 ASN B CA 1
ATOM 3461 C C . ASN B 1 210 ? 25.641 -0.548 15.477 1 75.94 210 ASN B C 1
ATOM 3463 O O . ASN B 1 210 ? 26.406 -0.284 16.406 1 75.94 210 ASN B O 1
ATOM 3467 N N . VAL B 1 211 ? 25.609 0.12 14.453 1 74.81 211 VAL B N 1
ATOM 3468 C CA . VAL B 1 211 ? 26.656 1.103 14.234 1 74.81 211 VAL B CA 1
ATOM 3469 C C . VAL B 1 211 ? 26.266 2.432 14.875 1 74.81 211 VAL B C 1
ATOM 3471 O O . VAL B 1 211 ? 27.141 3.162 15.375 1 74.81 211 VAL B O 1
ATOM 3474 N N . CYS B 1 212 ? 24.984 2.734 14.984 1 73.75 212 CYS B N 1
ATOM 3475 C CA . CYS B 1 212 ? 24.625 4.094 15.359 1 73.75 212 CYS B CA 1
ATOM 3476 C C . CYS B 1 212 ? 24.375 4.203 16.859 1 73.75 212 CYS B C 1
ATOM 3478 O O . CYS B 1 212 ? 23.812 5.188 17.328 1 73.75 212 CYS B O 1
ATOM 3480 N N . SER B 1 213 ? 24.781 3.281 17.688 1 55.88 213 SER B N 1
ATOM 3481 C CA . SER B 1 213 ? 24.609 3.336 19.125 1 55.88 213 SER B CA 1
ATOM 3482 C C . SER B 1 213 ? 25.312 4.547 19.719 1 55.88 213 SER B C 1
ATOM 3484 O O . SER B 1 213 ? 25.109 4.883 20.891 1 55.88 213 SER B O 1
ATOM 3486 N N . LYS B 1 214 ? 25.797 5.617 19.062 1 40.34 214 LYS B N 1
ATOM 3487 C CA . LYS B 1 214 ? 26.469 6.48 20.031 1 40.34 214 LYS B CA 1
ATOM 3488 C C . LYS B 1 214 ? 25.484 7.457 20.672 1 40.34 214 LYS B C 1
ATOM 3490 O O . LYS B 1 214 ? 24.531 7.895 20.031 1 40.34 214 LYS B O 1
#

Secondary structure (DSSP, 8-state):
-----HHHHHHHHHHHHHHHHHHHHHHHHHHHHHHHHHHHHHHHHHHHH-TT-SEEEEE-TTEEE-HHHIIIIIIGGGPSPPSS-EEEEEE-S---B--TTSTTB--TTT---SSPPSEEEEEEEEEEHHHHHHHHHHHTTS---S-HHHHHHHHHHHTT------SSGGGB-SSPPPP-HHHHTS-SEEES--HHHHHHHHHHHHHTTTT---/-----HHHHHHHHHHHHHHHHHHHHHHHHHHHHHHHHHHHHHHHHHHHH-TT-SEEEEE-TTEEE-HHHIIIIIIGGGPSPPSS-EEEEEE-S---B--TTSTTB--TTT---SSPPSEEEEEEEEEEHHHHHHHHHHHTTS---S-HHHHHHHHHHHTT------SSGGGB-SSPPPP-HHHHTS-SEEES--HHHHHHHHHHHHHTTTT---

InterPro domains:
  IPR002659 Glycosyl transferase, family 31 [PF01762] (5-164)
  IPR002659 Glycosyl transferase, family 31 [PTHR11214] (2-163)

Foldseek 3Di:
DPCPDPVVVVVVVVVVVVVVLVVVLVVLLVVLQVVQVVVLVVLVCLVVPVLPAFKDKAADQQKAFPVCCCVPPAPVVCVNPDLKAKEAQKDAFAAADCDSNDSRHDHCVQPVDGTFHIWHDNRMMMITSNVSVQLSVLLVVDRDDSNNRSSSSRSCVSVVHDYDYGPDNQQHDPAADDDDLLSVVNHGMGGRHHPVRSVVRVVVNVVCVPPNPD/DPCPDPVVVVVVVVVVVVVVLVVVLVVLLVVLQVVQVVVLVVLVCLVVPVLPAFKDKAADQQKAFPVCCCVPPAPVVCVNPDLKAKEAQKDAFAAADCDSNDSRHDHCVQPVDGTFHIWHDNRMMMITSNVSVQLSVLLVVDRDDSNNRSSSSVSCVSVVHDYDYGPDNQQHDPAADDDDLLSVVNHGMGGRHHPVRSVVRVVVNVVCVPPNPD

Radius of gyration: 25.44 Å; Cα contacts (8 Å, |Δi|>4): 632; chains: 2; bounding box: 61×70×77 Å

pLDDT: mean 88.7, std 13.97, range [23.08, 98.81]

Nearest PDB structures (foldseek):
  7jhm-assembly2_B  TM=8.918E-01  e=1.061E-15  Homo sapiens
  6wmn-assembly1_B  TM=8.901E-01  e=3.417E-15  Homo sapiens
  7jhn-assembly1_A  TM=8.902E-01  e=9.148E-15  Homo sapiens
  6wmo-assembly1_A  TM=8.892E-01  e=1.244E-14  Homo sapiens
  8sz3-assembly1_B-2  TM=8.697E-01  e=1.244E-14  Homo sapiens

Solvent-accessible surface area (backbone atoms only — not comparable to full-atom values): 23368 Å² total; per-residue (Å²): 134,87,68,74,51,74,60,58,55,47,49,51,51,48,47,50,49,48,49,51,49,48,50,52,41,49,51,43,50,54,52,28,39,48,47,23,51,49,52,48,51,47,31,45,47,41,41,73,74,39,76,81,40,67,61,44,75,50,62,44,82,38,36,34,66,32,58,64,45,41,44,65,67,56,46,52,77,41,63,75,66,62,74,75,43,36,35,30,36,69,42,68,77,37,59,67,34,72,50,73,86,41,91,64,49,40,54,56,89,79,49,69,63,74,54,46,68,63,28,39,46,62,63,34,34,38,30,21,29,65,42,29,45,50,38,52,58,31,46,79,76,42,83,84,54,43,52,39,37,58,40,54,29,51,18,31,52,76,71,74,51,75,71,44,74,48,98,48,74,71,29,35,37,88,49,65,64,82,87,45,62,55,60,56,65,68,24,29,35,29,22,80,30,49,67,68,52,41,52,54,52,50,53,49,37,70,73,43,67,78,70,54,75,117,133,86,70,74,53,73,60,58,54,49,51,50,52,48,49,50,48,50,49,50,49,49,49,53,41,49,52,45,50,52,51,28,39,47,46,23,51,49,53,50,52,48,31,45,46,39,41,72,73,38,74,81,40,66,62,44,74,51,64,45,84,38,37,35,66,32,60,62,44,41,43,65,69,56,47,52,76,40,64,76,65,62,74,73,43,34,36,31,35,68,41,69,78,37,59,65,34,74,50,76,86,42,90,64,49,38,54,59,89,79,50,68,62,73,54,45,68,63,30,39,43,64,62,32,35,39,30,20,29,64,40,29,45,51,37,52,59,32,46,78,77,44,84,85,54,43,53,39,34,57,40,53,28,51,17,30,50,74,70,72,51,73,73,43,76,48,99,48,75,72,30,37,38,88,49,65,63,82,87,44,62,56,61,54,67,68,25,30,37,28,21,81,30,49,66,69,52,40,52,52,51,49,53,50,36,68,75,44,67,79,69,54,75,118